Protein 4NZG (pdb70)

InterPro domains:
  IPR000477 Reverse transcriptase domain [PF00078] (760-930)
  IPR000477 Reverse transcriptase domain [PS50878] (741-932)
  IPR000840 Gamma-retroviral matrix protein [PF01140] (2-114)
  IPR001584 Integrase, catalytic core [PF00665] (1446-1543)
  IPR001584 Integrase, catalytic core [PS50994] (1444-1602)
  IPR001878 Zinc finger, CCHC-type [PF00098] (503-519)
  IPR001878 Zinc finger, CCHC-type [PS50158] (504-519)
  IPR001878 Zinc finger, CCHC-type [SM00343] (503-519)
  IPR001969 Aspartic peptidase, active site [PS00141] (563-574)
  IPR001995 Peptidase A2A, retrovirus, catalytic [PS50175] (561-631)
  IPR002079 Gag polyprotein, inner coat protein p12 [PF01141] (132-215)
  IPR002156 Ribonuclease H domain [PF00075] (1177-1319)
  IPR002156 Ribonuclease H domain [PS50879] (1174-1320)
  IPR003036 Core shell protein Gag P30 [PF02093] (233-433)
  IPR008919 Retrovirus capsid, N-terminal [G3DSA:1.10.375.10] (216-346)
  IPR008919 Retrovirus capsid, N-terminal [SSF47943] (217-346)
  IPR010999 Retroviral matrix protein [SSF47836] (1-103)
  IPR012337 Ribonuclease H-like superfamily [SSF53098] (1178-1319)
  IPR012337 Ribonuclease H-like superfamily [SSF53098] (1442-1601)
  IPR018061 Retropepsins [PF00077] (549-640)

GO terms:
  GO:0004190 aspartic-type endopeptidase activity (F, IDA)
  GO:0030430 host cell cytoplasm (C, EXP)
  GO:0003677 DNA binding (F, IMP)
  GO:0044826 viral genome integration into host DNA (P, IMP)
  GO:0044824 retroviral 3' processing activity (F, IMP)
  GO:0032993 protein-DNA complex (C, IMP)
  GO:0006308 DNA catabolic process (P, IMP)
  GO:0039705 viral translational readthrough (P, IMP)

Structure (mmCIF, N/CA/C/O backbone):
data_4NZG
#
_entry.id   4NZG
#
_cell.length_a   44.659
_cell.length_b   38.440
_cell.length_c   135.275
_cell.angle_alpha   90.00
_cell.angle_beta   91.70
_cell.angle_gamma   90.00
#
_symmetry.space_group_name_H-M   'P 1 21 1'
#
loop_
_entity.id
_entity.type
_entity.pdbx_description
1 polymer 'Integrase p46'
2 non-polymer 'ZINC ION'
3 non-polymer 'ACETATE ION'
4 non-polymer 2,3-DIHYDROXY-1,4-DITHIOBUTANE
5 water water
#
loop_
_atom_site.group_PDB
_atom_site.id
_atom_site.type_symbol
_atom_site.label_atom_id
_atom_site.label_alt_id
_atom_site.label_comp_id
_atom_site.label_asym_id
_atom_site.label_entity_id
_atom_site.label_seq_id
_atom_site.pdbx_PDB_ins_code
_atom_site.Cartn_x
_atom_site.Cartn_y
_atom_site.Cartn_z
_atom_site.occupancy
_atom_site.B_iso_or_equiv
_atom_site.auth_seq_id
_atom_site.auth_comp_id
_atom_site.auth_asym_id
_atom_site.auth_atom_id
_atom_site.pdbx_PDB_model_num
ATOM 1 N N . HIS A 1 6 ? 62.629 12.010 13.005 1.00 104.73 12 HIS A N 1
ATOM 2 C CA . HIS A 1 6 ? 62.663 10.823 12.168 1.00 102.81 12 HIS A CA 1
ATOM 3 C C . HIS A 1 6 ? 63.283 9.677 12.954 1.00 90.32 12 HIS A C 1
ATOM 4 O O . HIS A 1 6 ? 63.585 9.828 14.136 1.00 93.69 12 HIS A O 1
ATOM 11 N N . PHE A 1 7 ? 63.483 8.538 12.300 1.00 75.72 13 PHE A N 1
ATOM 12 C CA . PHE A 1 7 ? 64.033 7.360 12.965 1.00 64.55 13 PHE A CA 1
ATOM 13 C C . PHE A 1 7 ? 65.556 7.375 13.020 1.00 63.07 13 PHE A C 1
ATOM 14 O O . PHE A 1 7 ? 66.222 7.828 12.087 1.00 58.01 13 PHE A O 1
ATOM 22 N N . HIS A 1 8 ? 66.098 6.863 14.120 1.00 60.80 14 HIS A N 1
ATOM 23 C CA . HIS A 1 8 ? 67.538 6.721 14.277 1.00 60.60 14 HIS A CA 1
ATOM 24 C C . HIS A 1 8 ? 67.900 5.244 14.337 1.00 56.02 14 HIS A C 1
ATOM 25 O O . HIS A 1 8 ? 67.470 4.528 15.241 1.00 61.60 14 HIS A O 1
ATOM 32 N N . TYR A 1 9 ? 68.692 4.791 13.372 1.00 55.86 15 TYR A N 1
ATOM 33 C CA . TYR A 1 9 ? 69.048 3.383 13.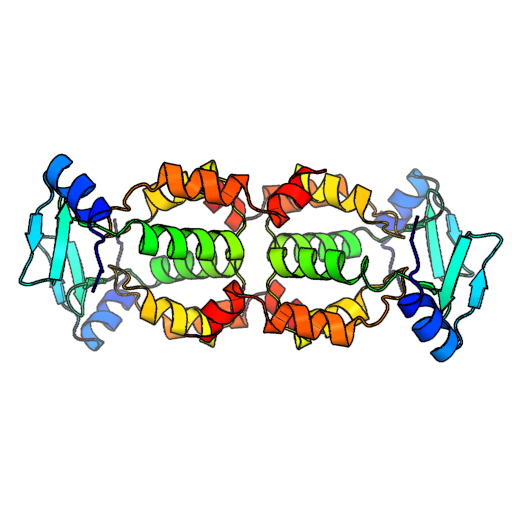282 1.00 52.52 15 TYR A CA 1
ATOM 34 C C . TYR A 1 9 ? 70.455 3.130 13.813 1.00 50.18 15 TYR A C 1
ATOM 35 O O . TYR A 1 9 ? 71.416 3.782 13.395 1.00 47.39 15 TYR A O 1
ATOM 44 N N . THR A 1 10 ? 70.575 2.174 14.730 1.00 48.26 16 THR A N 1
ATOM 45 C CA . THR A 1 10 ? 71.879 1.792 15.263 1.00 48.82 16 THR A CA 1
ATOM 46 C C . THR A 1 10 ? 72.606 0.888 14.276 1.00 51.17 16 THR A C 1
ATOM 47 O O . THR A 1 10 ? 72.023 0.460 13.279 1.00 53.21 16 THR A O 1
ATOM 51 N N . VAL A 1 11 ? 73.877 0.607 14.548 1.00 49.26 17 VAL A N 1
ATOM 52 C CA . VAL A 1 11 ? 74.636 -0.329 13.726 1.00 52.82 17 VAL A CA 1
ATOM 53 C C . VAL A 1 11 ? 73.969 -1.701 13.773 1.00 51.27 17 VAL A C 1
ATOM 54 O O . VAL A 1 11 ? 73.921 -2.418 12.774 1.00 50.78 17 VAL A O 1
ATOM 58 N N . THR A 1 12 ? 73.438 -2.052 14.938 1.00 53.01 18 THR A N 1
ATOM 59 C CA . THR A 1 12 ? 72.758 -3.330 15.110 1.00 53.55 18 THR A CA 1
ATOM 60 C C . THR A 1 12 ? 71.427 -3.361 14.353 1.00 48.98 18 THR A C 1
ATOM 61 O O . THR A 1 12 ? 71.058 -4.388 13.788 1.00 50.47 18 THR A O 1
ATOM 65 N N . ASP A 1 13 ? 70.716 -2.235 14.339 1.00 46.41 19 ASP A N 1
ATOM 66 C CA . ASP A 1 13 ? 69.503 -2.095 13.527 1.00 45.20 19 ASP A CA 1
ATOM 67 C C . ASP A 1 13 ? 69.807 -2.306 12.054 1.00 52.42 19 ASP A C 1
ATOM 68 O O . ASP A 1 13 ? 69.200 -3.152 11.398 1.00 58.06 19 ASP A O 1
ATOM 73 N N . ILE A 1 14 ? 70.757 -1.524 11.549 1.00 50.03 20 ILE A N 1
ATOM 74 C CA . ILE A 1 14 ? 71.171 -1.597 10.155 1.00 54.77 20 ILE A CA 1
ATOM 75 C C . ILE A 1 14 ? 71.599 -3.018 9.826 1.00 53.99 20 ILE A C 1
ATOM 76 O O . ILE A 1 14 ? 71.284 -3.541 8.765 1.00 51.24 20 ILE A O 1
ATOM 81 N N . LYS A 1 15 ? 72.275 -3.654 10.772 1.00 55.25 21 LYS A N 1
ATOM 82 C CA . LYS A 1 15 ? 72.670 -5.044 10.626 1.00 59.14 21 LYS A CA 1
ATOM 83 C C . LYS A 1 15 ? 71.465 -5.968 10.496 1.00 56.21 21 LYS A C 1
ATOM 84 O O . LYS A 1 15 ? 71.376 -6.734 9.541 1.00 53.01 21 LYS A O 1
ATOM 90 N N . ASP A 1 16 ? 70.531 -5.877 11.439 1.00 57.75 22 ASP A N 1
ATOM 91 C CA . ASP A 1 16 ? 69.310 -6.673 11.378 1.00 60.47 22 ASP A CA 1
ATOM 92 C C . ASP A 1 16 ? 68.552 -6.436 10.075 1.00 57.31 22 ASP A C 1
ATOM 93 O O . ASP A 1 16 ? 68.019 -7.370 9.477 1.00 61.51 22 ASP A O 1
ATOM 98 N N . LEU A 1 17 ? 68.515 -5.180 9.641 1.00 51.02 23 LEU A N 1
ATOM 99 C CA . LEU A 1 17 ? 67.778 -4.801 8.443 1.00 50.24 23 LEU A CA 1
ATOM 100 C C . LEU A 1 17 ? 68.414 -5.392 7.192 1.00 58.14 23 LEU A C 1
ATOM 101 O O . LEU A 1 17 ? 67.709 -5.869 6.299 1.00 58.27 23 LEU A O 1
ATOM 106 N N . THR A 1 18 ? 69.741 -5.348 7.118 1.00 60.23 24 THR A N 1
ATOM 107 C CA . THR A 1 18 ? 70.443 -5.935 5.985 1.00 66.09 24 THR A CA 1
ATOM 108 C C . THR A 1 18 ? 70.177 -7.437 5.927 1.00 67.69 24 THR A C 1
ATOM 109 O O . THR A 1 18 ? 70.027 -7.999 4.850 1.00 65.17 24 THR A O 1
ATOM 113 N N . LYS A 1 19 ? 70.101 -8.081 7.087 1.00 77.16 25 LYS A N 1
ATOM 114 C CA . LYS A 1 19 ? 69.749 -9.497 7.140 1.00 82.85 25 LYS A CA 1
ATOM 115 C C . LYS A 1 19 ? 68.327 -9.749 6.638 1.00 83.71 25 LYS A C 1
ATOM 116 O O . LYS A 1 19 ? 68.080 -10.720 5.925 1.00 85.50 25 LYS A O 1
ATOM 122 N N . LEU A 1 20 ? 67.397 -8.874 7.010 1.00 81.56 26 LEU A N 1
ATOM 123 C CA . LEU A 1 20 ? 66.025 -8.983 6.530 1.00 78.59 26 LEU A CA 1
ATOM 124 C C . LEU A 1 20 ? 65.944 -8.683 5.039 1.00 75.67 26 LEU A C 1
ATOM 125 O O . LEU A 1 20 ? 65.071 -9.194 4.340 1.00 71.36 26 LEU A O 1
ATOM 130 N N . GLY A 1 21 ? 66.857 -7.848 4.559 1.00 77.95 27 GLY A N 1
ATOM 131 C CA . GLY A 1 21 ? 66.845 -7.446 3.167 1.00 75.35 27 GLY A CA 1
ATOM 132 C C . GLY A 1 21 ? 66.049 -6.177 2.943 1.00 72.07 27 GLY A C 1
ATOM 133 O O . GLY A 1 21 ? 65.580 -5.917 1.837 1.00 77.61 27 GLY A O 1
ATOM 134 N N . ALA A 1 22 ? 65.891 -5.385 3.997 1.00 62.42 28 ALA A N 1
ATOM 135 C CA . ALA A 1 22 ? 65.214 -4.103 3.877 1.00 58.65 28 ALA A CA 1
ATOM 136 C C . ALA A 1 22 ? 66.070 -3.157 3.049 1.00 60.05 28 ALA A C 1
ATOM 137 O O . ALA A 1 22 ? 67.250 -3.418 2.820 1.00 55.58 28 ALA A O 1
ATOM 139 N N . ILE A 1 23 ? 65.483 -2.050 2.613 1.00 59.22 29 ILE A N 1
ATOM 140 C CA . ILE A 1 23 ? 66.212 -1.104 1.783 1.00 64.42 29 ILE A CA 1
ATOM 141 C C . ILE A 1 23 ? 66.070 0.292 2.366 1.00 65.73 29 ILE A C 1
ATOM 142 O O . ILE A 1 23 ? 65.009 0.663 2.872 1.00 65.01 29 ILE A O 1
ATOM 147 N N . TYR A 1 24 ? 67.153 1.059 2.325 1.00 66.38 30 TYR A N 1
ATOM 148 C CA . TYR A 1 24 ? 67.106 2.412 2.851 1.00 70.48 30 TYR A CA 1
ATOM 149 C C . TYR A 1 24 ? 66.489 3.336 1.823 1.00 78.34 30 TYR A C 1
ATOM 150 O O . TYR A 1 24 ? 66.816 3.274 0.640 1.00 70.94 30 TYR A O 1
ATOM 159 N N . ASP A 1 25 ? 65.587 4.196 2.275 1.00 88.06 31 ASP A N 1
ATOM 160 C CA . ASP A 1 25 ? 64.961 5.132 1.362 1.00 94.80 31 ASP A CA 1
ATOM 161 C C . ASP A 1 25 ? 65.422 6.547 1.703 1.00 100.66 31 ASP A C 1
ATOM 162 O O . ASP A 1 25 ? 64.960 7.157 2.670 1.00 100.48 31 ASP A O 1
ATOM 167 N N . LYS A 1 26 ? 66.361 7.049 0.909 1.00 108.37 32 LYS A N 1
ATOM 168 C CA . LYS A 1 26 ? 66.918 8.377 1.117 1.00 114.26 32 LYS A CA 1
ATOM 169 C C . LYS A 1 26 ? 65.845 9.440 0.939 1.00 115.11 32 LYS A C 1
ATOM 170 O O . LYS A 1 26 ? 65.861 10.472 1.607 1.00 113.42 32 LYS A O 1
ATOM 176 N N . THR A 1 27 ? 64.903 9.169 0.041 1.00 118.29 33 THR A N 1
ATOM 177 C CA . THR A 1 27 ? 63.854 10.126 -0.282 1.00 119.72 33 THR A CA 1
ATOM 178 C C . THR A 1 27 ? 62.915 10.377 0.898 1.00 116.42 33 THR A C 1
ATOM 179 O O . THR A 1 27 ? 62.475 11.506 1.114 1.00 116.03 33 THR A O 1
ATOM 183 N N . LYS A 1 28 ? 62.605 9.327 1.655 1.00 113.41 34 LYS A N 1
ATOM 184 C CA . LYS A 1 28 ? 61.676 9.450 2.780 1.00 109.55 34 LYS A CA 1
ATOM 185 C C . LYS A 1 28 ? 62.356 9.370 4.150 1.00 104.07 34 LYS A C 1
ATOM 186 O O . LYS A 1 28 ? 61.671 9.312 5.169 1.00 101.23 34 LYS A O 1
ATOM 192 N N . LYS A 1 29 ? 63.689 9.348 4.164 1.00 102.89 35 LYS A N 1
ATOM 193 C CA . LYS A 1 29 ? 64.472 9.434 5.403 1.00 100.73 35 LYS A CA 1
ATOM 194 C C . LYS A 1 29 ? 64.253 8.253 6.366 1.00 95.20 35 LYS A C 1
ATOM 195 O O . LYS A 1 29 ? 64.272 8.436 7.584 1.00 95.42 35 LYS A O 1
ATOM 201 N N . TYR A 1 30 ? 64.046 7.051 5.820 1.00 89.27 36 TYR A N 1
ATOM 202 C CA . TYR A 1 30 ? 63.980 5.823 6.626 1.00 78.52 36 TYR A CA 1
ATOM 203 C C . TYR A 1 30 ? 64.179 4.522 5.830 1.00 68.12 36 TYR A C 1
ATOM 204 O O . TYR A 1 30 ? 64.267 4.540 4.600 1.00 68.98 36 TYR A O 1
ATOM 213 N N . TRP A 1 31 ? 64.269 3.404 6.551 1.00 50.02 37 TRP A N 1
ATOM 214 C CA . TRP A 1 31 ? 64.339 2.073 5.941 1.00 50.97 37 TRP A CA 1
ATOM 215 C C . TRP A 1 31 ? 62.935 1.522 5.668 1.00 55.59 37 TRP A C 1
ATOM 216 O O . TRP A 1 31 ? 61.986 1.843 6.385 1.00 61.07 37 TRP A O 1
ATOM 227 N N . VAL A 1 32 ? 62.803 0.691 4.635 1.00 58.11 38 VAL A N 1
ATOM 228 C CA . VAL A 1 32 ? 61.508 0.105 4.288 1.00 56.06 38 VAL A CA 1
ATOM 229 C C . VAL A 1 32 ? 61.587 -1.421 4.209 1.00 54.10 38 VAL A C 1
ATOM 230 O O . VAL A 1 32 ? 62.553 -1.973 3.677 1.00 53.65 38 VAL A O 1
ATOM 234 N N . TYR A 1 33 ? 60.561 -2.097 4.721 1.00 49.65 39 TYR A N 1
ATOM 235 C CA . TYR A 1 33 ? 60.502 -3.556 4.689 1.00 50.01 39 TYR A CA 1
ATOM 236 C C . TYR A 1 33 ? 59.048 -4.009 4.672 1.00 48.97 39 TYR A C 1
ATOM 237 O O . TYR A 1 33 ? 58.224 -3.499 5.433 1.00 48.31 39 TYR A O 1
ATOM 246 N N . GLN A 1 34 ? 58.747 -4.974 3.806 1.00 51.06 40 GLN A N 1
ATOM 247 C CA . GLN A 1 34 ? 57.375 -5.410 3.549 1.00 54.85 40 GLN A CA 1
ATOM 248 C C . GLN A 1 34 ? 56.451 -4.222 3.273 1.00 53.85 40 GLN A C 1
ATOM 249 O O . GLN A 1 34 ? 55.307 -4.189 3.719 1.00 55.77 40 GLN A O 1
ATOM 255 N N . GLY A 1 35 ? 56.973 -3.251 2.530 1.00 54.78 41 GLY A N 1
ATOM 256 C CA . GLY A 1 35 ? 56.225 -2.071 2.130 1.00 52.36 41 GLY A CA 1
ATOM 257 C C . GLY A 1 35 ? 55.955 -1.033 3.205 1.00 50.55 41 GLY A C 1
ATOM 258 O O . GLY A 1 35 ? 55.214 -0.084 2.969 1.00 54.14 41 GLY A O 1
ATOM 259 N N . LYS A 1 36 ? 56.582 -1.182 4.368 1.00 52.83 42 LYS A N 1
ATOM 260 C CA . LYS A 1 36 ? 56.369 -0.255 5.478 1.00 54.93 42 LYS A CA 1
ATOM 261 C C . LYS A 1 36 ? 57.662 0.347 6.013 1.00 55.46 42 LYS A C 1
ATOM 262 O O . LYS A 1 36 ? 58.712 -0.296 5.999 1.00 45.67 42 LYS A O 1
ATOM 268 N N . PRO A 1 37 ? 57.583 1.599 6.481 1.00 59.92 43 PRO A N 1
ATOM 269 C CA . PRO A 1 37 ? 58.719 2.216 7.168 1.00 54.93 43 PRO A CA 1
ATOM 270 C C . PRO A 1 37 ? 59.062 1.396 8.402 1.00 48.81 43 PRO A C 1
ATOM 271 O O . PRO A 1 37 ? 58.158 0.964 9.114 1.00 44.58 43 PRO A O 1
ATOM 275 N N . VAL A 1 38 ? 60.349 1.174 8.639 1.00 50.72 44 VAL A N 1
ATOM 276 C CA . VAL A 1 38 ? 60.771 0.301 9.724 1.00 49.39 44 VAL A CA 1
ATOM 277 C C . VAL A 1 38 ? 61.024 1.072 11.010 1.00 50.57 44 VAL A C 1
ATOM 278 O O . VAL A 1 38 ? 61.781 2.046 11.029 1.00 44.54 44 VAL A O 1
ATOM 282 N N . MET A 1 39 ? 60.405 0.605 12.087 1.00 46.89 45 MET A N 1
ATOM 283 C CA . MET A 1 39 ? 60.612 1.181 13.403 1.00 44.79 45 MET A CA 1
ATOM 284 C C . MET A 1 39 ? 61.839 0.562 14.054 1.00 43.41 45 MET A C 1
ATOM 285 O O . MET A 1 39 ? 61.915 -0.659 14.202 1.00 45.22 45 MET A O 1
ATOM 290 N N . PRO A 1 40 ? 62.805 1.405 14.446 1.00 43.29 46 PRO A N 1
ATOM 291 C CA . PRO A 1 40 ? 64.046 0.939 15.077 1.00 47.06 46 PRO A CA 1
ATOM 292 C C . PRO A 1 40 ? 63.777 0.121 16.339 1.00 44.31 46 PRO A C 1
ATOM 293 O O . PRO A 1 40 ? 62.716 0.265 16.953 1.00 42.27 46 PRO A O 1
ATOM 297 N N . ASP A 1 41 ? 64.726 -0.736 16.700 1.00 47.14 47 ASP A N 1
ATOM 298 C CA . ASP A 1 41 ? 64.592 -1.623 17.854 1.00 47.85 47 ASP A CA 1
ATOM 299 C C . ASP A 1 41 ? 64.320 -0.872 19.157 1.00 46.11 47 ASP A C 1
ATOM 300 O O . ASP A 1 41 ? 63.486 -1.284 19.964 1.00 42.83 47 ASP A O 1
ATOM 305 N N . GLN A 1 42 ? 65.008 0.247 19.340 1.00 48.35 48 GLN A N 1
ATOM 306 C CA . GLN A 1 42 ? 64.904 1.010 20.571 1.00 46.84 48 GLN A CA 1
ATOM 307 C C . GLN A 1 42 ? 63.599 1.798 20.626 1.00 47.13 48 GLN A C 1
ATOM 308 O O . GLN A 1 42 ? 62.986 1.927 21.689 1.00 41.27 48 GLN A O 1
ATOM 314 N N . PHE A 1 43 ? 63.179 2.327 19.483 1.00 43.47 49 PHE A N 1
ATOM 315 C CA . PHE A 1 43 ? 61.922 3.058 19.413 1.00 46.02 49 PHE A CA 1
ATOM 316 C C . PHE A 1 43 ? 60.761 2.113 19.683 1.00 42.56 49 PHE A C 1
ATOM 317 O O . PHE A 1 43 ? 59.822 2.465 20.394 1.00 43.51 49 PHE A O 1
ATOM 325 N N . THR A 1 44 ? 60.844 0.909 19.121 1.00 43.64 50 THR A N 1
ATOM 326 C CA . THR A 1 44 ? 59.832 -0.117 19.332 1.00 42.63 50 THR A CA 1
ATOM 327 C C . THR A 1 44 ? 59.732 -0.486 20.812 1.00 42.54 50 THR A C 1
ATOM 328 O O . THR A 1 44 ? 58.634 -0.612 21.358 1.00 38.78 50 THR A O 1
ATOM 332 N N . PHE A 1 45 ? 60.880 -0.657 21.460 1.00 46.20 51 PHE A N 1
ATOM 333 C CA . PHE A 1 45 ? 60.895 -1.008 22.875 1.00 42.76 51 PHE A CA 1
ATOM 334 C C . PHE A 1 45 ? 60.230 0.076 23.708 1.00 41.40 51 PHE A C 1
ATOM 335 O O . PHE A 1 45 ? 59.377 -0.215 24.540 1.00 41.71 51 PHE A O 1
ATOM 343 N N . GLU A 1 46 ? 60.624 1.323 23.475 1.00 45.51 52 GLU A N 1
ATOM 344 C CA . GLU A 1 46 ? 60.115 2.439 24.256 1.00 51.51 52 GLU A CA 1
ATOM 345 C C . GLU A 1 46 ? 58.618 2.612 24.061 1.00 49.30 52 GLU A C 1
ATOM 346 O O . GLU A 1 46 ? 57.907 3.039 24.973 1.00 39.26 52 GLU A O 1
ATOM 352 N N . LEU A 1 47 ? 58.138 2.267 22.872 1.00 44.63 53 LEU A N 1
ATOM 353 C CA . LEU A 1 47 ? 56.718 2.363 22.584 1.00 45.04 53 LEU A CA 1
ATOM 354 C C . LEU A 1 47 ? 55.930 1.246 23.261 1.00 42.84 53 LEU A C 1
ATOM 355 O O . LEU A 1 47 ? 54.957 1.504 23.965 1.00 43.80 53 LEU A O 1
ATOM 360 N N . LEU A 1 48 ? 56.365 0.007 23.053 1.00 40.03 54 LEU A N 1
ATOM 361 C CA . LEU A 1 48 ? 55.677 -1.146 23.621 1.00 40.27 54 LEU A CA 1
ATOM 362 C C . LEU A 1 48 ? 55.734 -1.167 25.147 1.00 41.08 54 LEU A C 1
ATOM 363 O O . LEU A 1 48 ? 54.777 -1.583 25.792 1.00 38.89 54 LEU A O 1
ATOM 368 N N . ASP A 1 49 ? 56.853 -0.720 25.712 1.00 41.43 55 ASP A N 1
ATOM 369 C CA . ASP A 1 49 ? 57.000 -0.656 27.160 1.00 42.56 55 ASP A CA 1
ATOM 370 C C . ASP A 1 49 ? 56.015 0.357 27.725 1.00 43.76 55 ASP A C 1
ATOM 371 O O . ASP A 1 49 ? 55.345 0.095 28.718 1.00 39.84 55 ASP A O 1
ATOM 376 N N . PHE A 1 50 ? 55.902 1.496 27.053 1.00 43.37 56 PHE A N 1
ATOM 377 C CA . PHE A 1 50 ? 54.956 2.531 27.441 1.00 44.27 56 PHE A CA 1
ATOM 378 C C . PHE A 1 50 ? 53.517 2.016 27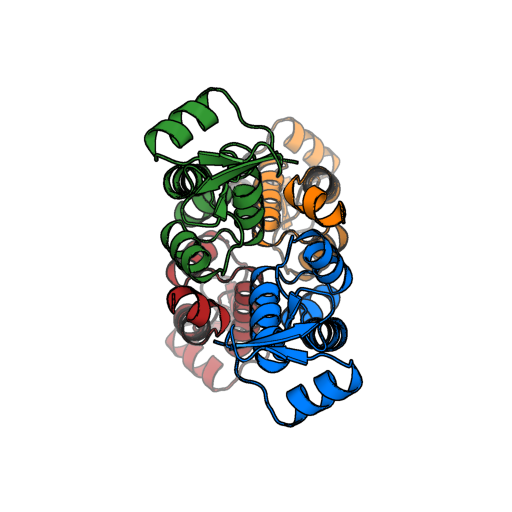.393 1.00 46.98 56 PHE A C 1
ATOM 379 O O . PHE A 1 50 ? 52.742 2.237 28.320 1.00 48.14 56 PHE A O 1
ATOM 387 N N . LEU A 1 51 ? 53.171 1.305 26.326 1.00 41.63 57 LEU A N 1
ATOM 388 C CA . LEU A 1 51 ? 51.809 0.805 26.158 1.00 37.51 57 LEU A CA 1
ATOM 389 C C . LEU A 1 51 ? 51.454 -0.263 27.187 1.00 37.58 57 LEU A C 1
ATOM 390 O O . LEU A 1 51 ? 50.325 -0.307 27.679 1.00 39.78 57 LEU A O 1
ATOM 395 N N . HIS A 1 52 ? 52.419 -1.112 27.525 1.00 36.60 58 HIS A N 1
ATOM 396 C CA . HIS A 1 52 ? 52.178 -2.142 28.528 1.00 44.66 58 HIS A CA 1
ATOM 397 C C . HIS A 1 52 ? 51.981 -1.535 29.918 1.00 43.09 58 HIS A C 1
ATOM 398 O O . HIS A 1 52 ? 51.176 -2.035 30.704 1.00 43.18 58 HIS A O 1
ATOM 405 N N . GLN A 1 53 ? 52.714 -0.470 30.229 1.00 39.75 59 GLN A N 1
ATOM 406 C CA . GLN A 1 53 ? 52.600 0.142 31.554 1.00 43.88 59 GLN A CA 1
ATOM 407 C C . GLN A 1 53 ? 51.197 0.692 31.807 1.00 46.82 59 GLN A C 1
ATOM 408 O O . GLN A 1 53 ? 50.737 0.726 32.946 1.00 47.31 59 GLN A O 1
ATOM 414 N N . LEU A 1 54 ? 50.523 1.113 30.742 1.00 46.13 60 LEU A N 1
ATOM 415 C CA . LEU A 1 54 ? 49.170 1.654 30.850 1.00 50.81 60 LEU A CA 1
ATOM 416 C C . LEU A 1 54 ? 48.071 0.593 30.829 1.00 45.48 60 LEU A C 1
ATOM 417 O O . LEU A 1 54 ? 46.937 0.883 31.200 1.00 49.17 60 LEU A O 1
ATOM 422 N N . THR A 1 55 ? 48.391 -0.624 30.400 1.00 46.15 61 THR A N 1
ATOM 423 C CA . THR A 1 55 ? 47.358 -1.641 30.209 1.00 50.15 61 THR A CA 1
ATOM 424 C C . THR A 1 55 ? 47.691 -2.957 30.901 1.00 47.85 61 THR A C 1
ATOM 425 O O . THR A 1 55 ? 46.796 -3.679 31.346 1.00 45.25 61 THR A O 1
ATOM 429 N N . HIS A 1 56 ? 48.982 -3.269 30.962 1.00 44.73 62 HIS A N 1
ATOM 430 C CA . HIS A 1 56 ? 49.477 -4.535 31.497 1.00 44.35 62 HIS A CA 1
ATOM 431 C C . HIS A 1 56 ? 48.798 -5.737 30.858 1.00 41.27 62 HIS A C 1
ATOM 432 O O . HIS A 1 56 ? 48.534 -6.744 31.514 1.00 45.59 62 HIS A O 1
ATOM 439 N N . LEU A 1 57 ? 48.529 -5.622 29.563 1.00 41.67 63 LEU A N 1
ATOM 440 C CA . LEU A 1 57 ? 48.002 -6.740 28.803 1.00 46.28 63 LEU A CA 1
ATOM 441 C C . LEU A 1 57 ? 49.108 -7.759 28.576 1.00 43.66 63 LEU A C 1
ATOM 442 O O . LEU A 1 57 ? 50.273 -7.394 28.418 1.00 42.65 63 LEU A O 1
ATOM 447 N N . SER A 1 58 ? 48.739 -9.034 28.543 1.00 45.68 64 SER A N 1
ATOM 448 C CA . SER A 1 58 ? 49.713 -10.101 28.364 1.00 49.63 64 SER A CA 1
ATOM 449 C C . SER A 1 58 ? 50.337 -10.052 26.972 1.00 52.24 64 SER A C 1
ATOM 450 O O . SER A 1 58 ? 49.920 -9.264 26.118 1.00 46.50 64 SER A O 1
ATOM 453 N N . PHE A 1 59 ? 51.331 -10.906 26.754 1.00 50.59 65 PHE A N 1
ATOM 454 C CA . PHE A 1 59 ? 52.002 -11.001 25.462 1.00 49.22 65 PHE A CA 1
ATOM 455 C C . PHE A 1 59 ? 51.012 -11.299 24.338 1.00 48.88 65 PHE A C 1
ATOM 456 O O . PHE A 1 59 ? 51.011 -10.626 23.308 1.00 45.19 65 PHE A O 1
ATOM 464 N N . SER A 1 60 ? 50.175 -12.312 24.540 1.00 48.28 66 SER A N 1
ATOM 465 C CA . SER A 1 60 ? 49.233 -12.738 23.509 1.00 52.65 66 SER A CA 1
ATOM 466 C C . SER A 1 60 ? 48.228 -11.649 23.137 1.00 52.52 66 SER A C 1
ATOM 467 O O . SER A 1 60 ? 47.912 -11.469 21.964 1.00 53.05 66 SER A O 1
ATOM 470 N N . LYS A 1 61 ? 47.734 -10.919 24.134 1.00 50.24 67 LYS A N 1
ATOM 471 C CA . LYS A 1 61 ? 46.738 -9.879 23.883 1.00 50.39 67 LYS A CA 1
ATOM 472 C C . LYS A 1 61 ? 47.340 -8.669 23.184 1.00 45.63 67 LYS A C 1
ATOM 473 O O . LYS A 1 61 ? 46.726 -8.108 22.281 1.00 44.43 67 LYS A O 1
ATOM 479 N N . MET A 1 62 ? 48.533 -8.263 23.608 1.00 40.57 68 MET A N 1
ATOM 480 C CA . MET A 1 62 ? 49.217 -7.138 22.975 1.00 46.40 68 MET A CA 1
ATOM 481 C C . MET A 1 62 ? 49.596 -7.455 21.531 1.00 46.75 68 MET A C 1
ATOM 482 O O . MET A 1 62 ? 49.420 -6.622 20.641 1.00 46.10 68 MET A O 1
ATOM 487 N N . LYS A 1 63 ? 50.083 -8.670 21.298 1.00 43.15 69 LYS A N 1
ATOM 488 C CA . LYS A 1 63 ? 50.484 -9.088 19.958 1.00 44.80 69 LYS A CA 1
ATOM 489 C C . LYS A 1 63 ? 49.299 -9.060 19.009 1.00 51.88 69 LYS A C 1
ATOM 490 O O . LYS A 1 63 ? 49.329 -8.418 17.956 1.00 53.98 69 LYS A O 1
ATOM 496 N N . ALA A 1 64 ? 48.256 -9.773 19.406 1.00 51.73 70 ALA A N 1
ATOM 497 C CA . ALA A 1 64 ? 47.036 -9.877 18.631 1.00 52.32 70 ALA A CA 1
ATOM 498 C C . ALA A 1 64 ? 46.401 -8.506 18.374 1.00 49.00 70 ALA A C 1
ATOM 499 O O . ALA A 1 64 ? 45.869 -8.267 17.296 1.00 49.60 70 ALA A O 1
ATOM 501 N N . LEU A 1 65 ? 46.452 -7.609 19.356 1.00 46.27 71 LEU A N 1
ATOM 502 C CA . LEU A 1 65 ? 45.929 -6.253 19.165 1.00 46.85 71 LEU A CA 1
ATOM 503 C C . LEU A 1 65 ? 46.767 -5.444 18.177 1.00 51.41 71 LEU A C 1
ATOM 504 O O . LEU A 1 65 ? 46.225 -4.706 17.354 1.00 49.57 71 LEU A O 1
ATOM 509 N N . LEU A 1 66 ? 48.087 -5.576 18.262 1.00 52.83 72 LEU A N 1
ATOM 510 C CA . LEU A 1 66 ? 48.977 -4.840 17.371 1.00 49.21 72 LEU A CA 1
ATOM 511 C C . LEU A 1 66 ? 48.823 -5.238 15.905 1.00 49.65 72 LEU A C 1
ATOM 512 O O . LEU A 1 66 ? 48.934 -4.393 15.021 1.00 50.85 72 LEU A O 1
ATOM 517 N N . GLU A 1 67 ? 48.554 -6.514 15.649 1.00 47.38 73 GLU A N 1
ATOM 518 C CA . GLU A 1 67 ? 48.349 -6.982 14.280 1.00 56.51 73 GLU A CA 1
ATOM 519 C C . GLU A 1 67 ? 47.021 -6.497 13.687 1.00 54.10 73 GLU A C 1
ATOM 520 O O . GLU A 1 67 ? 46.831 -6.539 12.474 1.00 52.55 73 GLU A O 1
ATOM 526 N N . ARG A 1 68 ? 46.112 -6.033 14.542 1.00 53.75 74 ARG A N 1
ATOM 527 C CA . ARG A 1 68 ? 44.844 -5.466 14.087 1.00 57.54 74 ARG A CA 1
ATOM 528 C C . ARG A 1 68 ? 44.883 -3.940 14.064 1.00 60.53 74 ARG A C 1
ATOM 529 O O . ARG A 1 68 ? 43.892 -3.301 13.720 1.00 62.77 74 ARG A O 1
ATOM 537 N N . SER A 1 69 ? 46.035 -3.367 14.397 1.00 57.11 75 SER A N 1
ATOM 538 C CA . SER A 1 69 ? 46.153 -1.935 14.689 1.00 58.88 75 SER A CA 1
ATOM 539 C C . SER A 1 69 ? 46.199 -0.989 13.484 1.00 65.56 75 SER A C 1
ATOM 540 O O . SER A 1 69 ? 46.157 0.233 13.660 1.00 73.19 75 SER A O 1
ATOM 543 N N . HIS A 1 70 ? 46.322 -1.547 12.283 1.00 59.53 76 HIS A N 1
ATOM 544 C CA . HIS A 1 70 ? 46.559 -0.762 11.075 1.00 68.94 76 HIS A CA 1
ATOM 545 C C . HIS A 1 70 ? 47.847 0.022 11.246 1.00 66.55 76 HIS A C 1
ATOM 546 O O . HIS A 1 70 ? 47.941 1.169 10.804 1.00 61.71 76 HIS A O 1
ATOM 553 N N . SER A 1 71 ? 48.845 -0.601 11.870 1.00 67.38 77 SER A N 1
ATOM 554 C CA . SER A 1 71 ? 50.101 0.090 12.116 1.00 62.89 77 SER A CA 1
ATOM 555 C C . SER A 1 71 ? 50.799 0.305 10.788 1.00 51.89 77 SER A C 1
ATOM 556 O O . SER A 1 71 ? 50.917 -0.620 9.991 1.00 51.58 77 SER A O 1
ATOM 559 N N . PRO A 1 72 ? 51.244 1.542 10.539 1.00 51.19 78 PRO A N 1
ATOM 560 C CA . PRO A 1 72 ? 51.956 1.878 9.305 1.00 53.96 78 PRO A CA 1
ATOM 561 C C . PRO A 1 72 ? 53.413 1.435 9.347 1.00 53.43 78 PRO A C 1
ATOM 562 O O . PRO A 1 72 ? 54.133 1.615 8.364 1.00 58.18 78 PRO A O 1
ATOM 566 N N . TYR A 1 73 ? 53.835 0.845 10.462 1.00 44.03 79 TYR A N 1
ATOM 567 C CA . TYR A 1 73 ? 55.244 0.506 10.647 1.00 45.73 79 TYR A CA 1
ATOM 568 C C . TYR A 1 73 ? 55.539 -0.981 10.801 1.00 44.15 79 TYR A C 1
ATOM 569 O O . TYR A 1 73 ? 54.736 -1.738 11.346 1.00 43.72 79 TYR A O 1
ATOM 578 N N . TYR A 1 74 ? 56.703 -1.391 10.309 1.00 46.01 80 TYR A N 1
ATOM 579 C CA . TYR A 1 74 ? 57.251 -2.695 10.648 1.00 49.08 80 TYR A CA 1
ATOM 580 C C . TYR A 1 74 ? 58.123 -2.504 11.881 1.00 47.46 80 TYR A C 1
ATOM 581 O O . TYR A 1 74 ? 59.060 -1.702 11.858 1.00 41.03 80 TYR A O 1
ATOM 590 N N . MET A 1 75 ? 57.827 -3.242 12.947 1.00 44.29 81 MET A N 1
ATOM 591 C CA . MET A 1 75 ? 58.548 -3.078 14.209 1.00 44.21 81 MET A CA 1
ATOM 592 C C . MET A 1 75 ? 59.673 -4.100 14.340 1.00 43.45 81 MET A C 1
ATOM 593 O O . MET A 1 75 ? 59.430 -5.300 14.461 1.00 45.13 81 MET A O 1
ATOM 598 N N . LEU A 1 76 ? 60.909 -3.615 14.307 1.00 48.00 82 LEU A N 1
ATOM 599 C CA . LEU A 1 76 ? 62.071 -4.490 14.374 1.00 43.92 82 LEU A CA 1
ATOM 600 C C . LEU A 1 76 ? 62.157 -5.218 15.716 1.00 43.09 82 LEU A C 1
ATOM 601 O O . LEU A 1 76 ? 62.159 -4.586 16.770 1.00 40.12 82 LEU A O 1
ATOM 606 N N . ASN A 1 77 ? 62.244 -6.547 15.656 1.00 44.01 83 ASN A N 1
ATOM 607 C CA . ASN A 1 77 ? 62.326 -7.401 16.838 1.00 41.07 83 ASN A CA 1
ATOM 608 C C . ASN A 1 77 ? 61.148 -7.207 17.791 1.00 45.71 83 ASN A C 1
ATOM 609 O O . ASN A 1 77 ? 61.307 -7.267 19.011 1.00 43.35 83 ASN A O 1
ATOM 614 N N . ARG A 1 78 ? 59.969 -6.984 17.220 1.00 48.70 84 ARG A N 1
ATOM 615 C CA . ARG A 1 78 ? 58.760 -6.728 17.996 1.00 50.71 84 ARG A CA 1
ATOM 616 C C . ARG A 1 78 ? 58.446 -7.823 19.016 1.00 47.77 84 ARG A C 1
ATOM 617 O O . ARG A 1 78 ? 58.335 -7.552 20.212 1.00 48.68 84 ARG A O 1
ATOM 625 N N . ASP A 1 79 ? 58.295 -9.053 18.532 1.00 42.57 85 ASP A N 1
ATOM 626 C CA . ASP A 1 79 ? 57.889 -10.174 19.377 1.00 48.10 85 ASP A CA 1
ATOM 627 C C . ASP A 1 79 ? 58.886 -10.431 20.506 1.00 51.42 85 ASP A C 1
ATOM 628 O O . ASP A 1 79 ? 58.494 -10.643 21.651 1.00 46.02 85 ASP A O 1
ATOM 633 N N . ARG A 1 80 ? 60.172 -10.422 20.168 1.00 50.01 86 ARG A N 1
ATOM 634 C CA . ARG A 1 80 ? 61.229 -10.634 21.146 1.00 46.57 86 ARG A CA 1
ATOM 635 C C . ARG A 1 80 ? 61.212 -9.538 22.207 1.00 46.23 86 ARG A C 1
ATOM 636 O O . ARG A 1 80 ? 61.376 -9.808 23.396 1.00 43.57 86 ARG A O 1
ATOM 644 N N . THR A 1 81 ? 61.026 -8.300 21.763 1.00 46.50 87 THR A N 1
ATOM 645 C CA . THR A 1 81 ? 60.936 -7.163 22.670 1.00 45.74 87 THR A CA 1
ATOM 646 C C . THR A 1 81 ? 59.696 -7.259 23.561 1.00 44.57 87 THR A C 1
ATOM 647 O O . THR A 1 81 ? 59.768 -7.028 24.766 1.00 44.16 87 THR A O 1
ATOM 651 N N . LEU A 1 82 ? 58.567 -7.620 22.959 1.00 37.62 88 LEU A N 1
ATOM 652 C CA . LEU A 1 82 ? 57.308 -7.755 23.683 1.00 37.90 88 LEU A CA 1
ATOM 653 C C . LEU A 1 82 ? 57.365 -8.844 24.746 1.00 42.52 88 LEU A C 1
ATOM 654 O O . LEU A 1 82 ? 56.920 -8.638 25.875 1.00 44.66 88 LEU A O 1
ATOM 659 N N . LYS A 1 83 ? 57.910 -9.999 24.381 1.00 46.64 89 LYS A N 1
ATOM 660 C CA . LYS A 1 83 ? 58.048 -11.105 25.317 1.00 53.32 89 LYS A CA 1
ATOM 661 C C . LYS A 1 83 ? 58.920 -10.715 26.512 1.00 54.26 89 LYS A C 1
ATOM 662 O O . LYS A 1 83 ? 58.623 -11.083 27.649 1.00 53.69 89 LYS A O 1
ATOM 668 N N . ASN A 1 84 ? 59.988 -9.966 26.254 1.00 52.64 90 ASN A N 1
ATOM 669 C CA . ASN A 1 84 ? 60.865 -9.497 27.323 1.00 53.19 90 ASN A CA 1
ATOM 670 C C . ASN A 1 84 ? 60.172 -8.502 28.248 1.00 50.24 90 ASN A C 1
ATOM 671 O O . ASN A 1 84 ? 60.361 -8.533 29.464 1.00 47.56 90 ASN A O 1
ATOM 676 N N . ILE A 1 85 ? 59.378 -7.614 27.662 1.00 49.21 91 ILE A N 1
ATOM 677 C CA . ILE A 1 85 ? 58.670 -6.597 28.432 1.00 48.44 91 ILE A CA 1
ATOM 678 C C . ILE A 1 85 ? 57.632 -7.213 29.374 1.00 47.46 91 ILE A C 1
ATOM 679 O O . ILE A 1 85 ? 57.572 -6.874 30.558 1.00 42.35 91 ILE A O 1
ATOM 684 N N . THR A 1 86 ? 56.823 -8.126 28.848 1.00 48.31 92 THR A N 1
ATOM 685 C CA . THR A 1 86 ? 55.748 -8.725 29.631 1.00 45.69 92 THR A CA 1
ATOM 686 C C . THR A 1 86 ? 56.269 -9.706 30.689 1.00 49.16 92 THR A C 1
ATOM 687 O O . THR A 1 86 ? 55.701 -9.804 31.779 1.00 53.42 92 THR A O 1
ATOM 691 N N . GLU A 1 87 ? 57.357 -10.409 30.384 1.00 48.33 93 GLU A N 1
ATOM 692 C CA . GLU A 1 87 ? 57.890 -11.425 31.294 1.00 59.70 93 GLU A CA 1
ATOM 693 C C . GLU A 1 87 ? 58.754 -10.840 32.422 1.00 56.80 93 GLU A C 1
ATOM 694 O O . GLU A 1 87 ? 59.027 -11.510 33.422 1.00 58.24 93 GLU A O 1
ATOM 700 N N . THR A 1 88 ? 59.141 -9.576 32.295 1.00 51.29 94 THR A N 1
ATOM 701 C CA . THR A 1 88 ? 59.919 -8.938 33.352 1.00 47.84 94 THR A CA 1
ATOM 702 C C . THR A 1 88 ? 59.118 -7.862 34.076 1.00 47.87 94 THR A C 1
ATOM 703 O O . THR A 1 88 ? 59.653 -7.166 34.939 1.00 50.01 94 THR A O 1
ATOM 707 N N . CYS A 1 89 ? 57.842 -7.718 33.726 1.00 40.19 95 CYS A N 1
ATOM 708 C CA . CYS A 1 89 ? 57.001 -6.745 34.412 1.00 41.90 95 CYS A CA 1
ATOM 709 C C . CYS A 1 89 ? 56.744 -7.204 35.839 1.00 48.18 95 CYS A C 1
ATOM 710 O O . CYS A 1 89 ? 56.218 -8.294 36.071 1.00 44.23 95 CYS A O 1
ATOM 713 N N . LYS A 1 90 ? 57.116 -6.352 36.785 1.00 48.80 96 LYS A N 1
ATOM 714 C CA . LYS A 1 90 ? 56.995 -6.642 38.204 1.00 49.70 96 LYS A CA 1
ATOM 715 C C . LYS A 1 90 ? 55.533 -6.727 38.638 1.00 47.48 96 LYS A C 1
ATOM 716 O O . LYS A 1 90 ? 55.132 -7.671 39.319 1.00 45.10 96 LYS A O 1
ATOM 722 N N . ALA A 1 91 ? 54.747 -5.737 38.226 1.00 40.83 97 ALA A N 1
ATOM 723 C CA . ALA A 1 91 ? 53.329 -5.671 38.567 1.00 41.31 97 ALA A CA 1
ATOM 724 C C . ALA A 1 91 ? 52.567 -6.906 38.086 1.00 46.01 97 ALA A C 1
ATOM 725 O O . ALA A 1 91 ? 51.775 -7.477 38.834 1.00 47.36 97 ALA A O 1
ATOM 727 N N . CYS A 1 92 ? 52.803 -7.315 36.840 1.00 44.64 98 CYS A N 1
ATOM 728 C CA . CYS A 1 92 ? 52.153 -8.512 36.308 1.00 45.80 98 CYS A CA 1
ATOM 729 C C . CYS A 1 92 ? 52.608 -9.764 37.058 1.00 50.03 98 CYS A C 1
ATOM 730 O O . CYS A 1 92 ? 51.814 -10.673 37.299 1.00 50.16 98 CYS A O 1
ATOM 733 N N . ALA A 1 93 ? 53.883 -9.801 37.435 1.00 49.44 99 ALA A N 1
ATOM 734 C CA . ALA A 1 93 ? 54.408 -10.905 38.233 1.00 48.10 99 ALA A CA 1
ATOM 735 C C . ALA A 1 93 ? 53.704 -10.972 39.583 1.00 48.89 99 ALA A C 1
ATOM 736 O O . ALA A 1 93 ? 53.408 -12.054 40.088 1.00 51.59 99 ALA A O 1
ATOM 738 N N . GLN A 1 94 ? 53.445 -9.803 40.159 1.00 43.36 100 GLN A N 1
ATOM 739 C CA . GLN A 1 94 ? 52.736 -9.699 41.427 1.00 50.99 100 GLN A CA 1
ATOM 740 C C . GLN A 1 94 ? 51.285 -10.153 41.281 1.00 54.43 100 GLN A C 1
ATOM 741 O O . GLN A 1 94 ? 50.734 -10.793 42.177 1.00 57.22 100 GLN A O 1
ATOM 747 N N . VAL A 1 95 ? 50.671 -9.812 40.150 1.00 55.21 101 VAL A N 1
ATOM 748 C CA . VAL A 1 95 ? 49.303 -10.230 39.859 1.00 55.40 101 VAL A CA 1
ATOM 749 C C . VAL A 1 95 ? 49.153 -11.751 39.804 1.00 58.15 101 VAL A C 1
ATOM 750 O O . VAL A 1 95 ? 48.296 -12.310 40.483 1.00 62.33 101 VAL A O 1
ATOM 754 N N . ASN A 1 96 ? 49.985 -12.426 39.015 1.00 58.79 102 ASN A N 1
ATOM 755 C CA . ASN A 1 96 ? 49.850 -13.875 38.895 1.00 66.89 102 ASN A CA 1
ATOM 756 C C . ASN A 1 96 ? 50.437 -14.627 40.084 1.00 67.55 102 ASN A C 1
ATOM 757 O O . ASN A 1 96 ? 50.164 -15.813 40.268 1.00 73.13 102 ASN A O 1
ATOM 762 N N . ALA A 1 97 ? 51.256 -13.947 40.882 1.00 63.62 103 ALA A N 1
ATOM 763 C CA . ALA A 1 97 ? 51.701 -14.512 42.153 1.00 69.14 103 ALA A CA 1
ATOM 764 C C . ALA A 1 97 ? 50.480 -14.845 43.006 1.00 76.72 103 ALA A C 1
ATOM 765 O O . ALA A 1 97 ? 50.536 -15.678 43.912 1.00 80.92 103 ALA A O 1
ATOM 767 N N . SER A 1 98 ? 49.380 -14.160 42.707 1.00 78.05 104 SER A N 1
ATOM 768 C CA . SER A 1 98 ? 48.086 -14.423 43.315 1.00 78.09 104 SER A CA 1
ATOM 769 C C . SER A 1 98 ? 47.284 -15.406 42.463 1.00 76.69 104 SER A C 1
ATOM 770 O O . SER A 1 98 ? 47.361 -16.619 42.650 1.00 77.70 104 SER A O 1
ATOM 773 N N . HIS B 1 6 ? 27.059 3.847 56.775 1.00 91.75 12 HIS B N 1
ATOM 774 C CA . HIS B 1 6 ? 26.917 2.399 56.869 1.00 92.84 12 HIS B CA 1
ATOM 775 C C . HIS B 1 6 ? 26.328 1.752 55.618 1.00 92.16 12 HIS B C 1
ATOM 776 O O . HIS B 1 6 ? 26.083 2.411 54.608 1.00 96.20 12 HIS B O 1
ATOM 783 N N . PHE B 1 7 ? 26.112 0.444 55.717 1.00 82.80 13 PHE B N 1
ATOM 784 C CA . PHE B 1 7 ? 25.576 -0.382 54.639 1.00 69.49 13 PHE B CA 1
ATOM 785 C C . PHE B 1 7 ? 24.044 -0.384 54.587 1.00 67.02 13 PHE B C 1
ATOM 786 O O . PHE B 1 7 ? 23.380 -0.331 55.625 1.00 64.01 13 PHE B O 1
ATOM 794 N N . HIS B 1 8 ? 23.484 -0.449 53.382 1.00 65.11 14 HIS B N 1
ATOM 795 C CA . HIS B 1 8 ? 22.035 -0.563 53.232 1.00 62.02 14 HIS B CA 1
ATOM 796 C C . HIS B 1 8 ? 21.676 -1.909 52.635 1.00 56.26 14 HIS B C 1
ATOM 797 O O . HIS B 1 8 ? 22.079 -2.247 51.521 1.00 55.39 14 HIS B O 1
ATOM 804 N N . TYR B 1 9 ? 20.918 -2.673 53.409 1.00 51.58 15 TYR B N 1
ATOM 805 C CA . TYR B 1 9 ? 20.552 -4.028 53.054 1.00 48.75 15 TYR B CA 1
ATOM 806 C C . TYR B 1 9 ? 19.139 -4.071 52.518 1.00 51.75 15 TYR B C 1
ATOM 807 O O . TYR B 1 9 ? 18.206 -3.572 53.152 1.00 51.79 15 TYR B O 1
ATOM 816 N N . THR B 1 10 ? 18.984 -4.685 51.353 1.00 50.65 16 THR B N 1
ATOM 817 C CA . THR B 1 10 ? 17.672 -4.862 50.762 1.00 46.69 16 THR B CA 1
ATOM 818 C C . THR B 1 10 ? 16.974 -6.007 51.469 1.00 49.73 16 THR B C 1
ATOM 819 O O . THR B 1 10 ? 17.589 -6.703 52.280 1.00 49.11 16 THR B O 1
ATOM 823 N N . VAL B 1 11 ? 15.694 -6.195 51.171 1.00 41.85 17 VAL B N 1
ATOM 824 C CA . VAL B 1 11 ? 14.955 -7.320 51.718 1.00 49.88 17 VAL B CA 1
ATOM 825 C C . VAL B 1 11 ? 15.610 -8.633 51.284 1.00 53.37 17 VAL B C 1
ATOM 826 O O . VAL B 1 11 ? 15.680 -9.587 52.059 1.00 59.37 17 VAL B O 1
ATOM 830 N N . THR B 1 12 ? 16.109 -8.660 50.052 1.00 52.25 18 THR B N 1
ATOM 831 C CA . THR B 1 12 ? 16.778 -9.839 49.507 1.00 57.61 18 THR B CA 1
ATOM 832 C C . THR B 1 12 ? 18.137 -10.090 50.173 1.00 56.45 18 THR B C 1
ATOM 833 O O . THR B 1 12 ? 18.513 -11.242 50.406 1.00 60.44 18 THR B O 1
ATOM 837 N N . ASP B 1 13 ? 18.867 -9.019 50.482 1.00 48.73 19 ASP B N 1
ATOM 838 C CA . ASP B 1 13 ? 20.097 -9.143 51.268 1.00 51.25 19 ASP B CA 1
ATOM 839 C C . ASP B 1 13 ? 19.791 -9.778 52.614 1.00 60.45 19 ASP B C 1
ATOM 840 O O . ASP B 1 13 ? 20.406 -10.773 52.997 1.00 62.77 19 ASP B O 1
ATOM 845 N N . ILE B 1 14 ? 18.835 -9.180 53.320 1.00 61.09 20 ILE B N 1
ATOM 846 C CA . ILE B 1 14 ? 18.409 -9.639 54.638 1.00 59.55 20 ILE B CA 1
ATOM 847 C C . ILE B 1 14 ? 17.990 -11.099 54.581 1.00 57.47 20 ILE B C 1
ATOM 848 O O . ILE B 1 14 ? 18.285 -11.881 55.479 1.00 60.41 20 ILE B O 1
ATOM 853 N N . LYS B 1 15 ? 17.333 -11.464 53.489 1.00 62.51 21 LYS B N 1
ATOM 854 C CA . LYS B 1 15 ? 16.921 -12.841 53.262 1.00 71.11 21 LYS B CA 1
ATOM 855 C C . LYS B 1 15 ? 18.119 -13.787 53.186 1.00 70.75 21 LYS B C 1
ATOM 856 O O . LYS B 1 15 ? 18.163 -14.802 53.885 1.00 72.54 21 LYS B O 1
ATOM 862 N N . ASP B 1 16 ? 19.078 -13.450 52.332 1.00 71.53 22 ASP B N 1
ATOM 863 C CA . ASP B 1 16 ? 20.312 -14.216 52.205 1.00 77.25 22 ASP B CA 1
ATOM 864 C C . ASP B 1 16 ? 21.091 -14.313 53.516 1.00 78.91 22 ASP B C 1
ATOM 865 O O . ASP B 1 16 ? 21.654 -15.358 53.839 1.00 81.13 22 ASP B O 1
ATOM 870 N N . LEU B 1 17 ? 21.125 -13.212 54.261 1.00 74.53 23 LEU B N 1
ATOM 871 C CA . LEU B 1 17 ? 21.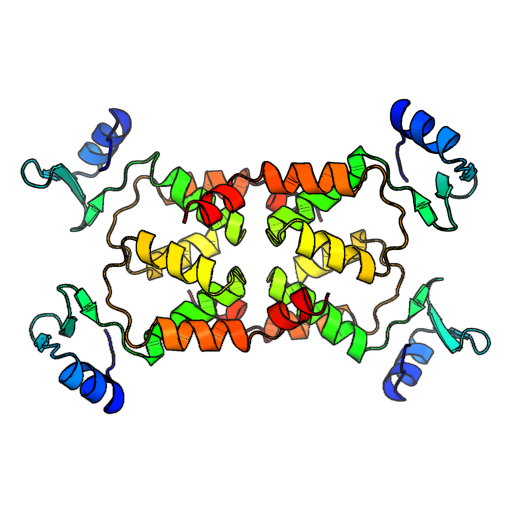905 -13.138 55.491 1.00 69.92 23 LEU B CA 1
ATOM 872 C C . LEU B 1 17 ? 21.372 -14.020 56.614 1.00 79.07 23 LEU B C 1
ATOM 873 O O . LEU B 1 17 ? 22.140 -14.715 57.279 1.00 79.31 23 LEU B O 1
ATOM 878 N N . THR B 1 18 ? 20.060 -13.985 56.826 1.00 80.18 24 THR B N 1
ATOM 879 C CA . THR B 1 18 ? 19.436 -14.803 57.859 1.00 82.11 24 THR B CA 1
ATOM 880 C C . THR B 1 18 ? 19.615 -16.286 57.560 1.00 89.42 24 THR B C 1
ATOM 881 O O . THR B 1 18 ? 19.804 -17.093 58.470 1.00 95.24 24 THR B O 1
ATOM 885 N N . LYS B 1 19 ? 19.547 -16.637 56.280 1.00 89.39 25 LYS B N 1
ATOM 886 C CA . LYS B 1 19 ? 19.791 -18.008 55.852 1.00 92.96 25 LYS B CA 1
ATOM 887 C C . LYS B 1 19 ? 21.236 -18.402 56.152 1.00 92.95 25 LYS B C 1
ATOM 888 O O . LYS B 1 19 ? 21.510 -19.530 56.562 1.00 97.02 25 LYS B O 1
ATOM 894 N N . LEU B 1 20 ? 22.155 -17.463 55.944 1.00 86.80 26 LEU B N 1
ATOM 895 C CA . LEU B 1 20 ? 23.565 -17.670 56.265 1.00 84.41 26 LEU B CA 1
ATOM 896 C C . LEU B 1 20 ? 23.788 -17.784 57.769 1.00 83.42 26 LEU B C 1
ATOM 897 O O . LEU B 1 20 ? 24.721 -18.447 58.224 1.00 81.62 26 LEU B O 1
ATOM 902 N N . GLY B 1 21 ? 22.925 -17.128 58.536 1.00 82.87 27 GLY B N 1
ATOM 903 C CA . GLY B 1 21 ? 23.065 -17.086 59.978 1.00 77.40 27 GLY B CA 1
ATOM 904 C C . GLY B 1 21 ? 23.851 -15.875 60.444 1.00 72.22 27 GLY B C 1
ATOM 905 O O . GLY B 1 21 ? 24.424 -15.879 61.529 1.00 74.23 27 GLY B O 1
ATOM 906 N N . ALA B 1 22 ? 23.899 -14.841 59.611 1.00 63.69 28 ALA B N 1
ATOM 907 C CA . ALA B 1 22 ? 24.540 -13.590 59.997 1.00 58.14 28 ALA B CA 1
ATOM 908 C C . ALA B 1 22 ? 23.712 -12.865 61.055 1.00 64.56 28 ALA B C 1
ATOM 909 O O . ALA B 1 22 ? 22.534 -13.162 61.251 1.00 62.40 28 ALA B O 1
ATOM 911 N N . ILE B 1 23 ? 24.324 -11.894 61.719 1.00 67.13 29 ILE B N 1
ATOM 912 C CA . ILE B 1 23 ? 23.653 -11.153 62.781 1.00 63.64 29 ILE B CA 1
ATOM 913 C C . ILE B 1 23 ? 23.832 -9.646 62.623 1.00 59.47 29 ILE B C 1
ATOM 914 O O . ILE B 1 23 ? 24.918 -9.174 62.277 1.00 56.15 29 ILE B O 1
ATOM 919 N N . TYR B 1 24 ? 22.761 -8.899 62.877 1.00 54.39 30 TYR B N 1
ATOM 920 C CA . TYR B 1 24 ? 22.798 -7.449 62.783 1.00 62.12 30 TYR B CA 1
ATOM 921 C C . TYR B 1 24 ? 23.419 -6.903 64.067 1.00 65.65 30 TYR B C 1
ATOM 922 O O . TYR B 1 24 ? 23.063 -7.331 65.166 1.00 65.87 30 TYR B O 1
ATOM 931 N N . ASP B 1 25 ? 24.341 -5.954 63.924 1.00 66.03 31 ASP B N 1
ATOM 932 C CA . ASP B 1 25 ? 25.015 -5.352 65.069 1.00 65.16 31 ASP B CA 1
ATOM 933 C C . ASP B 1 25 ? 24.556 -3.910 65.189 1.00 67.86 31 ASP B C 1
ATOM 934 O O . ASP B 1 25 ? 24.983 -3.048 64.418 1.00 66.56 31 ASP B O 1
ATOM 939 N N . LYS B 1 26 ? 23.682 -3.657 66.157 1.00 71.10 32 LYS B N 1
ATOM 940 C CA . LYS B 1 26 ? 23.098 -2.336 66.352 1.00 79.20 32 LYS B CA 1
ATOM 941 C C . LYS B 1 26 ? 24.163 -1.286 66.650 1.00 81.54 32 LYS B C 1
ATOM 942 O O . LYS 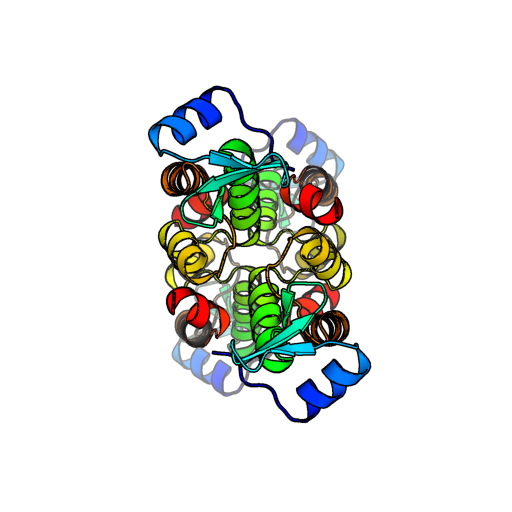B 1 26 ? 24.035 -0.125 66.260 1.00 87.27 32 LYS B O 1
ATOM 948 N N . THR B 1 27 ? 25.215 -1.699 67.342 1.00 77.73 33 THR B N 1
ATOM 949 C CA . THR B 1 27 ? 26.283 -0.786 67.709 1.00 79.57 33 THR B CA 1
ATOM 950 C C . THR B 1 27 ? 27.054 -0.314 66.476 1.00 80.43 33 THR B C 1
ATOM 951 O O . THR B 1 27 ? 27.488 0.836 66.409 1.00 82.11 33 THR B O 1
ATOM 955 N N . LYS B 1 28 ? 27.228 -1.204 65.503 1.00 73.73 34 LYS B N 1
ATOM 956 C CA . LYS B 1 28 ? 28.028 -0.883 64.326 1.00 74.45 34 LYS B CA 1
ATOM 957 C C . LYS B 1 28 ? 27.211 -0.671 63.045 1.00 74.62 34 LYS B C 1
ATOM 958 O O . LYS B 1 28 ? 27.776 -0.391 61.988 1.00 74.54 34 LYS B O 1
ATOM 964 N N . LYS B 1 29 ? 25.890 -0.797 63.148 1.00 77.62 35 LYS B N 1
ATOM 965 C CA . LYS B 1 29 ? 24.971 -0.474 62.051 1.00 77.84 35 LYS B CA 1
ATOM 966 C C . LYS B 1 29 ? 25.240 -1.282 60.780 1.00 70.52 35 LYS B C 1
ATOM 967 O O . LYS B 1 29 ? 25.116 -0.761 59.671 1.00 68.27 35 LYS B O 1
ATOM 973 N N . TYR B 1 30 ? 25.613 -2.546 60.941 1.00 63.90 36 TYR B N 1
ATOM 974 C CA . TYR B 1 30 ? 25.735 -3.449 59.803 1.00 53.35 36 TYR B CA 1
ATOM 975 C C . TYR B 1 30 ? 25.619 -4.897 60.252 1.00 54.19 36 TYR B C 1
ATOM 976 O O . TYR B 1 30 ? 25.661 -5.193 61.446 1.00 54.77 36 TYR B O 1
ATOM 985 N N . TRP B 1 31 ? 25.479 -5.802 59.291 1.00 54.15 37 TRP B N 1
ATOM 986 C CA . TRP B 1 31 ? 25.398 -7.214 59.619 1.00 55.20 37 TRP B CA 1
ATOM 987 C C . TRP B 1 31 ? 26.805 -7.765 59.730 1.00 57.91 37 TRP B C 1
ATOM 988 O O . TRP B 1 31 ? 27.722 -7.302 59.046 1.00 53.86 37 TRP B O 1
ATOM 999 N N . VAL B 1 32 ? 26.979 -8.760 60.588 1.00 65.25 38 VAL B N 1
ATOM 1000 C CA . VAL B 1 32 ? 28.294 -9.347 60.787 1.00 65.98 38 VAL B CA 1
ATOM 1001 C C . VAL B 1 32 ? 28.199 -10.849 60.553 1.00 65.37 38 VAL B C 1
ATOM 1002 O O . VAL B 1 32 ? 27.217 -11.489 60.938 1.00 67.67 38 VAL B O 1
ATOM 1006 N N . TYR B 1 33 ? 29.222 -11.402 59.912 1.00 60.37 39 TYR B N 1
ATOM 1007 C CA . TYR B 1 33 ? 29.269 -12.823 59.596 1.00 62.01 39 TYR B CA 1
ATOM 1008 C C . TYR B 1 33 ? 30.702 -13.322 59.521 1.00 65.09 39 TYR B C 1
ATOM 1009 O O . TYR B 1 33 ? 31.544 -12.700 58.872 1.00 65.24 39 TYR B O 1
ATOM 1018 N N . GLN B 1 34 ? 30.961 -14.456 60.171 1.00 67.04 40 GLN B N 1
ATOM 1019 C CA . GLN B 1 34 ? 32.307 -15.013 60.308 1.00 68.86 40 GLN B CA 1
ATOM 1020 C C . GLN B 1 34 ? 33.324 -13.967 60.753 1.00 66.35 40 GLN B C 1
ATOM 1021 O O . GLN B 1 34 ? 34.453 -13.931 60.259 1.00 64.83 40 GLN B O 1
ATOM 1027 N N . GLY B 1 35 ? 32.909 -13.113 61.683 1.00 64.07 41 GLY B N 1
ATOM 1028 C CA . GLY B 1 35 ? 33.773 -12.087 62.240 1.00 62.04 41 GLY B CA 1
ATOM 1029 C C . GLY B 1 35 ? 34.023 -10.938 61.284 1.00 66.62 41 GLY B C 1
ATOM 1030 O O . GLY B 1 35 ? 34.873 -10.082 61.536 1.00 69.54 41 GLY B O 1
ATOM 1031 N N . LYS B 1 36 ? 33.276 -10.909 60.185 1.00 71.26 42 LYS B N 1
ATOM 1032 C CA . LYS B 1 36 ? 33.436 -9.851 59.195 1.00 68.05 42 LYS B CA 1
ATOM 1033 C C . LYS B 1 36 ? 32.118 -9.150 58.890 1.00 66.06 42 LYS B C 1
ATOM 1034 O O . LYS B 1 36 ? 31.072 -9.795 58.796 1.00 60.24 42 LYS B O 1
ATOM 1040 N N . PRO B 1 37 ? 32.170 -7.820 58.719 1.00 67.71 43 PRO B N 1
ATOM 1041 C CA . PRO B 1 37 ? 31.010 -7.056 58.253 1.00 62.67 43 PRO B CA 1
ATOM 1042 C C . PRO B 1 37 ? 30.636 -7.468 56.836 1.00 58.53 43 PRO B C 1
ATOM 1043 O O . PRO B 1 37 ? 31.529 -7.629 56.004 1.00 60.28 43 PRO B O 1
ATOM 1047 N N . VAL B 1 38 ? 29.350 -7.640 56.557 1.00 57.30 44 VAL B N 1
ATOM 1048 C CA . VAL B 1 38 ? 28.947 -8.109 55.239 1.00 58.90 44 VAL B CA 1
ATOM 1049 C C . VAL B 1 38 ? 28.639 -6.929 54.323 1.00 57.77 44 VAL B C 1
ATOM 1050 O O . VAL B 1 38 ? 27.916 -5.997 54.684 1.00 55.70 44 VAL B O 1
ATOM 1054 N N . MET B 1 39 ? 29.232 -6.964 53.140 1.00 51.53 45 MET B N 1
ATOM 1055 C CA . MET B 1 39 ? 28.967 -5.962 52.121 1.00 53.39 45 MET B CA 1
ATOM 1056 C C . MET B 1 39 ? 27.746 -6.380 51.308 1.00 48.95 45 MET B C 1
ATOM 1057 O O . MET B 1 39 ? 27.714 -7.485 50.767 1.00 54.07 45 MET B O 1
ATOM 1062 N N . PRO B 1 40 ? 26.729 -5.506 51.239 1.00 46.59 46 PRO B N 1
ATOM 1063 C CA . PRO B 1 40 ? 25.484 -5.766 50.502 1.00 49.90 46 PRO B CA 1
ATOM 1064 C C . PRO B 1 40 ? 25.737 -6.075 49.027 1.00 51.71 46 PRO B C 1
ATOM 1065 O O . PRO B 1 40 ? 26.785 -5.702 48.500 1.00 49.06 46 PRO B O 1
ATOM 1069 N N . ASP B 1 41 ? 24.794 -6.761 48.387 1.00 52.61 47 ASP B N 1
ATOM 1070 C CA . ASP B 1 41 ? 24.917 -7.145 46.983 1.00 50.29 47 ASP B CA 1
ATOM 1071 C C . ASP B 1 41 ? 25.160 -5.959 46.047 1.00 53.24 47 ASP B C 1
ATOM 1072 O O . ASP B 1 41 ? 25.965 -6.049 45.121 1.00 51.10 47 ASP B O 1
ATOM 1077 N N . GLN B 1 42 ? 24.481 -4.846 46.304 1.00 49.29 48 GLN B N 1
ATOM 1078 C CA . GLN B 1 42 ? 24.580 -3.674 45.437 1.00 49.94 48 GLN B CA 1
ATOM 1079 C C . GLN B 1 42 ? 25.896 -2.918 45.634 1.00 52.73 48 GLN B C 1
ATOM 1080 O O . GLN B 1 42 ? 26.509 -2.463 44.666 1.00 50.75 48 GLN B O 1
ATOM 1086 N N . PHE B 1 43 ? 26.340 -2.802 46.882 1.00 44.14 49 PHE B N 1
ATOM 1087 C CA . PHE B 1 43 ? 27.598 -2.130 47.164 1.00 47.24 49 PHE B CA 1
ATOM 1088 C C . PHE B 1 43 ? 28.746 -2.949 46.588 1.00 44.88 49 PHE B C 1
ATOM 1089 O O . PHE B 1 43 ? 29.691 -2.396 46.030 1.00 41.54 49 PHE B O 1
ATOM 1097 N N . THR B 1 44 ? 28.644 -4.269 46.714 1.00 45.82 50 THR B N 1
ATOM 1098 C CA . THR B 1 44 ? 29.648 -5.180 46.178 1.00 46.05 50 THR B CA 1
ATOM 1099 C C . THR B 1 44 ? 29.771 -5.034 44.666 1.00 46.38 50 THR B C 1
ATOM 1100 O O . THR B 1 44 ? 30.879 -4.979 44.125 1.00 44.41 50 THR B O 1
ATOM 1104 N N . PHE B 1 45 ? 28.631 -4.963 43.988 1.00 47.02 51 PHE B N 1
ATOM 1105 C CA . PHE B 1 45 ? 28.625 -4.801 42.542 1.00 47.41 51 PHE B CA 1
ATOM 1106 C C . PHE B 1 45 ? 29.294 -3.494 42.138 1.00 45.31 51 PHE B C 1
ATOM 1107 O O . PHE B 1 45 ? 30.155 -3.477 41.264 1.00 41.74 51 PHE B O 1
ATOM 1115 N N . GLU B 1 46 ? 28.897 -2.402 42.784 1.00 43.09 52 GLU B N 1
ATOM 1116 C CA . GLU B 1 46 ? 29.405 -1.081 42.435 1.00 47.64 52 GLU B CA 1
ATOM 1117 C C . GLU B 1 46 ? 30.902 -0.973 42.697 1.00 53.67 52 GLU B C 1
ATOM 1118 O O . GLU B 1 46 ? 31.617 -0.264 41.987 1.00 48.68 52 GLU B O 1
ATOM 1124 N N . LEU B 1 47 ? 31.373 -1.689 43.713 1.00 49.26 53 LEU B N 1
ATOM 1125 C CA . LEU B 1 47 ? 32.789 -1.689 44.046 1.00 49.23 53 LEU B CA 1
ATOM 1126 C C . LEU B 1 47 ? 33.610 -2.534 43.073 1.00 46.27 53 LEU B C 1
ATOM 1127 O O . LEU B 1 47 ? 34.609 -2.067 42.529 1.00 42.44 53 LEU B O 1
ATOM 1132 N N . LEU B 1 48 ? 33.185 -3.775 42.855 1.00 43.94 54 LEU B N 1
ATOM 1133 C CA . LEU B 1 48 ? 33.903 -4.676 41.958 1.00 42.45 54 LEU B CA 1
ATOM 1134 C C . LEU B 1 48 ? 33.874 -4.177 40.514 1.00 43.83 54 LEU B C 1
ATOM 1135 O O . LEU B 1 48 ? 34.855 -4.323 39.784 1.00 45.43 54 LEU B O 1
ATOM 1140 N N . ASP B 1 49 ? 32.757 -3.580 40.109 1.00 41.56 55 ASP B N 1
ATOM 1141 C CA . ASP B 1 49 ? 32.650 -3.019 38.765 1.00 45.13 55 ASP B CA 1
ATOM 1142 C C . ASP B 1 49 ? 33.605 -1.847 38.596 1.00 45.07 55 ASP B C 1
ATOM 1143 O O . ASP B 1 49 ? 34.251 -1.718 37.562 1.00 45.43 55 ASP B O 1
ATOM 1148 N N . PHE B 1 50 ? 33.698 -1.002 39.620 1.00 46.87 56 PHE B N 1
ATOM 1149 C CA . PHE B 1 50 ? 34.621 0.128 39.598 1.00 48.22 56 PHE B CA 1
ATOM 1150 C C . PHE B 1 50 ? 36.068 -0.340 39.464 1.00 47.00 56 PHE B C 1
ATOM 1151 O O . PHE B 1 50 ? 36.841 0.212 38.681 1.00 45.31 56 PHE B O 1
ATOM 1159 N N . LEU B 1 51 ? 36.421 -1.367 40.229 1.00 39.90 57 LEU B N 1
ATOM 1160 C CA . LEU B 1 51 ? 37.774 -1.906 40.223 1.00 41.89 57 LEU B CA 1
ATOM 1161 C C . LEU B 1 51 ? 38.122 -2.566 38.893 1.00 42.56 57 LEU B C 1
ATOM 1162 O O . LEU B 1 51 ? 39.267 -2.502 38.449 1.00 42.03 57 LEU B O 1
ATOM 1167 N N . HIS B 1 52 ? 37.146 -3.212 38.264 1.00 42.78 58 HIS B N 1
ATOM 1168 C CA . HIS B 1 52 ? 37.405 -3.830 36.972 1.00 41.00 58 HIS B CA 1
ATOM 1169 C C . HIS B 1 52 ? 37.642 -2.778 35.892 1.00 42.04 58 HIS B C 1
ATOM 1170 O O . HIS B 1 52 ? 38.490 -2.963 35.024 1.00 41.67 58 HIS B O 1
ATOM 1177 N N . GLN B 1 53 ? 36.914 -1.668 35.952 1.00 40.69 59 GLN B N 1
ATOM 1178 C CA . GLN B 1 53 ? 37.066 -0.624 34.945 1.00 41.06 59 GLN B CA 1
ATOM 1179 C C . GLN B 1 53 ? 38.478 -0.049 34.965 1.00 42.41 59 GLN B C 1
ATOM 1180 O O . GLN B 1 53 ? 38.979 0.414 33.939 1.00 42.59 59 GLN B O 1
ATOM 1186 N N . LEU B 1 54 ? 39.108 -0.071 36.138 1.00 40.44 60 LEU B N 1
ATOM 1187 C CA . LEU B 1 54 ? 40.444 0.490 36.302 1.00 44.37 60 LEU B CA 1
ATOM 1188 C C . LEU B 1 54 ? 41.559 -0.476 35.914 1.00 43.30 60 LEU B C 1
ATOM 1189 O O . LEU B 1 54 ? 42.690 -0.058 35.675 1.00 47.27 60 LEU B O 1
ATOM 1194 N N . THR B 1 55 ? 41.241 -1.765 35.841 1.00 45.00 61 THR B N 1
ATOM 1195 C CA . THR B 1 55 ? 42.269 -2.785 35.642 1.00 46.84 61 THR B CA 1
ATOM 1196 C C . THR B 1 55 ? 41.950 -3.758 34.513 1.00 45.27 61 THR B C 1
ATOM 1197 O O . THR B 1 55 ? 42.855 -4.252 33.839 1.00 39.87 61 THR B O 1
ATOM 1201 N N . HIS B 1 56 ? 40.660 -4.034 34.332 1.00 38.41 62 HIS B N 1
ATOM 1202 C CA . HIS B 1 56 ? 40.178 -5.018 33.366 1.00 44.21 62 HIS B CA 1
ATOM 1203 C C . HIS B 1 56 ? 40.872 -6.364 33.539 1.00 49.21 62 HIS B C 1
ATOM 1204 O O . HIS B 1 56 ? 41.167 -7.056 32.566 1.00 53.10 62 HIS B O 1
ATOM 1211 N N . LEU B 1 57 ? 41.121 -6.724 34.793 1.00 50.46 63 LEU B N 1
ATOM 1212 C CA . LEU B 1 57 ? 41.662 -8.033 35.124 1.00 47.56 63 LEU B CA 1
ATOM 1213 C C . LEU B 1 57 ? 40.578 -9.083 34.948 1.00 43.34 63 LEU B C 1
ATOM 1214 O O . LEU B 1 57 ? 39.402 -8.811 35.175 1.00 42.01 63 LEU B O 1
ATOM 1219 N N . SER B 1 58 ? 40.974 -10.287 34.556 1.00 42.59 64 SER B N 1
ATOM 1220 C CA . SER B 1 58 ? 40.019 -11.363 34.331 1.00 44.09 64 SER B CA 1
ATOM 1221 C C . SER B 1 58 ? 39.355 -11.785 35.638 1.00 51.09 64 SER B C 1
ATOM 1222 O O . SER B 1 58 ? 39.723 -11.309 36.713 1.00 52.41 64 SER B O 1
ATOM 1225 N N . PHE B 1 59 ? 38.372 -12.675 35.535 1.00 48.75 65 PHE B N 1
ATOM 1226 C CA . PHE B 1 59 ? 37.674 -13.188 36.701 1.00 48.49 65 PHE B CA 1
ATOM 1227 C C . PHE B 1 59 ? 38.656 -13.841 37.664 1.00 50.16 65 PHE B C 1
ATOM 1228 O O . PHE B 1 59 ? 38.649 -13.550 38.857 1.00 49.91 65 PHE B O 1
ATOM 1236 N N . SER B 1 60 ? 39.497 -14.721 37.131 1.00 54.32 66 SER B N 1
ATOM 1237 C CA . SER B 1 60 ? 40.455 -15.472 37.935 1.00 58.89 66 SER B CA 1
ATOM 1238 C C . SER B 1 60 ? 41.448 -14.557 38.645 1.00 61.58 66 SER B C 1
ATOM 1239 O O . SER B 1 60 ? 41.801 -14.794 39.802 1.00 65.63 66 SER B O 1
ATOM 1242 N N . LYS B 1 61 ? 41.889 -13.508 37.956 1.00 59.83 67 LYS B N 1
ATOM 1243 C CA . LYS B 1 61 ? 42.885 -12.604 38.518 1.00 59.98 67 LYS B CA 1
ATOM 1244 C C . LYS B 1 61 ? 42.299 -11.758 39.645 1.00 53.42 67 LYS B C 1
ATOM 1245 O O . LYS B 1 61 ? 42.921 -11.591 40.692 1.00 53.92 67 LYS B O 1
ATOM 1251 N N . MET B 1 62 ? 41.098 -11.231 39.424 1.00 49.15 68 MET B N 1
ATOM 1252 C CA . MET B 1 62 ? 40.421 -10.414 40.425 1.00 53.10 68 MET B CA 1
ATOM 1253 C C . MET B 1 62 ? 40.064 -11.248 41.646 1.00 52.43 68 MET B C 1
ATOM 1254 O O . MET B 1 62 ? 40.211 -10.799 42.780 1.00 57.01 68 MET B O 1
ATOM 1259 N N . LYS B 1 63 ? 39.608 -12.471 41.402 1.00 46.62 69 LYS B N 1
ATOM 1260 C CA . LYS B 1 63 ? 39.243 -13.384 42.475 1.00 51.17 69 LYS B CA 1
ATOM 1261 C C . LYS B 1 63 ? 40.449 -13.724 43.351 1.00 52.12 69 LYS B C 1
ATOM 1262 O O . LYS B 1 63 ? 40.405 -13.546 44.568 1.00 52.71 69 LYS B O 1
ATOM 1268 N N . ALA B 1 64 ? 41.524 -14.203 42.729 1.00 51.37 70 ALA B N 1
ATOM 1269 C CA . ALA B 1 64 ? 42.733 -14.572 43.463 1.00 50.07 70 ALA B CA 1
ATOM 1270 C C . ALA B 1 64 ? 43.308 -13.410 44.270 1.00 48.91 70 ALA B C 1
ATOM 1271 O O . ALA B 1 64 ? 43.779 -13.605 45.387 1.00 55.69 70 ALA B O 1
ATOM 1273 N N . LEU B 1 65 ? 43.261 -12.207 43.706 1.00 44.98 71 LEU B N 1
ATOM 1274 C CA . LEU B 1 65 ? 43.751 -11.013 44.391 1.00 47.71 71 LEU B CA 1
ATOM 1275 C C . LEU B 1 65 ? 42.900 -10.645 45.603 1.00 48.23 71 LEU B C 1
ATOM 1276 O O . LEU B 1 65 ? 43.436 -10.278 46.648 1.00 51.83 71 LEU B O 1
ATOM 1281 N N . LEU B 1 66 ? 41.582 -10.749 45.464 1.00 48.17 72 LEU B N 1
ATOM 1282 C CA . LEU B 1 66 ? 40.675 -10.437 46.560 1.00 51.06 72 LEU B CA 1
ATOM 1283 C C . LEU B 1 66 ? 40.870 -11.406 47.722 1.00 55.96 72 LEU B C 1
ATOM 1284 O O . LEU B 1 66 ? 40.704 -11.030 48.881 1.00 58.02 72 LEU B O 1
ATOM 1289 N N . GLU B 1 67 ? 41.228 -12.647 47.408 1.00 58.65 73 GLU B N 1
ATOM 1290 C CA . GLU B 1 67 ? 41.468 -13.652 48.434 1.00 68.59 73 GLU B CA 1
ATOM 1291 C C . GLU B 1 67 ? 42.731 -13.353 49.239 1.00 71.22 73 GLU B C 1
ATOM 1292 O O . GLU B 1 67 ? 42.893 -13.850 50.355 1.00 75.96 73 GLU B O 1
ATOM 1298 N N . ARG B 1 68 ? 43.618 -12.545 48.665 1.00 68.14 74 ARG B N 1
ATOM 1299 C CA . ARG B 1 68 ? 44.859 -12.140 49.325 1.00 71.71 74 ARG B CA 1
ATOM 1300 C C . ARG B 1 68 ? 44.786 -10.695 49.857 1.00 70.85 74 ARG B C 1
ATOM 1301 O O . ARG B 1 68 ? 45.738 -10.176 50.430 1.00 75.65 74 ARG B O 1
ATOM 1309 N N . SER B 1 69 ? 43.629 -10.063 49.720 1.00 66.75 75 SER B N 1
ATOM 1310 C CA . SER B 1 69 ? 43.536 -8.619 49.932 1.00 63.32 75 SER B CA 1
ATOM 1311 C C . SER B 1 69 ? 43.500 -8.167 51.395 1.00 65.90 75 SER B C 1
ATOM 1312 O O . SER B 1 69 ? 43.650 -6.973 51.671 1.00 71.20 75 SER B O 1
ATOM 1315 N N . HIS B 1 70 ? 43.302 -9.108 52.316 1.00 55.62 76 HIS B N 1
ATOM 1316 C CA . HIS B 1 70 ? 43.044 -8.779 53.719 1.00 71.20 76 HIS B CA 1
ATOM 1317 C C . HIS B 1 70 ? 41.835 -7.873 53.835 1.00 69.82 76 HIS B C 1
ATOM 1318 O O . HIS B 1 70 ? 41.817 -6.947 54.650 1.00 63.96 76 HIS B O 1
ATOM 1325 N N . SER B 1 71 ? 40.821 -8.144 53.022 1.00 67.08 77 SER B N 1
ATOM 1326 C CA . SER B 1 71 ? 39.622 -7.333 53.053 1.00 61.95 77 SER B CA 1
ATOM 1327 C C . SER B 1 71 ? 38.894 -7.619 54.353 1.00 59.37 77 SER B C 1
ATOM 1328 O O . SER B 1 71 ? 38.737 -8.777 54.740 1.00 59.13 77 SER B O 1
ATOM 1331 N N . PRO B 1 72 ? 38.475 -6.560 55.051 1.00 59.45 78 PRO B N 1
ATOM 1332 C CA . PRO B 1 72 ? 37.732 -6.724 56.302 1.00 62.02 78 PRO B CA 1
ATOM 1333 C C . PRO B 1 72 ? 36.275 -7.101 56.054 1.00 65.14 78 PRO B C 1
ATOM 1334 O O . PRO B 1 72 ? 35.535 -7.282 57.016 1.00 72.42 78 PRO B O 1
ATOM 1338 N N . TYR B 1 73 ? 35.876 -7.244 54.792 1.00 57.26 79 TYR B N 1
ATOM 1339 C CA . TYR B 1 73 ? 34.469 -7.468 54.468 1.00 56.60 79 TYR B CA 1
ATOM 1340 C C . TYR B 1 73 ? 34.143 -8.814 53.825 1.00 57.10 79 TYR B C 1
ATOM 1341 O O . TYR B 1 73 ? 34.918 -9.350 53.037 1.00 56.29 79 TYR B O 1
ATOM 1350 N N . TYR B 1 74 ? 32.969 -9.342 54.158 1.00 58.97 80 TYR B N 1
ATOM 1351 C CA . TYR B 1 74 ? 32.407 -10.470 53.432 1.00 61.31 80 TYR B CA 1
ATOM 1352 C C . TYR B 1 74 ? 31.521 -9.920 52.320 1.00 63.37 80 TYR B C 1
ATOM 1353 O O . TYR B 1 74 ? 30.570 -9.183 52.589 1.00 63.80 80 TYR B O 1
ATOM 1362 N N . MET B 1 75 ? 31.814 -10.291 51.077 1.00 60.17 81 MET B N 1
ATOM 1363 C CA . MET B 1 75 ? 31.085 -9.746 49.933 1.00 55.66 81 MET B CA 1
ATOM 1364 C C . MET B 1 75 ? 29.961 -10.666 49.472 1.00 53.60 81 MET B C 1
ATOM 1365 O O . MET B 1 75 ? 30.203 -11.768 48.980 1.00 56.95 81 MET B O 1
ATOM 1370 N N . LEU B 1 76 ? 28.728 -10.204 49.652 1.00 52.26 82 LEU B N 1
ATOM 1371 C CA . LEU B 1 76 ? 27.548 -10.979 49.291 1.00 54.53 82 LEU B CA 1
ATOM 1372 C C . LEU B 1 76 ? 27.465 -11.202 47.776 1.00 54.53 82 LEU B C 1
ATOM 1373 O O . LEU B 1 76 ? 27.535 -10.248 46.998 1.00 51.73 82 LEU B O 1
ATOM 1378 N N . ASN B 1 77 ? 27.322 -12.466 47.378 1.00 56.26 83 ASN B N 1
ATOM 1379 C CA . ASN B 1 77 ? 27.234 -12.864 45.971 1.00 55.02 83 ASN B CA 1
ATOM 1380 C C . ASN B 1 77 ? 28.442 -12.425 45.143 1.00 56.67 83 ASN B C 1
ATOM 1381 O O . ASN B 1 77 ? 28.296 -12.060 43.977 1.00 57.94 83 ASN B O 1
ATOM 1386 N N . ARG B 1 78 ? 29.629 -12.466 45.742 1.00 57.54 84 ARG B N 1
ATOM 1387 C CA . ARG B 1 78 ? 30.854 -12.013 45.075 1.00 56.25 84 ARG B CA 1
ATOM 1388 C C . ARG B 1 78 ? 31.164 -12.682 43.732 1.00 53.92 84 ARG B C 1
ATOM 1389 O O . ARG B 1 78 ? 31.295 -11.990 42.725 1.00 56.05 84 ARG B O 1
ATOM 1397 N N . ASP B 1 79 ? 31.297 -14.009 43.716 1.00 53.50 85 ASP B N 1
ATOM 1398 C CA . ASP B 1 79 ? 31.675 -14.710 42.487 1.00 60.03 85 ASP B CA 1
ATOM 1399 C C . ASP B 1 79 ? 30.659 -14.468 41.378 1.00 56.47 85 ASP B C 1
ATOM 1400 O O . ASP B 1 79 ? 31.026 -14.192 40.232 1.00 60.13 85 ASP B O 1
ATOM 1405 N N . ARG B 1 80 ? 29.382 -14.569 41.734 1.00 50.25 86 ARG B N 1
ATOM 1406 C CA . ARG B 1 80 ? 28.298 -14.373 40.784 1.00 50.21 86 ARG B CA 1
ATOM 1407 C C . ARG B 1 80 ? 28.321 -12.963 40.207 1.00 48.60 86 ARG B C 1
ATOM 1408 O O . ARG B 1 80 ? 28.165 -12.776 39.002 1.00 48.33 86 ARG B O 1
ATOM 1416 N N . THR B 1 81 ? 28.511 -11.975 41.074 1.00 51.14 87 THR B N 1
ATOM 1417 C CA . THR B 1 81 ? 28.614 -10.591 40.635 1.00 50.91 87 THR B CA 1
ATOM 1418 C C . THR B 1 81 ? 29.876 -10.387 39.797 1.00 51.15 87 THR B C 1
ATOM 1419 O O . THR B 1 81 ? 29.838 -9.746 38.747 1.00 51.43 87 THR B O 1
ATOM 1423 N N . LEU B 1 82 ? 30.987 -10.952 40.259 1.00 49.68 88 LEU B N 1
ATOM 1424 C CA . LEU B 1 82 ? 32.260 -10.844 39.546 1.00 48.52 88 LEU B CA 1
ATOM 1425 C C . LEU B 1 82 ? 32.257 -11.489 38.164 1.00 42.55 88 LEU B C 1
ATOM 1426 O O . LEU B 1 82 ? 32.732 -10.885 37.206 1.00 41.22 88 LEU B O 1
ATOM 1431 N N . LYS B 1 83 ? 31.737 -12.709 38.060 1.00 48.01 89 LYS B N 1
ATOM 1432 C CA . LYS B 1 83 ? 31.686 -13.386 36.771 1.00 54.83 89 LYS B CA 1
ATOM 1433 C C . LYS B 1 83 ? 30.824 -12.611 35.777 1.00 57.02 89 LYS B C 1
ATOM 1434 O O . LYS B 1 83 ? 31.167 -12.516 34.603 1.00 57.66 89 LYS B O 1
ATOM 1440 N N . ASN B 1 84 ? 29.720 -12.042 36.250 1.00 54.25 90 ASN B N 1
ATOM 1441 C CA . ASN B 1 84 ? 28.848 -11.256 35.386 1.00 54.73 90 ASN B CA 1
ATOM 1442 C C . ASN B 1 84 ? 29.513 -9.977 34.887 1.00 55.32 90 ASN B C 1
ATOM 1443 O O . ASN B 1 84 ? 29.339 -9.591 33.733 1.00 58.06 90 ASN B O 1
ATOM 1448 N N . ILE B 1 85 ? 30.274 -9.324 35.759 1.00 52.61 91 ILE B N 1
ATOM 1449 C CA . ILE B 1 85 ? 30.953 -8.080 35.407 1.00 47.10 91 ILE B CA 1
ATOM 1450 C C . ILE B 1 85 ? 31.984 -8.305 34.307 1.00 44.86 91 ILE B C 1
ATOM 1451 O O . ILE B 1 85 ? 32.036 -7.560 33.325 1.00 41.54 91 ILE B O 1
ATOM 1456 N N . THR B 1 86 ? 32.800 -9.338 34.471 1.00 45.89 92 THR B N 1
ATOM 1457 C CA . THR B 1 86 ? 33.860 -9.620 33.513 1.00 46.75 92 THR B CA 1
ATOM 1458 C C . THR B 1 86 ? 33.316 -10.175 32.193 1.00 49.40 92 THR B C 1
ATOM 1459 O O . THR B 1 86 ? 33.849 -9.886 31.123 1.00 47.84 92 THR B O 1
ATOM 1463 N N . GLU B 1 87 ? 32.241 -10.952 32.265 1.00 53.53 93 GLU B N 1
ATOM 1464 C CA . GLU B 1 87 ? 31.701 -11.603 31.071 1.00 59.41 93 GLU B CA 1
ATOM 1465 C C . GLU B 1 87 ? 30.837 -10.667 30.225 1.00 59.63 93 GLU B C 1
ATOM 1466 O O . GLU B 1 87 ? 30.497 -10.986 29.086 1.00 62.72 93 GLU B O 1
ATOM 1472 N N . THR B 1 88 ? 30.484 -9.513 30.780 1.00 55.41 94 THR B N 1
ATOM 1473 C CA . THR B 1 88 ? 29.702 -8.529 30.039 1.00 46.95 94 THR B CA 1
ATOM 1474 C C . THR B 1 88 ? 30.489 -7.265 29.726 1.00 48.07 94 THR B C 1
ATOM 1475 O O . THR B 1 88 ? 29.937 -6.301 29.199 1.00 51.61 94 THR B O 1
ATOM 1479 N N . CYS B 1 89 ? 31.773 -7.261 30.063 1.00 44.95 95 CYS B N 1
ATOM 1480 C CA . CYS B 1 89 ? 32.614 -6.110 29.769 1.00 39.94 95 CYS B CA 1
ATOM 1481 C C . CYS B 1 89 ? 32.863 -5.975 28.275 1.00 39.80 95 CYS B C 1
ATOM 1482 O O . CYS B 1 89 ? 33.364 -6.895 27.630 1.00 42.41 95 CYS B O 1
ATOM 1485 N N . LYS B 1 90 ? 32.502 -4.816 27.737 1.00 42.25 96 LYS B N 1
ATOM 1486 C CA . LYS B 1 90 ? 32.647 -4.533 26.317 1.00 41.88 96 LYS B CA 1
ATOM 1487 C C . LYS B 1 90 ? 34.129 -4.435 25.941 1.00 40.73 96 LYS B C 1
ATOM 1488 O O . LYS B 1 90 ? 34.575 -5.039 24.965 1.00 39.71 96 LYS B O 1
ATOM 1494 N N . ALA B 1 91 ? 34.886 -3.680 26.732 1.00 39.95 97 ALA B N 1
ATOM 1495 C CA . ALA B 1 91 ? 36.313 -3.483 26.489 1.00 37.36 97 ALA B CA 1
ATOM 1496 C C . ALA B 1 91 ? 37.091 -4.800 26.488 1.00 39.90 97 ALA B C 1
ATOM 1497 O O . ALA B 1 91 ? 37.896 -5.043 25.592 1.00 39.72 97 ALA B O 1
ATOM 1499 N N . CYS B 1 92 ? 36.850 -5.652 27.482 1.00 42.10 98 CYS B N 1
ATOM 1500 C CA . CYS B 1 92 ? 37.518 -6.951 27.523 1.00 39.99 98 CYS B CA 1
ATOM 1501 C C . CYS B 1 92 ? 37.084 -7.839 26.351 1.00 41.67 98 CYS B C 1
ATOM 1502 O O . CYS B 1 92 ? 37.892 -8.599 25.815 1.00 39.69 98 CYS B O 1
ATOM 1505 N N . ALA B 1 93 ? 35.814 -7.756 25.963 1.00 39.84 99 ALA B N 1
ATOM 1506 C CA . ALA B 1 93 ? 35.336 -8.493 24.797 1.00 39.44 99 ALA B CA 1
ATOM 1507 C C . ALA B 1 93 ? 36.042 -8.030 23.527 1.00 45.43 99 ALA B C 1
ATOM 1508 O O . ALA B 1 93 ? 36.377 -8.838 22.659 1.00 43.33 99 ALA B O 1
ATOM 1510 N N . GLN B 1 94 ? 36.268 -6.724 23.434 1.00 45.35 100 GLN B N 1
ATOM 1511 C CA . GLN B 1 94 ? 36.972 -6.139 22.301 1.00 46.23 100 GLN B CA 1
ATOM 1512 C C . GLN B 1 94 ? 38.422 -6.609 22.272 1.00 49.13 100 GLN B C 1
ATOM 1513 O O . GLN B 1 94 ? 38.970 -6.867 21.201 1.00 40.71 100 GLN B O 1
ATOM 1519 N N . VAL B 1 95 ? 39.039 -6.702 23.451 1.00 44.29 101 VAL B N 1
ATOM 1520 C CA . VAL B 1 95 ? 40.402 -7.213 23.579 1.00 46.62 101 VAL B CA 1
ATOM 1521 C C . VAL B 1 95 ? 40.510 -8.665 23.111 1.00 53.89 101 VAL B C 1
ATOM 1522 O O . VAL B 1 95 ? 41.360 -8.995 22.284 1.00 51.92 101 VAL B O 1
ATOM 1526 N N . ASN B 1 96 ? 39.622 -9.519 23.614 1.00 58.76 102 ASN B N 1
ATOM 1527 C CA . ASN B 1 96 ? 39.663 -10.948 23.307 1.00 69.40 102 ASN B CA 1
ATOM 1528 C C . ASN B 1 96 ? 39.176 -11.291 21.899 1.00 71.19 102 ASN B C 1
ATOM 1529 O O . ASN B 1 96 ? 39.398 -12.402 21.419 1.00 71.13 102 ASN B O 1
ATOM 1534 N N . ALA B 1 97 ? 38.525 -10.331 21.244 1.00 72.76 103 ALA B N 1
ATOM 1535 C CA . ALA B 1 97 ? 38.164 -10.416 19.822 1.00 77.54 103 ALA B CA 1
ATOM 1536 C C . ALA B 1 97 ? 39.383 -10.710 18.968 1.00 81.05 103 ALA B C 1
ATOM 1537 O O . ALA B 1 97 ? 39.266 -11.127 17.816 1.00 81.00 103 ALA B O 1
ATOM 1539 N N . SER B 1 98 ? 40.555 -10.494 19.545 1.00 84.73 104 SER B N 1
ATOM 1540 C CA . SER B 1 98 ? 41.795 -10.815 18.874 1.00 83.88 104 SER B CA 1
ATOM 1541 C C . SER B 1 98 ? 42.173 -12.246 19.034 1.00 83.02 104 SER B C 1
ATOM 1542 O O . SER B 1 98 ? 41.965 -13.031 18.134 1.00 83.74 104 SER B O 1
ATOM 1545 N N . HIS C 1 6 ? 35.645 -1.610 4.996 1.00 98.05 12 HIS C N 1
ATOM 1546 C CA . HIS C 1 6 ? 36.208 -0.267 4.915 1.00 97.77 12 HIS C CA 1
ATOM 1547 C C . HIS C 1 6 ? 35.311 0.697 5.679 1.00 90.14 12 HIS C C 1
ATOM 1548 O O . HIS C 1 6 ? 34.412 0.279 6.411 1.00 90.33 12 HIS C O 1
ATOM 1555 N N . PHE C 1 7 ? 35.561 1.990 5.510 1.00 79.87 13 PHE C N 1
ATOM 1556 C CA . PHE C 1 7 ? 34.821 2.998 6.250 1.00 68.12 13 PHE C CA 1
ATOM 1557 C C . PHE C 1 7 ? 33.455 3.271 5.621 1.00 61.65 13 PHE C C 1
ATOM 1558 O O . PHE C 1 7 ? 33.312 3.269 4.396 1.00 61.43 13 PHE C O 1
ATOM 1566 N N . HIS C 1 8 ? 32.459 3.509 6.472 1.00 52.77 14 HIS C N 1
ATOM 1567 C CA A HIS C 1 8 ? 31.132 3.917 6.026 0.42 48.68 14 HIS C CA 1
ATOM 1568 C CA B HIS C 1 8 ? 31.137 3.923 6.019 0.58 48.63 14 HIS C CA 1
ATOM 1569 C C . HIS C 1 8 ? 30.885 5.372 6.410 1.00 48.45 14 HIS C C 1
ATOM 1570 O O . HIS C 1 8 ? 30.851 5.708 7.594 1.00 46.19 14 HIS C O 1
ATOM 1583 N N . TYR C 1 9 ? 30.695 6.232 5.417 1.00 47.07 15 TYR C N 1
ATOM 1584 C CA . TYR C 1 9 ? 30.488 7.649 5.697 1.00 45.55 15 TYR C CA 1
ATOM 1585 C C . TYR C 1 9 ? 29.004 8.000 5.654 1.00 49.42 15 TYR C C 1
ATOM 1586 O O . TYR C 1 9 ? 28.309 7.695 4.688 1.00 53.08 15 TYR C O 1
ATOM 1595 N N . THR C 1 10 ? 28.529 8.629 6.724 1.00 52.24 16 THR C N 1
ATOM 1596 C CA . THR C 1 10 ? 27.153 9.101 6.823 1.00 54.32 16 THR C CA 1
ATOM 1597 C C . THR C 1 10 ? 26.967 10.435 6.120 1.00 57.12 16 THR C C 1
ATOM 1598 O O . THR C 1 10 ? 27.936 11.044 5.660 1.00 53.95 16 THR C O 1
ATOM 1602 N N . VAL C 1 11 ? 25.715 10.883 6.044 1.00 60.70 17 VAL C N 1
ATOM 1603 C CA . VAL C 1 11 ? 25.389 12.195 5.490 1.00 66.99 17 VAL C CA 1
ATOM 1604 C C . VAL C 1 11 ? 26.084 13.275 6.297 1.00 63.80 17 VAL C C 1
ATOM 1605 O O . VAL C 1 11 ? 26.604 14.247 5.754 1.00 64.62 17 VAL C O 1
ATOM 1609 N N . THR C 1 12 ? 26.115 13.065 7.606 1.00 61.50 18 THR C N 1
ATOM 1610 C CA . THR C 1 12 ? 26.704 14.013 8.526 1.00 56.27 18 THR C CA 1
ATOM 1611 C C . THR C 1 12 ? 28.221 14.040 8.372 1.00 54.57 18 THR C C 1
ATOM 1612 O O . THR C 1 12 ? 28.836 15.102 8.464 1.00 60.49 18 THR C O 1
ATOM 1616 N N . ASP C 1 13 ? 28.821 12.875 8.142 1.00 49.38 19 ASP C N 1
ATOM 1617 C CA . ASP C 1 13 ? 30.244 12.813 7.823 1.00 45.35 19 ASP C CA 1
ATOM 1618 C C . ASP C 1 13 ? 30.537 13.615 6.555 1.00 49.91 19 ASP C C 1
ATOM 1619 O O . ASP C 1 13 ? 31.391 14.505 6.540 1.00 42.10 19 ASP C O 1
ATOM 1624 N N . ILE C 1 14 ? 29.828 13.288 5.482 1.00 53.67 20 ILE C N 1
ATOM 1625 C CA . ILE C 1 14 ? 30.047 13.972 4.216 1.00 56.67 20 ILE C CA 1
ATOM 1626 C C . ILE C 1 14 ? 29.850 15.486 4.307 1.00 58.44 20 ILE C C 1
ATOM 1627 O O . ILE C 1 14 ? 30.655 16.238 3.760 1.00 57.77 20 ILE C O 1
ATOM 1632 N N . LYS C 1 15 ? 28.833 15.941 5.034 1.00 64.70 21 LYS C N 1
ATOM 1633 C CA . LYS C 1 15 ? 28.649 17.381 5.206 1.00 70.90 21 LYS C CA 1
ATOM 1634 C C . LYS C 1 15 ? 29.829 17.984 5.989 1.00 67.72 21 LYS C C 1
ATOM 1635 O O . LYS C 1 15 ? 30.365 19.016 5.580 1.00 68.35 21 LYS C O 1
ATOM 1641 N N . ASP C 1 16 ? 30.222 17.372 7.107 1.00 62.61 22 ASP C N 1
ATOM 1642 C CA . ASP C 1 16 ? 31.410 17.844 7.821 1.00 61.23 22 ASP C CA 1
ATOM 1643 C C . ASP C 1 16 ? 32.650 17.858 6.926 1.00 56.75 22 ASP C C 1
ATOM 1644 O O . ASP C 1 16 ? 33.423 18.813 6.941 1.00 61.40 22 ASP C O 1
ATOM 1649 N N . LEU C 1 17 ? 32.813 16.811 6.124 1.00 53.23 23 LEU C N 1
ATOM 1650 C CA . LEU C 1 17 ? 33.987 16.673 5.261 1.00 56.50 23 LEU C CA 1
ATOM 1651 C C . LEU C 1 17 ? 34.019 17.720 4.149 1.00 60.92 23 LEU C C 1
ATOM 1652 O O . LEU C 1 17 ? 35.071 18.294 3.860 1.00 64.94 23 LEU C O 1
ATOM 1657 N N . THR C 1 18 ? 32.875 17.955 3.516 1.00 59.29 24 THR C N 1
ATOM 1658 C CA . THR C 1 18 ? 32.779 18.981 2.481 1.00 68.01 24 THR C CA 1
ATOM 1659 C C . THR C 1 18 ? 33.050 20.360 3.078 1.00 70.12 24 THR C C 1
ATOM 1660 O O . THR C 1 18 ? 33.684 21.208 2.450 1.00 69.71 24 THR C O 1
ATOM 1664 N N . LYS C 1 19 ? 32.574 20.567 4.301 1.00 76.22 25 LYS C N 1
ATOM 1665 C CA . LYS C 1 19 ? 32.831 21.802 5.034 1.00 83.90 25 LYS C CA 1
ATOM 1666 C C . LYS C 1 19 ? 34.320 21.992 5.319 1.00 85.84 25 LYS C C 1
ATOM 1667 O O . LYS C 1 19 ? 34.832 23.109 5.240 1.00 90.85 25 LYS C O 1
ATOM 1673 N N . LEU C 1 20 ? 35.010 20.903 5.643 1.00 79.90 26 LEU C N 1
ATOM 1674 C CA . LEU C 1 20 ? 36.453 20.952 5.858 1.00 76.15 26 LEU C CA 1
ATOM 1675 C C . LEU C 1 20 ? 37.173 21.284 4.560 1.00 75.93 26 LEU C C 1
ATOM 1676 O O . LEU C 1 20 ? 38.246 21.888 4.561 1.00 75.20 26 LEU C O 1
ATOM 1681 N N . GLY C 1 21 ? 36.565 20.885 3.450 1.00 72.34 27 GLY C N 1
ATOM 1682 C CA . GLY C 1 21 ? 37.170 21.049 2.147 1.00 71.88 27 GLY C CA 1
ATOM 1683 C C . GLY C 1 21 ? 37.955 19.801 1.805 1.00 68.29 27 GLY C C 1
ATOM 1684 O O . GLY C 1 21 ? 38.841 19.825 0.953 1.00 69.53 27 GLY C O 1
ATOM 1685 N N . ALA C 1 22 ? 37.616 18.700 2.469 1.00 61.39 28 ALA C N 1
ATOM 1686 C CA . ALA C 1 22 ? 38.232 17.416 2.169 1.00 60.79 28 ALA C CA 1
ATOM 1687 C C . ALA C 1 22 ? 37.768 16.942 0.799 1.00 62.60 28 ALA C C 1
ATOM 1688 O O . ALA C 1 22 ? 36.788 17.456 0.258 1.00 66.93 28 ALA C O 1
ATOM 1690 N N . ILE C 1 23 ? 38.454 15.948 0.246 1.00 59.56 29 ILE C N 1
ATOM 1691 C CA . ILE C 1 23 ? 38.111 15.450 -1.082 1.00 63.11 29 ILE C CA 1
ATOM 1692 C C . ILE C 1 23 ? 37.991 13.930 -1.107 1.00 62.64 29 ILE C C 1
ATOM 1693 O O . ILE C 1 23 ? 38.771 13.214 -0.479 1.00 65.21 29 ILE C O 1
ATOM 1698 N N . TYR C 1 24 ? 36.989 13.453 -1.834 1.00 60.12 30 TYR C N 1
ATOM 1699 C CA . TYR C 1 24 ? 36.718 12.029 -1.957 1.00 59.52 30 TYR C CA 1
ATOM 1700 C C . TYR C 1 24 ? 37.592 11.367 -3.017 1.00 63.02 30 TYR C C 1
ATOM 1701 O O . TYR C 1 24 ? 37.790 11.914 -4.102 1.00 65.46 30 TYR C O 1
ATOM 1710 N N . ASP C 1 25 ? 38.108 10.185 -2.698 1.00 61.27 31 ASP C N 1
ATOM 1711 C CA . ASP C 1 25 ? 38.923 9.435 -3.643 1.00 66.33 31 ASP C CA 1
ATOM 1712 C C . ASP C 1 25 ? 38.139 8.212 -4.099 1.00 68.48 31 ASP C C 1
ATOM 1713 O O . ASP C 1 25 ? 38.063 7.201 -3.399 1.00 70.86 31 ASP C O 1
ATOM 1718 N N . LYS C 1 26 ? 37.562 8.331 -5.288 1.00 70.37 32 LYS C N 1
ATOM 1719 C CA . LYS C 1 26 ? 36.732 7.296 -5.889 1.00 72.85 32 LYS C CA 1
ATOM 1720 C C . LYS C 1 26 ? 37.508 6.014 -6.171 1.00 73.62 32 LYS C C 1
ATOM 1721 O O . LYS C 1 26 ? 36.980 4.910 -6.027 1.00 76.07 32 LYS C O 1
ATOM 1727 N N . THR C 1 27 ? 38.763 6.172 -6.573 1.00 77.34 33 THR C N 1
ATOM 1728 C CA . THR C 1 27 ? 39.624 5.042 -6.892 1.00 90.38 33 THR C CA 1
ATOM 1729 C C . THR C 1 27 ? 40.014 4.253 -5.645 1.00 97.51 33 THR C C 1
ATOM 1730 O O . THR C 1 27 ? 40.115 3.027 -5.674 1.00 101.52 33 THR C O 1
ATOM 1734 N N . LYS C 1 28 ? 40.223 4.974 -4.549 1.00 97.82 34 LYS C N 1
ATOM 1735 C CA . LYS C 1 28 ? 40.728 4.391 -3.311 1.00 98.65 34 LYS C CA 1
ATOM 1736 C C . LYS C 1 28 ? 39.628 4.251 -2.251 1.00 92.23 34 LYS C C 1
ATOM 1737 O O . LYS C 1 28 ? 39.910 3.933 -1.099 1.00 94.79 34 LYS C O 1
ATOM 1743 N N . LYS C 1 29 ? 38.396 4.575 -2.642 1.00 84.75 35 LYS C N 1
ATOM 1744 C CA . LYS C 1 29 ? 37.149 4.323 -1.887 1.00 82.09 35 LYS C CA 1
ATOM 1745 C C . LYS C 1 29 ? 37.060 4.932 -0.477 1.00 77.96 35 LYS C C 1
ATOM 1746 O O . LYS C 1 29 ? 36.443 4.346 0.414 1.00 74.61 35 LYS C O 1
ATOM 1752 N N . TYR C 1 30 ? 37.634 6.117 -0.285 1.00 71.06 36 TYR C N 1
ATOM 1753 C CA . TYR C 1 30 ? 37.461 6.851 0.970 1.00 61.60 36 TYR C CA 1
ATOM 1754 C C . TYR C 1 30 ? 37.762 8.337 0.821 1.00 51.84 36 TYR C C 1
ATOM 1755 O O . TYR C 1 30 ? 38.273 8.766 -0.208 1.00 52.35 36 TYR C O 1
ATOM 1764 N N . TRP C 1 31 ? 37.446 9.112 1.854 1.00 48.55 37 TRP C N 1
ATOM 1765 C CA . TRP C 1 31 ? 37.731 10.541 1.853 1.00 48.80 37 TRP C CA 1
ATOM 1766 C C . TRP C 1 31 ? 39.146 10.810 2.343 1.00 53.01 37 TRP C C 1
ATOM 1767 O O . TRP C 1 31 ? 39.679 10.063 3.164 1.00 56.49 37 TRP C O 1
ATOM 1778 N N . VAL C 1 32 ? 39.748 11.883 1.840 1.00 57.93 38 VAL C N 1
ATOM 1779 C CA . VAL C 1 32 ? 41.107 12.250 2.220 1.00 62.93 38 VAL C CA 1
ATOM 1780 C C . VAL C 1 32 ? 41.146 13.687 2.731 1.00 65.26 38 VAL C C 1
ATOM 1781 O O . VAL C 1 32 ? 40.487 14.563 2.174 1.00 68.62 38 VAL C O 1
ATOM 1785 N N . TYR C 1 33 ? 41.923 13.930 3.782 1.00 64.63 39 TYR C N 1
ATOM 1786 C CA . TYR C 1 33 ? 42.040 15.271 4.338 1.00 67.32 39 TYR C CA 1
ATOM 1787 C C . TYR C 1 33 ? 43.394 15.456 5.008 1.00 67.51 39 TYR C C 1
ATOM 1788 O O . TYR C 1 33 ? 43.836 14.597 5.775 1.00 60.70 39 TYR C O 1
ATOM 1797 N N . GLN C 1 34 ? 44.033 16.589 4.723 1.00 75.99 40 GLN C N 1
ATOM 1798 C CA . GLN C 1 34 ? 45.405 16.859 5.154 1.00 79.59 40 GLN C CA 1
ATOM 1799 C C . GLN C 1 34 ? 46.343 15.698 4.826 1.00 73.70 40 GLN C C 1
ATOM 1800 O O . GLN C 1 34 ? 47.207 15.339 5.626 1.00 69.90 40 GLN C O 1
ATOM 1806 N N . GLY C 1 35 ? 46.170 15.119 3.642 1.00 73.21 41 GLY C N 1
ATOM 1807 C CA . GLY C 1 35 ? 47.015 14.026 3.195 1.00 72.55 41 GLY C CA 1
ATOM 1808 C C . GLY C 1 35 ? 46.721 12.703 3.881 1.00 71.55 41 GLY C C 1
ATOM 1809 O O . GLY C 1 35 ? 47.489 11.751 3.756 1.00 72.58 41 GLY C O 1
ATOM 1810 N N . LYS C 1 36 ? 45.603 12.633 4.597 1.00 70.26 42 LYS C N 1
ATOM 1811 C CA . LYS C 1 36 ? 45.242 11.419 5.322 1.00 64.90 42 LYS C CA 1
ATOM 1812 C C . LYS C 1 36 ? 43.855 10.906 4.958 1.00 59.59 42 LYS C C 1
ATOM 1813 O O . LYS C 1 36 ? 42.934 11.692 4.756 1.00 56.05 42 LYS C O 1
ATOM 1819 N N . PRO C 1 37 ? 43.697 9.575 4.884 1.00 57.14 43 PRO C N 1
ATOM 1820 C CA . PRO C 1 37 ? 42.355 8.995 4.763 1.00 56.03 43 PRO C CA 1
ATOM 1821 C C . PRO C 1 37 ? 41.542 9.312 6.022 1.00 51.82 43 PRO C C 1
ATOM 1822 O O . PRO C 1 37 ? 42.079 9.206 7.124 1.00 47.71 43 PRO C O 1
ATOM 1826 N N . VAL C 1 38 ? 40.276 9.684 5.865 1.00 48.79 44 VAL C N 1
ATOM 1827 C CA . VAL C 1 38 ? 39.467 10.133 6.995 1.00 46.32 44 VAL C CA 1
ATOM 1828 C C . VAL C 1 38 ? 38.684 9.009 7.667 1.00 45.82 44 VAL C C 1
ATOM 1829 O O . VAL C 1 38 ? 37.977 8.250 7.003 1.00 48.11 44 VAL C O 1
ATOM 1833 N N . MET C 1 39 ? 38.811 8.921 8.989 1.00 43.22 45 MET C N 1
ATOM 1834 C CA . MET C 1 39 ? 38.025 7.986 9.785 1.00 41.54 45 MET C CA 1
ATOM 1835 C C . MET C 1 39 ? 36.686 8.625 10.118 1.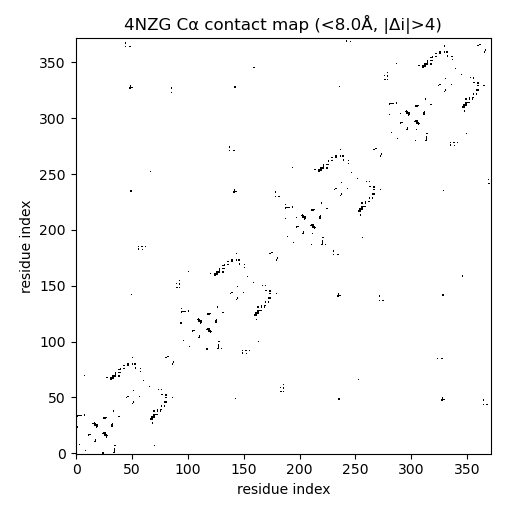00 41.33 45 MET C C 1
ATOM 1836 O O . MET C 1 39 ? 36.643 9.719 10.678 1.00 40.00 45 MET C O 1
ATOM 1841 N N . PRO C 1 40 ? 35.584 7.949 9.761 1.00 45.59 46 PRO C N 1
ATOM 1842 C CA . PRO C 1 40 ? 34.234 8.469 10.013 1.00 46.67 46 PRO C CA 1
ATOM 1843 C C . PRO C 1 40 ? 33.993 8.767 11.495 1.00 45.14 46 PRO C C 1
ATOM 1844 O O . PRO C 1 40 ? 34.655 8.185 12.350 1.00 40.39 46 PRO C O 1
ATOM 1848 N N . ASP C 1 41 ? 33.048 9.659 11.776 1.00 51.17 47 ASP C N 1
ATOM 1849 C CA . ASP C 1 41 ? 32.741 10.086 13.138 1.00 51.04 47 ASP C CA 1
ATOM 1850 C C . ASP C 1 41 ? 32.420 8.937 14.091 1.00 47.10 47 ASP C C 1
ATOM 1851 O O . ASP C 1 41 ? 32.847 8.945 15.248 1.00 39.37 47 ASP C O 1
ATOM 1856 N N . GLN C 1 42 ? 31.685 7.943 13.606 1.00 47.20 48 GLN C N 1
ATOM 1857 C CA . GLN C 1 42 ? 31.268 6.842 14.464 1.00 49.96 48 GLN C CA 1
ATOM 1858 C C . GLN C 1 42 ? 32.406 5.867 14.736 1.00 47.98 48 GLN C C 1
ATOM 1859 O O . GLN C 1 42 ? 32.537 5.346 15.843 1.00 44.81 48 GLN C O 1
ATOM 1865 N N . PHE C 1 43 ? 33.219 5.619 13.717 1.00 48.01 49 PHE C N 1
ATOM 1866 C CA A PHE C 1 43 ? 34.364 4.725 13.850 0.44 47.39 49 PHE C CA 1
ATOM 1867 C CA B PHE C 1 43 ? 34.362 4.725 13.849 0.56 47.26 49 PHE C CA 1
ATOM 1868 C C . PHE C 1 43 ? 35.377 5.328 14.814 1.00 46.06 49 PHE C C 1
ATOM 1869 O O . PHE C 1 43 ? 35.970 4.623 15.631 1.00 43.15 49 PHE C O 1
ATOM 1884 N N . THR C 1 44 ? 35.561 6.641 14.714 1.00 42.41 50 THR C N 1
ATOM 1885 C CA . THR C 1 44 ? 36.454 7.379 15.597 1.00 42.08 50 THR C CA 1
ATOM 1886 C C . THR C 1 44 ? 36.009 7.268 17.055 1.00 41.73 50 THR C C 1
ATOM 1887 O O . THR C 1 44 ? 36.826 7.040 17.953 1.00 41.46 50 THR C O 1
ATOM 1891 N N . PHE C 1 45 ? 34.708 7.420 17.282 1.00 41.23 51 PHE C N 1
ATOM 1892 C CA . PHE C 1 45 ? 34.157 7.334 18.628 1.00 32.84 51 PHE C CA 1
ATOM 1893 C C . PHE C 1 45 ? 34.395 5.977 19.271 1.00 40.68 51 PHE C C 1
ATOM 1894 O O . PHE C 1 45 ? 34.889 5.903 20.395 1.00 38.95 51 PHE C O 1
ATOM 1902 N N . GLU C 1 46 ? 34.050 4.905 18.567 1.00 37.57 52 GLU C N 1
ATOM 1903 C CA . GLU C 1 46 ? 34.172 3.574 19.155 1.00 41.01 52 GLU C CA 1
ATOM 1904 C C . GLU C 1 46 ? 35.632 3.205 19.403 1.00 42.12 52 GLU C C 1
ATOM 1905 O O . GLU C 1 46 ? 35.939 2.463 20.337 1.00 38.36 52 GLU C O 1
ATOM 1911 N N . LEU C 1 47 ? 36.532 3.741 18.582 1.00 39.33 53 LEU C N 1
ATOM 1912 C CA . LEU C 1 47 ? 37.955 3.491 18.765 1.00 38.13 53 LEU C CA 1
ATOM 1913 C C . LEU C 1 47 ? 38.481 4.254 19.981 1.00 39.94 53 LEU C C 1
ATOM 1914 O O . LEU C 1 47 ? 39.114 3.671 20.860 1.00 43.99 53 LEU C O 1
ATOM 1919 N N . LEU C 1 48 ? 38.197 5.551 20.037 1.00 37.58 54 LEU C N 1
ATOM 1920 C CA . LEU C 1 48 ? 38.651 6.387 21.141 1.00 38.18 54 LEU C CA 1
ATOM 1921 C C . LEU C 1 48 ? 38.010 5.943 22.457 1.00 44.52 54 LEU C C 1
ATOM 1922 O O . LEU C 1 48 ? 38.625 6.033 23.522 1.00 39.51 54 LEU C O 1
ATOM 1927 N N . ASP C 1 49 ? 36.768 5.474 22.381 1.00 45.04 55 ASP C N 1
ATOM 1928 C CA . ASP C 1 49 ? 36.080 4.966 23.564 1.00 47.97 55 ASP C CA 1
ATOM 1929 C C . ASP C 1 49 ? 36.769 3.716 24.102 1.00 44.08 55 ASP C C 1
ATOM 1930 O O . ASP C 1 49 ? 36.923 3.554 25.311 1.00 37.31 55 ASP C O 1
ATOM 1935 N N . PHE C 1 50 ? 37.179 2.839 23.192 1.00 44.57 56 PHE C N 1
ATOM 1936 C CA . PHE C 1 50 ? 37.917 1.633 23.547 1.00 45.36 56 PHE C CA 1
ATOM 1937 C C . PHE C 1 50 ? 39.232 1.975 24.249 1.00 49.38 56 PHE C C 1
ATOM 1938 O O . PHE C 1 50 ? 39.603 1.346 25.243 1.00 42.90 56 PHE C O 1
ATOM 1946 N N . LEU C 1 51 ? 39.934 2.972 23.721 1.00 50.81 57 LEU C N 1
ATOM 1947 C CA . LEU C 1 51 ? 41.219 3.375 24.279 1.00 46.74 57 LEU C CA 1
ATOM 1948 C C . LEU C 1 51 ? 41.069 3.998 25.666 1.00 40.11 57 LEU C C 1
ATOM 1949 O O . LEU C 1 51 ? 41.933 3.810 26.521 1.00 39.57 57 LEU C O 1
ATOM 1954 N N . HIS C 1 52 ? 39.987 4.740 25.894 1.00 41.48 58 HIS C N 1
ATOM 1955 C CA . HIS C 1 52 ? 39.744 5.296 27.227 1.00 48.37 58 HIS C CA 1
ATOM 1956 C C . HIS C 1 52 ? 39.440 4.216 28.256 1.00 48.83 58 HIS C C 1
ATOM 1957 O O . HIS C 1 52 ? 39.885 4.310 29.398 1.00 51.50 58 HIS C O 1
ATOM 1964 N N . GLN C 1 53 ? 38.693 3.190 27.859 1.00 45.66 59 GLN C N 1
ATOM 1965 C CA . GLN C 1 53 ? 38.331 2.125 28.796 1.00 42.73 59 GLN C CA 1
ATOM 1966 C C . GLN C 1 53 ? 39.582 1.406 29.291 1.00 46.44 59 GLN C C 1
ATOM 1967 O O . GLN C 1 53 ? 39.618 0.903 30.415 1.00 43.42 59 GLN C O 1
ATOM 1973 N N . LEU C 1 54 ? 40.609 1.378 28.447 1.00 45.53 60 LEU C N 1
ATOM 1974 C CA . LEU C 1 54 ? 41.857 0.703 28.776 1.00 48.40 60 LEU C CA 1
ATOM 1975 C C . LEU C 1 54 ? 42.807 1.576 29.595 1.00 50.72 60 LEU C C 1
ATOM 1976 O O . LEU C 1 54 ? 43.740 1.066 30.216 1.00 55.42 60 LEU C O 1
ATOM 1981 N N . THR C 1 55 ? 42.581 2.887 29.593 1.00 52.45 61 THR C N 1
ATOM 1982 C CA . THR C 1 55 ? 43.525 3.808 30.228 1.00 52.06 61 THR C CA 1
ATOM 1983 C C . THR C 1 55 ? 42.880 4.823 31.171 1.00 47.89 61 THR C C 1
ATOM 1984 O O . THR C 1 55 ? 43.477 5.204 32.174 1.00 52.61 61 THR C O 1
ATOM 1988 N N . HIS C 1 56 ? 41.667 5.256 30.839 1.00 46.41 62 HIS C N 1
ATOM 1989 C CA . HIS C 1 56 ? 40.967 6.306 31.580 1.00 48.38 62 HIS C CA 1
ATOM 1990 C C . HIS C 1 56 ? 41.814 7.566 31.753 1.00 52.88 62 HIS C C 1
ATOM 1991 O O . HIS C 1 56 ? 41.794 8.205 32.804 1.00 53.86 62 HIS C O 1
ATOM 1998 N N . LEU C 1 57 ? 42.563 7.909 30.711 1.00 55.23 63 LEU C N 1
ATOM 1999 C CA . LEU C 1 57 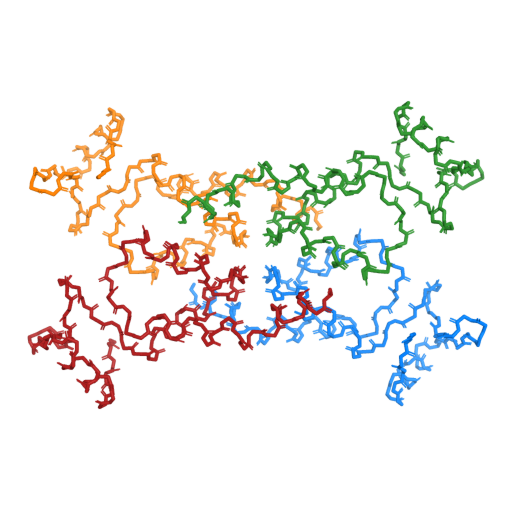? 43.320 9.152 30.684 1.00 52.49 63 LEU C CA 1
ATOM 2000 C C . LEU C 1 57 ? 42.375 10.333 30.496 1.00 55.80 63 LEU C C 1
ATOM 2001 O O . LEU C 1 57 ? 41.335 10.204 29.848 1.00 52.88 63 LEU C O 1
ATOM 2006 N N . SER C 1 58 ? 42.729 11.483 31.062 1.00 58.12 64 SER C N 1
ATOM 2007 C CA . SER C 1 58 ? 41.879 12.667 30.959 1.00 62.52 64 SER C CA 1
ATOM 2008 C C . SER C 1 58 ? 41.814 13.190 29.523 1.00 60.81 64 SER C C 1
ATOM 2009 O O . SER C 1 58 ? 42.520 12.699 28.641 1.00 61.27 64 SER C O 1
ATOM 2012 N N . PHE C 1 59 ? 40.966 14.191 29.302 1.00 59.58 65 PHE C N 1
ATOM 2013 C CA . PHE C 1 59 ? 40.817 14.809 27.986 1.00 59.95 65 PHE C CA 1
ATOM 2014 C C . PHE C 1 59 ? 42.136 15.370 27.464 1.00 60.99 65 PHE C C 1
ATOM 2015 O O . PHE C 1 59 ? 42.541 15.085 26.335 1.00 61.37 65 PHE C O 1
ATOM 2023 N N . SER C 1 60 ? 42.799 16.168 28.294 1.00 58.64 66 SER C N 1
ATOM 2024 C CA . SER C 1 60 ? 44.037 16.834 27.905 1.00 58.58 66 SER C CA 1
ATOM 2025 C C . SER C 1 60 ? 45.156 15.849 27.583 1.00 55.43 66 SER C C 1
ATOM 2026 O O . SER C 1 60 ? 45.923 16.058 26.644 1.00 60.43 66 SER C O 1
ATOM 2029 N N . LYS C 1 61 ? 45.253 14.780 28.366 1.00 50.26 67 LYS C N 1
ATOM 2030 C CA . LYS C 1 61 ? 46.308 13.790 28.163 1.00 53.04 67 LYS C CA 1
ATOM 2031 C C . LYS C 1 61 ? 46.098 12.946 26.909 1.00 53.81 67 LYS C C 1
ATOM 2032 O O . LYS C 1 61 ? 47.052 12.683 26.181 1.00 53.79 67 LYS C O 1
ATOM 2038 N N . MET C 1 62 ? 44.862 12.520 26.657 1.00 54.12 68 MET C N 1
ATOM 2039 C CA . MET C 1 62 ? 44.570 11.760 25.445 1.00 49.58 68 MET C CA 1
ATOM 2040 C C . MET C 1 62 ? 44.784 12.618 24.207 1.00 51.34 68 MET C C 1
ATOM 2041 O O . MET C 1 62 ? 45.272 12.131 23.188 1.00 54.86 68 MET C O 1
ATOM 2046 N N . LYS C 1 63 ? 44.413 13.891 24.294 1.00 51.86 69 LYS C N 1
ATOM 2047 C CA . LYS C 1 63 ? 44.579 14.805 23.167 1.00 54.30 69 LYS C CA 1
ATOM 2048 C C . LYS C 1 63 ? 46.051 14.941 22.787 1.00 55.48 69 LYS C C 1
ATOM 2049 O O . LYS C 1 63 ? 46.422 14.736 21.633 1.00 56.76 69 LYS C O 1
ATOM 2055 N N . ALA C 1 64 ? 46.878 15.296 23.766 1.00 54.00 70 ALA C N 1
ATOM 2056 C CA . ALA C 1 64 ? 48.313 15.459 23.556 1.00 54.87 70 ALA C CA 1
ATOM 2057 C C . ALA C 1 64 ? 48.981 14.185 23.043 1.00 54.55 70 ALA C C 1
ATOM 2058 O O . ALA C 1 64 ? 49.869 14.245 22.195 1.00 56.66 70 ALA C O 1
ATOM 2060 N N . LEU C 1 65 ? 48.557 13.034 23.557 1.00 51.16 71 LEU C N 1
ATOM 2061 C CA . LEU C 1 65 ? 49.128 11.762 23.123 1.00 51.28 71 LEU C CA 1
ATOM 2062 C C . LEU C 1 65 ? 48.775 11.439 21.674 1.00 56.97 71 LEU C C 1
ATOM 2063 O O . LEU C 1 65 ? 49.624 10.979 20.907 1.00 53.21 71 LEU C O 1
ATOM 2068 N N . LEU C 1 66 ? 47.523 11.685 21.302 1.00 56.77 72 LEU C N 1
ATOM 2069 C CA . LEU C 1 66 ? 47.067 11.431 19.939 1.00 56.95 72 LEU C CA 1
ATOM 2070 C C . LEU C 1 66 ? 47.746 12.341 18.917 1.00 55.78 72 LEU C C 1
ATOM 2071 O O . LEU C 1 66 ? 47.987 11.937 17.784 1.00 54.22 72 LEU C O 1
ATOM 2076 N N . GLU C 1 67 ? 48.052 13.568 19.318 1.00 58.74 73 GLU C N 1
ATOM 2077 C CA . GLU C 1 67 ? 48.734 14.506 18.433 1.00 68.92 73 GLU C CA 1
ATOM 2078 C C . GLU C 1 67 ? 50.186 14.094 18.191 1.00 74.65 73 GLU C C 1
ATOM 2079 O O . GLU C 1 67 ? 50.827 14.559 17.247 1.00 76.43 73 GLU C O 1
ATOM 2085 N N . ARG C 1 68 ? 50.697 13.224 19.055 1.00 77.17 74 ARG C N 1
ATOM 2086 C CA . ARG C 1 68 ? 52.050 12.692 18.925 1.00 79.55 74 ARG C CA 1
ATOM 2087 C C . ARG C 1 68 ? 52.045 11.276 18.337 1.00 77.00 74 ARG C C 1
ATOM 2088 O O . ARG C 1 68 ? 53.091 10.636 18.237 1.00 79.02 74 ARG C O 1
ATOM 2096 N N . SER C 1 69 ? 50.865 10.802 17.947 1.00 70.71 75 SER C N 1
ATOM 2097 C CA . SER C 1 69 ? 50.645 9.382 17.647 1.00 66.88 75 SER C CA 1
ATOM 2098 C C . SER C 1 69 ? 51.117 8.849 16.287 1.00 69.74 75 SER C C 1
ATOM 2099 O O . SER C 1 69 ? 51.083 7.636 16.075 1.00 76.97 75 SER C O 1
ATOM 2102 N N . HIS C 1 70 ? 51.495 9.725 15.359 1.00 63.15 76 HIS C N 1
ATOM 2103 C CA . HIS C 1 70 ? 51.835 9.302 13.997 1.00 68.19 76 HIS C CA 1
ATOM 2104 C C . HIS C 1 70 ? 50.662 8.572 13.344 1.00 70.59 76 HIS C C 1
ATOM 2105 O O . HIS C 1 70 ? 50.860 7.590 12.628 1.00 68.49 76 HIS C O 1
ATOM 2112 N N . SER C 1 71 ? 49.444 9.050 13.575 1.00 71.24 77 SER C N 1
ATOM 2113 C CA . SER C 1 71 ? 48.265 8.363 13.055 1.00 68.46 77 SER C CA 1
ATOM 2114 C C . SER C 1 71 ? 48.138 8.456 11.541 1.00 63.56 77 SER C C 1
ATOM 2115 O O . SER C 1 71 ? 48.232 9.542 10.974 1.00 67.44 77 SER C O 1
ATOM 2118 N N . PRO C 1 72 ? 47.910 7.309 10.881 1.00 58.23 78 PRO C N 1
ATOM 2119 C CA . PRO C 1 72 ? 47.744 7.281 9.424 1.00 61.52 78 PRO C CA 1
ATOM 2120 C C . PRO C 1 72 ? 46.344 7.720 9.000 1.00 63.67 78 PRO C C 1
ATOM 2121 O O . PRO C 1 72 ? 46.057 7.813 7.808 1.00 65.43 78 PRO C O 1
ATOM 2125 N N . TYR C 1 73 ? 45.485 7.985 9.978 1.00 63.58 79 TYR C N 1
ATOM 2126 C CA . TYR C 1 73 ? 44.101 8.365 9.716 1.00 60.30 79 TYR C CA 1
ATOM 2127 C C . TYR C 1 73 ? 43.791 9.749 10.275 1.00 57.11 79 TYR C C 1
ATOM 2128 O O . TYR C 1 73 ? 44.320 10.135 11.316 1.00 57.02 79 TYR C O 1
ATOM 2137 N N . TYR C 1 74 ? 42.929 10.491 9.589 1.00 55.53 80 TYR C N 1
ATOM 2138 C CA . TYR C 1 74 ? 42.362 11.700 10.169 1.00 54.23 80 TYR C CA 1
ATOM 2139 C C . TYR C 1 74 ? 41.062 11.358 10.884 1.00 50.91 80 TYR C C 1
ATOM 2140 O O . TYR C 1 74 ? 40.149 10.783 10.290 1.00 53.80 80 TYR C O 1
ATOM 2149 N N . MET C 1 75 ? 40.982 11.714 12.162 1.00 43.17 81 MET C N 1
ATOM 2150 C CA . MET C 1 75 ? 39.821 11.368 12.972 1.00 47.66 81 MET C CA 1
ATOM 2151 C C . MET C 1 75 ? 38.823 12.523 13.019 1.00 51.10 81 MET C C 1
ATOM 2152 O O . MET C 1 75 ? 39.086 13.564 13.622 1.00 51.97 81 MET C O 1
ATOM 2157 N N . LEU C 1 76 ? 37.677 12.320 12.373 1.00 51.73 82 LEU C N 1
ATOM 2158 C CA . LEU C 1 76 ? 36.630 13.334 12.279 1.00 54.36 82 LEU C CA 1
ATOM 2159 C C . LEU C 1 76 ? 36.017 13.662 13.639 1.00 53.94 82 LEU C C 1
ATOM 2160 O O . LEU C 1 76 ? 35.606 12.756 14.374 1.00 46.39 82 LEU C O 1
ATOM 2165 N N . ASN C 1 77 ? 35.977 14.954 13.968 1.00 58.58 83 ASN C N 1
ATOM 2166 C CA . ASN C 1 77 ? 35.408 15.438 15.226 1.00 58.57 83 ASN C CA 1
ATOM 2167 C C . ASN C 1 77 ? 36.065 14.786 16.442 1.00 59.20 83 ASN C C 1
ATOM 2168 O O . ASN C 1 77 ? 35.389 14.489 17.425 1.00 58.41 83 ASN C O 1
ATOM 2173 N N . ARG C 1 78 ? 37.376 14.563 16.359 1.00 59.17 84 ARG C N 1
ATOM 2174 C CA . ARG C 1 78 ? 38.135 13.916 17.427 1.00 59.73 84 ARG C CA 1
ATOM 2175 C C . ARG C 1 78 ? 37.953 14.605 18.774 1.00 57.84 84 ARG C C 1
ATOM 2176 O O . ARG C 1 78 ? 37.548 13.977 19.750 1.00 53.17 84 ARG C O 1
ATOM 2184 N N . ASP C 1 79 ? 38.258 15.897 18.811 1.00 62.97 85 ASP C N 1
ATOM 2185 C CA . ASP C 1 79 ? 38.260 16.669 20.046 1.00 64.25 85 ASP C CA 1
ATOM 2186 C C . ASP C 1 79 ? 36.898 16.686 20.734 1.00 63.99 85 ASP C C 1
ATOM 2187 O O . ASP C 1 79 ? 36.799 16.472 21.942 1.00 62.21 85 ASP C O 1
ATOM 2192 N N . ARG C 1 80 ? 35.853 16.947 19.957 1.00 61.91 86 ARG C N 1
ATOM 2193 C CA . ARG C 1 80 ? 34.493 16.989 20.476 1.00 62.56 86 ARG C CA 1
ATOM 2194 C C . ARG C 1 80 ? 34.060 15.630 21.022 1.00 59.27 86 ARG C C 1
ATOM 2195 O O . ARG C 1 80 ? 33.472 15.532 22.096 1.00 56.22 86 ARG C O 1
ATOM 2203 N N . THR C 1 81 ? 34.360 14.585 20.259 1.00 56.91 87 THR C N 1
ATOM 2204 C CA . THR C 1 81 ? 34.044 13.212 20.631 1.00 52.23 87 THR C CA 1
ATOM 2205 C C . THR C 1 81 ? 34.822 12.781 21.866 1.00 54.72 87 THR C C 1
ATOM 2206 O O . THR C 1 81 ? 34.282 12.122 22.760 1.00 55.18 87 THR C O 1
ATOM 2210 N N . LEU C 1 82 ? 36.094 13.162 21.905 1.00 52.13 88 LEU C N 1
ATOM 2211 C CA . LEU C 1 82 ? 36.972 12.810 23.006 1.00 56.01 88 LEU C CA 1
ATOM 2212 C C . LEU C 1 82 ? 36.447 13.414 24.312 1.00 56.40 88 LEU C C 1
ATOM 2213 O O . LEU C 1 82 ? 36.408 12.744 25.343 1.00 51.59 88 LEU C O 1
ATOM 2218 N N . LYS C 1 83 ? 36.046 14.681 24.258 1.00 58.51 89 LYS C N 1
ATOM 2219 C CA . LYS C 1 83 ? 35.466 15.357 25.416 1.00 62.99 89 LYS C CA 1
ATOM 2220 C C . LYS C 1 83 ? 34.192 14.675 25.894 1.00 59.16 89 LYS C C 1
ATOM 2221 O O . LYS C 1 83 ? 33.950 14.571 27.095 1.00 53.74 89 LYS C O 1
ATOM 2227 N N . ASN C 1 84 ? 33.380 14.215 24.948 1.00 57.98 90 ASN C N 1
ATOM 2228 C CA . ASN C 1 84 ? 32.142 13.523 25.280 1.00 58.49 90 ASN C CA 1
ATOM 2229 C C . ASN C 1 84 ? 32.426 12.215 26.003 1.00 52.08 90 ASN C C 1
ATOM 2230 O O . ASN C 1 84 ? 31.725 11.848 26.945 1.00 51.95 90 ASN C O 1
ATOM 2235 N N . ILE C 1 85 ? 33.463 11.515 25.557 1.00 43.85 91 ILE C N 1
ATOM 2236 C CA . ILE C 1 85 ? 33.831 10.241 26.154 1.00 46.22 91 ILE C CA 1
ATOM 2237 C C . ILE C 1 85 ? 34.284 10.396 27.600 1.00 50.58 91 ILE C C 1
ATOM 2238 O O . ILE C 1 85 ? 33.796 9.696 28.490 1.00 52.25 91 ILE C O 1
ATOM 2243 N N . THR C 1 86 ? 35.190 11.340 27.834 1.00 46.24 92 THR C N 1
ATOM 2244 C CA . THR C 1 86 ? 35.776 11.513 29.157 1.00 53.65 92 THR C CA 1
ATOM 2245 C C . THR C 1 86 ? 34.790 12.106 30.164 1.00 56.35 92 THR C C 1
ATOM 2246 O O . THR C 1 86 ? 34.801 11.733 31.334 1.00 53.53 92 THR C O 1
ATOM 2250 N N . GLU C 1 87 ? 33.919 12.999 29.704 1.00 61.10 93 GLU C N 1
ATOM 2251 C CA . GLU C 1 87 ? 32.996 13.681 30.604 1.00 63.12 93 GLU C CA 1
ATOM 2252 C C . GLU C 1 87 ? 31.766 12.842 30.930 1.00 64.02 93 GLU C C 1
ATOM 2253 O O . GLU C 1 87 ? 31.009 13.178 31.840 1.00 68.07 93 GLU C O 1
ATOM 2259 N N . THR C 1 88 ? 31.569 11.747 30.205 1.00 60.92 94 THR C N 1
ATOM 2260 C CA . THR C 1 88 ? 30.461 10.857 30.518 1.00 58.59 94 THR C CA 1
ATOM 2261 C C . THR C 1 88 ? 30.959 9.532 31.078 1.00 56.16 94 THR C C 1
ATOM 2262 O O . THR C 1 88 ? 30.167 8.634 31.353 1.00 55.18 94 THR C O 1
ATOM 2266 N N . CYS C 1 89 ? 32.271 9.403 31.245 1.00 54.03 95 CYS C N 1
ATOM 2267 C CA . CYS C 1 89 ? 32.816 8.178 31.810 1.00 52.03 95 CYS C CA 1
ATOM 2268 C C . CYS C 1 89 ? 32.462 8.085 33.293 1.00 55.40 95 CYS C C 1
ATOM 2269 O O . CYS C 1 89 ? 32.792 8.970 34.085 1.00 58.74 95 CYS C O 1
ATOM 2272 N N . LYS C 1 90 ? 31.773 7.007 33.647 1.00 54.62 96 LYS C N 1
ATOM 2273 C CA . LYS C 1 90 ? 31.325 6.759 35.013 1.00 60.27 96 LYS C CA 1
ATOM 2274 C C . LYS C 1 90 ? 32.479 6.492 35.970 1.00 56.59 96 LYS C C 1
ATOM 2275 O O . LYS C 1 90 ? 32.521 7.033 37.076 1.00 58.48 96 LYS C O 1
ATOM 2281 N N . ALA C 1 91 ? 33.395 5.633 35.541 1.00 53.96 97 ALA C N 1
ATOM 2282 C CA . ALA C 1 91 ? 34.543 5.264 36.355 1.00 54.57 97 ALA C CA 1
ATOM 2283 C C . ALA C 1 91 ? 35.350 6.502 36.730 1.00 49.07 97 ALA C C 1
ATOM 2284 O O . ALA C 1 91 ? 35.709 6.682 37.891 1.00 52.83 97 ALA C O 1
ATOM 2286 N N . CYS C 1 92 ? 35.627 7.353 35.746 1.00 47.10 98 CYS C N 1
ATOM 2287 C CA . CYS C 1 92 ? 36.336 8.604 35.997 1.00 49.02 98 CYS C CA 1
ATOM 2288 C C . CYS C 1 92 ? 35.491 9.538 36.859 1.00 50.43 98 CYS C C 1
ATOM 2289 O O . CYS C 1 92 ? 36.027 10.283 37.678 1.00 48.27 98 CYS C O 1
ATOM 2292 N N . ALA C 1 93 ? 34.177 9.516 36.653 1.00 51.75 99 ALA C N 1
ATOM 2293 C CA . ALA C 1 93 ? 33.264 10.297 37.479 1.00 52.35 99 ALA C CA 1
ATOM 2294 C C . ALA C 1 93 ? 33.336 9.837 38.932 1.00 54.26 99 ALA C C 1
ATOM 2295 O O . ALA C 1 93 ? 33.252 10.644 39.853 1.00 52.47 99 ALA C O 1
ATOM 2297 N N . GLN C 1 94 ? 33.467 8.531 39.128 1.00 56.27 100 GLN C N 1
ATOM 2298 C CA . GLN C 1 94 ? 33.636 7.963 40.460 1.00 55.51 100 GLN C CA 1
ATOM 2299 C C . GLN C 1 94 ? 34.972 8.370 41.071 1.00 57.67 100 GLN C C 1
ATOM 2300 O O . GLN C 1 94 ? 35.062 8.636 42.271 1.00 54.40 100 GLN C O 1
ATOM 2306 N N . VAL C 1 95 ? 36.006 8.409 40.236 1.00 55.17 101 VAL C N 1
ATOM 2307 C CA . VAL C 1 95 ? 37.337 8.806 40.678 1.00 57.33 101 VAL C CA 1
ATOM 2308 C C . VAL C 1 95 ? 37.401 10.229 41.241 1.00 61.58 101 VAL C C 1
ATOM 2309 O O . VAL C 1 95 ? 37.886 10.446 42.355 1.00 60.52 101 VAL C O 1
ATOM 2313 N N . ASN C 1 96 ? 36.916 11.196 40.469 1.00 64.86 102 ASN C N 1
ATOM 2314 C CA . ASN C 1 96 ? 36.959 12.596 40.889 1.00 76.07 102 ASN C CA 1
ATOM 2315 C C . ASN C 1 96 ? 35.850 12.959 41.887 1.00 76.09 102 ASN C C 1
ATOM 2316 O O . ASN C 1 96 ? 35.900 14.015 42.515 1.00 79.44 102 ASN C O 1
ATOM 2321 N N . ALA C 1 97 ? 34.850 12.088 42.017 1.00 73.13 103 ALA C N 1
ATOM 2322 C CA . ALA C 1 97 ? 33.846 12.202 43.076 1.00 74.73 103 ALA C CA 1
ATOM 2323 C C . ALA C 1 97 ? 34.517 12.224 44.452 1.00 78.93 103 ALA C C 1
ATOM 2324 O O . ALA C 1 97 ? 33.930 12.671 45.438 1.00 84.67 103 ALA C O 1
ATOM 2326 N N . SER C 1 98 ? 35.746 11.718 44.504 1.00 81.80 104 SER C N 1
ATOM 2327 C CA . SER C 1 98 ? 36.558 11.743 45.710 1.00 88.13 104 SER C CA 1
ATOM 2328 C C . SER C 1 98 ? 37.378 13.028 45.768 1.00 88.64 104 SER C C 1
ATOM 2329 O O . SER C 1 98 ? 37.342 13.758 46.758 1.00 90.34 104 SER C O 1
ATOM 2332 N N . HIS D 1 6 ? 54.297 -11.883 58.565 1.00 113.59 12 HIS D N 1
ATOM 2333 C CA . HIS D 1 6 ? 53.765 -10.779 59.354 1.00 111.93 12 HIS D CA 1
ATOM 2334 C C . HIS D 1 6 ? 54.559 -9.494 59.133 1.00 101.67 12 HIS D C 1
ATOM 2335 O O . HIS D 1 6 ? 55.434 -9.439 58.268 1.00 99.40 12 HIS D O 1
ATOM 2342 N N . PHE D 1 7 ? 54.247 -8.460 59.909 1.00 92.21 13 PHE D N 1
ATOM 2343 C CA . PHE D 1 7 ? 54.888 -7.160 59.730 1.00 82.69 13 PHE D CA 1
ATOM 2344 C C . PHE D 1 7 ? 56.252 -7.065 60.401 1.00 80.18 13 PHE D C 1
ATOM 2345 O O . PHE D 1 7 ? 56.453 -7.570 61.505 1.00 81.32 13 PHE D O 1
ATOM 2353 N N . HIS D 1 8 ? 57.183 -6.400 59.723 1.00 74.12 14 HIS D N 1
ATOM 2354 C CA . HIS D 1 8 ? 58.486 -6.099 60.300 1.00 69.81 14 HIS D CA 1
ATOM 2355 C C . HIS D 1 8 ? 58.696 -4.594 60.407 1.00 63.92 14 HIS D C 1
ATOM 2356 O O . HIS D 1 8 ? 58.709 -3.888 59.395 1.00 59.17 14 HIS D O 1
ATOM 2363 N N . TYR D 1 9 ? 58.874 -4.107 61.628 1.00 57.27 15 TYR D N 1
ATOM 2364 C CA . TYR D 1 9 ? 59.038 -2.680 61.852 1.00 59.68 15 TYR D CA 1
ATOM 2365 C C . TYR D 1 9 ? 60.509 -2.336 62.046 1.00 61.72 15 TYR D C 1
ATOM 2366 O O . TYR D 1 9 ? 61.198 -2.951 62.859 1.00 66.46 15 TYR D O 1
ATOM 2375 N N . THR D 1 10 ? 60.991 -1.356 61.291 1.00 57.03 16 THR D N 1
ATOM 2376 C CA . THR D 1 10 ? 62.352 -0.878 61.463 1.00 59.22 16 THR D CA 1
ATOM 2377 C C . THR D 1 10 ? 62.411 0.064 62.656 1.00 63.17 16 THR D C 1
ATOM 2378 O O . THR D 1 10 ? 61.377 0.454 63.200 1.00 62.03 16 THR D O 1
ATOM 2382 N N . VAL D 1 11 ? 63.624 0.429 63.054 1.00 61.69 17 VAL D N 1
ATOM 2383 C CA . VAL D 1 11 ? 63.822 1.400 64.120 1.00 65.54 17 VAL D CA 1
ATOM 2384 C C . VAL D 1 11 ? 63.209 2.732 63.712 1.00 63.71 17 VAL D C 1
ATOM 2385 O O . VAL D 1 11 ? 62.631 3.446 64.532 1.00 60.18 17 VAL D O 1
ATOM 2389 N N . THR D 1 12 ? 63.318 3.041 62.423 1.00 57.32 18 THR D N 1
ATOM 2390 C CA . THR D 1 12 ? 62.782 4.281 61.880 1.00 60.56 18 THR D CA 1
ATOM 2391 C C . THR D 1 12 ? 61.257 4.279 61.938 1.00 64.35 18 THR D C 1
ATOM 2392 O O . THR D 1 12 ? 60.642 5.307 62.221 1.00 68.19 18 THR D O 1
ATOM 2396 N N . ASP D 1 13 ? 60.652 3.120 61.687 1.00 62.22 19 ASP D N 1
ATOM 2397 C CA . ASP D 1 13 ? 59.208 2.956 61.862 1.00 60.92 19 ASP D CA 1
ATOM 2398 C C . ASP D 1 13 ? 58.815 3.229 63.314 1.00 60.48 19 ASP D C 1
ATOM 2399 O O . ASP D 1 13 ? 57.957 4.066 63.587 1.00 62.83 19 ASP D O 1
A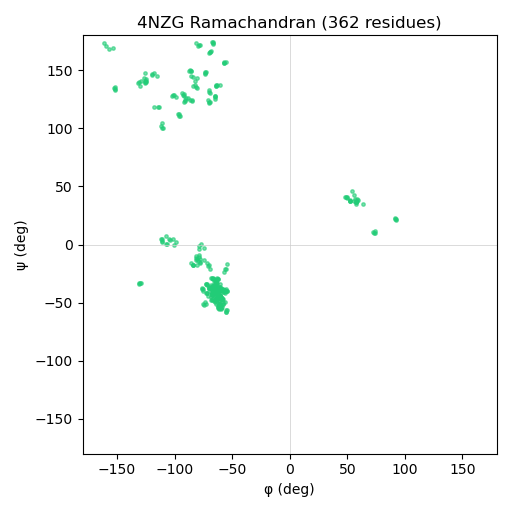TOM 2404 N N . ILE D 1 14 ? 59.463 2.521 64.235 1.00 62.39 20 ILE D N 1
ATOM 2405 C CA . ILE D 1 14 ? 59.194 2.654 65.665 1.00 69.15 20 ILE D CA 1
ATOM 2406 C C . ILE D 1 14 ? 59.347 4.098 66.138 1.00 68.18 20 ILE D C 1
ATOM 2407 O O . ILE D 1 14 ? 58.551 4.587 66.941 1.00 70.65 20 ILE D O 1
ATOM 2412 N N . LYS D 1 15 ? 60.361 4.782 65.620 1.00 67.26 21 LYS D N 1
ATOM 2413 C CA . LYS D 1 15 ? 60.572 6.193 65.921 1.00 76.21 21 LYS D CA 1
ATOM 2414 C C . LYS D 1 15 ? 59.420 7.058 65.409 1.00 80.04 21 LYS D C 1
ATOM 2415 O O . LYS D 1 15 ? 58.863 7.861 66.154 1.00 84.54 21 LYS D O 1
ATOM 2421 N N . ASP D 1 16 ? 59.076 6.894 64.134 1.00 80.50 22 ASP D N 1
ATOM 2422 C CA . ASP D 1 16 ? 57.955 7.609 63.524 1.00 80.75 22 ASP D CA 1
ATOM 2423 C C . ASP D 1 16 ? 56.639 7.369 64.265 1.00 77.50 22 ASP D C 1
ATOM 2424 O O . ASP D 1 16 ? 55.828 8.281 64.430 1.00 73.09 22 ASP D O 1
ATOM 2429 N N . LEU D 1 17 ? 56.437 6.131 64.703 1.00 72.02 23 LEU D N 1
ATOM 2430 C CA . LEU D 1 17 ? 55.209 5.732 65.378 1.00 67.19 23 LEU D CA 1
ATOM 2431 C C . LEU D 1 17 ? 55.051 6.398 66.737 1.00 74.36 23 LEU D C 1
ATOM 2432 O O . LEU D 1 17 ? 53.962 6.853 67.087 1.00 76.16 23 LEU D O 1
ATOM 2437 N N . THR D 1 18 ? 56.139 6.451 67.498 1.00 74.98 24 THR D N 1
ATOM 2438 C CA . THR D 1 18 ? 56.130 7.083 68.810 1.00 77.93 24 THR D CA 1
ATOM 2439 C C . THR D 1 18 ? 55.793 8.570 68.694 1.00 82.40 24 THR D C 1
ATOM 2440 O O . THR D 1 18 ? 55.072 9.116 69.529 1.00 89.41 24 THR D O 1
ATOM 2444 N N . LYS D 1 19 ? 56.296 9.214 67.644 1.00 83.03 25 LYS D N 1
ATOM 2445 C CA . LYS D 1 19 ? 55.955 10.606 67.361 1.00 88.96 25 LYS D CA 1
ATOM 2446 C C . LYS D 1 19 ? 54.465 10.763 67.066 1.00 86.90 25 LYS D C 1
ATOM 2447 O O . LYS D 1 19 ? 53.838 11.735 67.487 1.00 90.05 25 LYS D O 1
ATOM 2453 N N . LEU D 1 20 ? 53.907 9.798 66.340 1.00 81.72 26 LEU D N 1
ATOM 2454 C CA . LEU D 1 20 ? 52.482 9.790 66.025 1.00 81.73 26 LEU D CA 1
ATOM 2455 C C . LEU D 1 20 ? 51.619 9.595 67.262 1.00 79.22 26 LEU D C 1
ATOM 2456 O O . LEU D 1 20 ? 50.478 10.051 67.313 1.00 77.49 26 LEU D O 1
ATOM 2461 N N . GLY D 1 21 ? 52.167 8.904 68.253 1.00 81.25 27 GLY D N 1
ATOM 2462 C CA . GLY D 1 21 ? 51.419 8.575 69.448 1.00 79.02 27 GLY D CA 1
ATOM 2463 C C . GLY D 1 21 ? 50.757 7.227 69.259 1.00 75.18 27 GLY D C 1
ATOM 2464 O O . GLY D 1 21 ? 49.771 6.907 69.919 1.00 73.35 27 GLY D O 1
ATOM 2465 N N . ALA D 1 22 ? 51.299 6.438 68.338 1.00 71.41 28 ALA D N 1
ATOM 2466 C CA . ALA D 1 22 ? 50.822 5.080 68.120 1.00 67.59 28 ALA D CA 1
ATOM 2467 C C . ALA D 1 22 ? 51.197 4.234 69.325 1.00 69.85 28 ALA D C 1
ATOM 2468 O O . ALA D 1 22 ? 52.031 4.639 70.132 1.00 69.89 28 ALA D O 1
ATOM 2470 N N . ILE D 1 23 ? 50.607 3.052 69.446 1.00 73.18 29 ILE D N 1
ATOM 2471 C CA . ILE D 1 23 ? 50.889 2.224 70.608 1.00 74.17 29 ILE D CA 1
ATOM 2472 C C . ILE D 1 23 ? 51.246 0.812 70.173 1.00 76.39 29 ILE D C 1
ATOM 2473 O O . ILE D 1 23 ? 50.590 0.240 69.300 1.00 80.91 29 ILE D O 1
ATOM 2478 N N . TYR D 1 24 ? 52.282 0.247 70.787 1.00 76.96 30 TYR D N 1
ATOM 2479 C CA . TYR D 1 24 ? 52.694 -1.113 70.473 1.00 79.28 30 TYR D CA 1
ATOM 2480 C C . TYR D 1 24 ? 51.873 -2.117 71.269 1.00 83.51 30 TYR D C 1
ATOM 2481 O O . TYR D 1 24 ? 51.623 -1.925 72.464 1.00 75.09 30 TYR D O 1
ATOM 2490 N N . ASP D 1 25 ? 51.445 -3.181 70.601 1.00 88.15 31 ASP D N 1
ATOM 2491 C CA . ASP D 1 25 ? 50.702 -4.239 71.263 1.00 97.58 31 ASP D CA 1
ATOM 2492 C C . ASP D 1 25 ? 51.578 -5.479 71.306 1.00 100.48 31 ASP D C 1
ATOM 2493 O O . ASP D 1 25 ? 51.694 -6.190 70.309 1.00 93.65 31 ASP D O 1
ATOM 2498 N N . LYS D 1 26 ? 52.193 -5.728 72.460 1.00 113.20 32 LYS D N 1
ATOM 2499 C CA . LYS D 1 26 ? 53.107 -6.853 72.617 1.00 123.86 32 LYS D CA 1
ATOM 2500 C C . LYS D 1 26 ? 52.397 -8.188 72.424 1.00 127.83 32 LYS D C 1
ATOM 2501 O O . LYS D 1 26 ? 52.991 -9.146 71.928 1.00 128.68 32 LYS D O 1
ATOM 2507 N N . THR D 1 27 ? 51.130 -8.248 72.823 1.00 129.08 33 THR D N 1
ATOM 2508 C CA . THR D 1 27 ? 50.355 -9.482 72.731 1.00 129.52 33 THR D CA 1
ATOM 2509 C C . THR D 1 27 ? 50.099 -9.889 71.284 1.00 127.45 33 THR D C 1
ATOM 2510 O O . THR D 1 27 ? 50.143 -11.074 70.954 1.00 127.59 33 THR D O 1
ATOM 2514 N N . LYS D 1 28 ? 49.842 -8.911 70.422 1.00 125.19 34 LYS D N 1
ATOM 2515 C CA . LYS D 1 28 ? 49.536 -9.208 69.030 1.00 122.12 34 LYS D CA 1
ATOM 2516 C C . LYS D 1 28 ? 50.736 -8.828 68.171 1.00 119.02 34 LYS D C 1
ATOM 2517 O O . LYS D 1 28 ? 50.700 -8.943 66.946 1.00 118.89 34 LYS D O 1
ATOM 2523 N N . LYS D 1 29 ? 51.775 -8.333 68.843 1.00 117.36 35 LYS D N 1
ATOM 2524 C CA . LYS D 1 29 ? 53.113 -8.103 68.281 1.00 114.44 35 LYS D CA 1
ATOM 2525 C C . LYS D 1 29 ? 53.139 -7.199 67.041 1.00 106.52 35 LYS D C 1
ATOM 2526 O O . LYS D 1 29 ? 53.860 -7.459 66.073 1.00 102.91 35 LYS D O 1
ATOM 2532 N N . TYR D 1 30 ? 52.353 -6.126 67.095 1.00 99.93 36 TYR D N 1
ATOM 2533 C CA . TYR D 1 30 ? 52.402 -5.088 66.069 1.00 88.34 36 TYR D CA 1
ATOM 2534 C C . TYR D 1 30 ? 51.947 -3.767 66.684 1.00 75.69 36 TYR D C 1
ATOM 2535 O O . TYR D 1 30 ? 51.442 -3.747 67.805 1.00 71.41 36 TYR D O 1
ATOM 2544 N N . TRP D 1 31 ? 52.133 -2.669 65.961 1.00 66.73 37 TRP D N 1
ATOM 2545 C CA . TRP D 1 31 ? 51.709 -1.366 66.450 1.00 61.75 37 TRP D CA 1
ATOM 2546 C C . TRP D 1 31 ? 50.262 -1.077 66.086 1.00 69.37 37 TRP D C 1
ATOM 2547 O O . TRP D 1 31 ? 49.769 -1.536 65.054 1.00 68.23 37 TRP D O 1
ATOM 2558 N N . VAL D 1 32 ? 49.588 -0.305 66.931 1.00 73.40 38 VAL D N 1
ATOM 2559 C CA . VAL D 1 32 ? 48.192 0.047 66.700 1.00 68.50 38 VAL D CA 1
ATOM 2560 C C . VAL D 1 32 ? 48.043 1.560 66.719 1.00 66.81 38 VAL D C 1
ATOM 2561 O O . VAL D 1 32 ? 48.653 2.237 67.542 1.00 67.97 38 VAL D O 1
ATOM 2565 N N . TYR D 1 33 ? 47.230 2.093 65.817 1.00 69.00 39 TYR D N 1
ATOM 2566 C CA . TYR D 1 33 ? 47.018 3.530 65.772 1.00 72.61 39 TYR D CA 1
ATOM 2567 C C . TYR D 1 33 ? 45.645 3.839 65.191 1.00 73.39 39 TYR D C 1
ATOM 2568 O O . TYR D 1 33 ? 45.254 3.265 64.174 1.00 68.53 39 TYR D O 1
ATOM 2577 N N . GLN D 1 34 ? 44.927 4.755 65.840 1.00 78.34 40 GLN D N 1
ATOM 2578 C CA . GLN D 1 34 ? 43.533 5.047 65.501 1.00 82.83 40 GLN D CA 1
ATOM 2579 C C . GLN D 1 34 ? 42.697 3.776 65.399 1.00 80.09 40 GLN D C 1
ATOM 2580 O O . GLN D 1 34 ? 41.879 3.631 64.493 1.00 81.66 40 GLN D O 1
ATOM 2586 N N . GLY D 1 35 ? 42.932 2.845 66.318 1.00 77.92 41 GLY D N 1
ATOM 2587 C CA . GLY D 1 35 ? 42.177 1.608 66.363 1.00 75.87 41 GLY D CA 1
ATOM 2588 C C . GLY D 1 35 ? 42.520 0.636 65.253 1.00 74.11 41 GLY D C 1
ATOM 2589 O O . GLY D 1 35 ? 41.815 -0.349 65.051 1.00 74.42 41 GLY D O 1
ATOM 2590 N N . LYS D 1 36 ? 43.596 0.913 64.523 1.00 73.93 42 LYS D N 1
ATOM 2591 C CA . LYS D 1 36 ? 44.002 0.054 63.417 1.00 72.50 42 LYS D CA 1
ATOM 2592 C C . LYS D 1 36 ? 45.458 -0.397 63.532 1.00 72.32 42 LYS D C 1
ATOM 2593 O O . LYS D 1 36 ? 46.316 0.363 63.980 1.00 70.27 42 LYS D O 1
ATOM 2599 N N . PRO D 1 37 ? 45.737 -1.645 63.126 1.00 71.87 43 PRO D N 1
ATOM 2600 C CA . PRO D 1 37 ? 47.114 -2.142 63.039 1.00 69.31 43 PRO D CA 1
ATOM 2601 C C . PRO D 1 37 ? 47.919 -1.351 62.011 1.00 63.14 43 PRO D C 1
ATOM 2602 O O . PRO D 1 37 ? 47.425 -1.068 60.918 1.00 58.16 43 PRO D O 1
ATOM 2606 N N . VAL D 1 38 ? 49.154 -1.010 62.353 1.00 63.20 44 VAL D N 1
ATOM 2607 C CA . VAL D 1 38 ? 49.956 -0.159 61.489 1.00 60.52 44 VAL D CA 1
ATOM 2608 C C . VAL D 1 38 ? 50.804 -0.980 60.529 1.00 60.12 44 VAL D C 1
ATOM 2609 O O . VAL D 1 38 ? 51.514 -1.897 60.938 1.00 58.26 44 VAL D O 1
ATOM 2613 N N . MET D 1 39 ? 50.704 -0.658 59.244 1.00 57.05 45 MET D N 1
ATOM 2614 C CA . MET D 1 39 ? 51.551 -1.276 58.234 1.00 56.51 45 MET D CA 1
ATOM 2615 C C . MET D 1 39 ? 52.847 -0.481 58.092 1.00 56.33 45 MET D C 1
ATOM 2616 O O . MET D 1 39 ? 52.815 0.734 57.893 1.00 56.65 45 MET D O 1
ATOM 2621 N N . PRO D 1 40 ? 53.994 -1.167 58.214 1.00 55.45 46 PRO D N 1
ATOM 2622 C CA . PRO D 1 40 ? 55.320 -0.536 58.149 1.00 55.45 46 PRO D CA 1
ATOM 2623 C C . PRO D 1 40 ? 55.534 0.269 56.869 1.00 53.73 46 PRO D C 1
ATOM 2624 O O . PRO D 1 40 ? 54.863 0.028 55.867 1.00 54.16 46 PRO D O 1
ATOM 2628 N N . ASP D 1 41 ? 56.464 1.217 56.925 1.00 53.68 47 ASP D N 1
ATOM 2629 C CA . ASP D 1 41 ? 56.748 2.122 55.815 1.00 56.14 47 ASP D CA 1
ATOM 2630 C C . ASP D 1 41 ? 57.068 1.411 54.505 1.00 49.60 47 ASP D C 1
ATOM 2631 O O . ASP D 1 41 ? 56.608 1.833 53.440 1.00 46.73 47 ASP D O 1
ATOM 2636 N N . GLN D 1 42 ? 57.827 0.323 54.585 1.00 50.40 48 GLN D N 1
ATOM 2637 C CA . GLN D 1 42 ? 58.262 -0.382 53.383 1.00 50.43 48 GLN D CA 1
ATOM 2638 C C . GLN D 1 42 ? 57.140 -1.207 52.762 1.00 50.89 48 GLN D C 1
ATOM 2639 O O . GLN D 1 42 ? 57.012 -1.271 51.537 1.00 53.63 48 GLN D O 1
ATOM 2645 N N . PHE D 1 43 ? 56.324 -1.827 53.607 1.00 48.54 49 PHE D N 1
ATOM 2646 C CA . PHE D 1 43 ? 55.178 -2.591 53.133 1.00 53.73 49 PHE D CA 1
ATOM 2647 C C . PHE D 1 43 ? 54.175 -1.653 52.480 1.00 52.77 49 PHE D C 1
ATOM 2648 O O . PHE D 1 43 ? 53.575 -1.982 51.458 1.00 54.42 49 PHE D O 1
ATOM 2656 N N . THR D 1 44 ? 54.007 -0.479 53.081 1.00 52.49 50 THR D N 1
ATOM 2657 C CA . THR D 1 44 ? 53.130 0.554 52.545 1.00 53.21 50 THR D CA 1
ATOM 2658 C C . THR D 1 44 ? 53.600 0.985 51.159 1.00 53.39 50 THR D C 1
ATOM 2659 O O . THR D 1 44 ? 52.795 1.140 50.238 1.00 45.18 50 THR D O 1
ATOM 2663 N N . PHE D 1 45 ? 54.908 1.167 51.013 1.00 50.97 51 PHE D N 1
ATOM 2664 C CA . PHE D 1 45 ? 55.476 1.564 49.734 1.00 45.62 51 PHE D CA 1
ATOM 2665 C C . PHE D 1 45 ? 55.206 0.544 48.634 1.00 47.21 51 PHE D C 1
ATOM 2666 O O . PHE D 1 45 ? 54.729 0.900 47.558 1.00 46.41 51 PHE D O 1
ATOM 2674 N N . GLU D 1 46 ? 55.518 -0.719 48.903 1.00 44.26 52 GLU D N 1
ATOM 2675 C CA . GLU D 1 46 ? 55.380 -1.759 47.890 1.00 47.44 52 GLU D CA 1
ATOM 2676 C C . GLU D 1 46 ? 53.918 -2.009 47.524 1.00 44.31 52 GLU D C 1
ATOM 2677 O O . GLU D 1 46 ? 53.613 -2.407 46.406 1.00 42.72 52 GLU D O 1
ATOM 2683 N N . LEU D 1 47 ? 53.017 -1.781 48.471 1.00 47.87 53 LEU D N 1
ATOM 2684 C CA . LEU D 1 47 ? 51.597 -1.938 48.192 1.00 47.03 53 LEU D CA 1
ATOM 2685 C C . LEU D 1 47 ? 51.087 -0.786 47.329 1.00 42.82 53 LEU D C 1
ATOM 2686 O O . LEU D 1 47 ? 50.418 -1.008 46.325 1.00 43.54 53 LEU D O 1
ATOM 2691 N N . LEU D 1 48 ? 51.397 0.442 47.731 1.00 43.87 54 LEU D N 1
ATOM 2692 C CA . LEU D 1 48 ? 50.958 1.620 46.992 1.00 44.91 54 LEU D CA 1
ATOM 2693 C C . LEU D 1 48 ? 51.588 1.693 45.602 1.00 49.02 54 LEU D C 1
ATOM 2694 O O . LEU D 1 48 ? 50.947 2.118 44.640 1.00 46.88 54 LEU D O 1
ATOM 2699 N N . ASP D 1 49 ? 52.844 1.272 45.497 1.00 49.18 55 ASP D N 1
ATOM 2700 C CA . ASP D 1 49 ? 53.524 1.250 44.209 1.00 51.54 55 ASP D CA 1
ATOM 2701 C C . ASP D 1 49 ? 52.865 0.247 43.272 1.00 44.25 55 ASP D C 1
ATOM 2702 O O . ASP D 1 49 ? 52.704 0.514 42.086 1.00 38.04 55 ASP D O 1
ATOM 2707 N N . PHE D 1 50 ? 52.484 -0.904 43.817 1.00 44.50 56 PHE D N 1
ATOM 2708 C CA . PHE D 1 50 ? 51.779 -1.924 43.052 1.00 46.45 56 PHE D CA 1
ATOM 2709 C C . PHE D 1 50 ? 50.468 -1.382 42.496 1.00 49.28 56 PHE D C 1
ATOM 2710 O O . PHE D 1 50 ? 50.147 -1.586 41.325 1.00 40.73 56 PHE D O 1
ATOM 2718 N N . LEU D 1 51 ? 49.726 -0.678 43.342 1.00 49.04 57 LEU D N 1
ATOM 2719 C CA . LEU D 1 51 ? 48.431 -0.128 42.961 1.00 45.88 57 LEU D CA 1
ATOM 2720 C C . LEU D 1 51 ? 48.558 0.984 41.927 1.00 41.44 57 LEU D C 1
ATOM 2721 O O . LEU D 1 51 ? 47.696 1.127 41.062 1.00 41.94 57 LEU D O 1
ATOM 2726 N N . HIS D 1 52 ? 49.620 1.779 42.022 1.00 42.47 58 HIS D N 1
ATOM 2727 C CA . HIS D 1 52 ? 49.830 2.837 41.041 1.00 48.59 58 HIS D CA 1
ATOM 2728 C C . HIS D 1 52 ? 50.148 2.242 39.672 1.00 49.96 58 HIS D C 1
ATOM 2729 O O . HIS D 1 52 ? 49.699 2.756 38.653 1.00 53.34 58 HIS D O 1
ATOM 2736 N N . GLN D 1 53 ? 50.914 1.156 39.650 1.00 51.21 59 GLN D N 1
ATOM 2737 C CA . GLN D 1 53 ? 51.269 0.506 38.390 1.00 50.63 59 GLN D CA 1
ATOM 2738 C C . GLN D 1 53 ? 50.039 -0.035 37.671 1.00 48.40 59 GLN D C 1
ATOM 2739 O O . GLN D 1 53 ? 50.012 -0.114 36.443 1.00 50.41 59 GLN D O 1
ATOM 2745 N N . LEU D 1 54 ? 49.016 -0.392 38.437 1.00 45.44 60 LEU D N 1
ATOM 2746 C CA . LEU D 1 54 ? 47.799 -0.942 37.855 1.00 50.27 60 LEU D CA 1
ATOM 2747 C C . LEU D 1 54 ? 46.843 0.151 37.376 1.00 51.13 60 LEU D C 1
ATOM 2748 O O . LEU D 1 54 ? 45.942 -0.115 36.581 1.00 52.41 60 LEU D O 1
ATOM 2753 N N . THR D 1 55 ? 47.041 1.378 37.854 1.00 52.06 61 THR D N 1
ATOM 2754 C CA . THR D 1 55 ? 46.094 2.461 37.582 1.00 52.75 61 THR D CA 1
ATOM 2755 C C . THR D 1 55 ? 46.740 3.752 37.076 1.00 49.44 61 THR D C 1
ATOM 2756 O O . THR D 1 55 ? 46.137 4.479 36.288 1.00 49.03 61 THR D O 1
ATOM 2760 N N . HIS D 1 56 ? 47.953 4.033 37.544 1.00 51.98 62 HIS D N 1
ATOM 2761 C CA . HIS D 1 56 ? 48.657 5.283 37.240 1.00 51.39 62 HIS D CA 1
ATOM 2762 C C . HIS D 1 56 ? 47.819 6.519 37.540 1.00 52.30 62 HIS D C 1
ATOM 2763 O O . HIS D 1 56 ? 47.863 7.509 36.810 1.00 61.37 62 HIS D O 1
ATOM 2770 N N . LEU D 1 57 ? 47.058 6.450 38.625 1.00 47.47 63 LEU D N 1
ATOM 2771 C CA . LEU D 1 57 ? 46.304 7.599 39.103 1.00 48.79 63 LEU D CA 1
ATOM 2772 C C . LEU D 1 57 ? 47.241 8.616 39.743 1.00 50.87 63 LEU D C 1
ATOM 2773 O O . LEU D 1 57 ? 48.260 8.251 40.331 1.00 49.93 63 LEU D O 1
ATOM 2778 N N . SER D 1 58 ? 46.889 9.892 39.628 1.00 51.72 64 SER D N 1
ATOM 2779 C CA . SER D 1 58 ? 47.712 10.966 40.168 1.00 58.37 64 SER D CA 1
ATOM 2780 C C . SER D 1 58 ? 47.759 10.929 41.694 1.00 57.73 64 SER D C 1
ATOM 2781 O O . SER D 1 58 ? 47.054 10.142 42.327 1.00 54.40 64 SER D O 1
ATOM 2784 N N . PHE D 1 59 ? 48.600 11.777 42.279 1.00 60.91 65 PHE D N 1
ATOM 2785 C CA . PHE D 1 59 ? 48.718 11.856 43.733 1.00 58.43 65 PHE D CA 1
ATOM 2786 C C . PHE D 1 59 ? 47.397 12.195 44.410 1.00 58.79 65 PHE D C 1
ATOM 2787 O O . PHE D 1 59 ? 46.967 11.499 45.331 1.00 58.43 65 PHE D O 1
ATOM 2795 N N . SER D 1 60 ? 46.755 13.259 43.937 1.00 63.14 66 SER D N 1
ATOM 2796 C CA . SER D 1 60 ? 45.518 13.735 44.539 1.00 65.39 66 SER D CA 1
ATOM 2797 C C . SER D 1 60 ? 44.413 12.687 44.460 1.00 63.21 66 SER D C 1
ATOM 2798 O O . SER D 1 60 ? 43.655 12.522 45.408 1.00 70.05 66 SER D O 1
ATOM 2801 N N . LYS D 1 61 ? 44.310 11.981 43.339 1.00 56.69 67 LYS D N 1
ATOM 2802 C CA . LYS D 1 61 ? 43.268 10.967 43.206 1.00 59.40 67 LYS D CA 1
ATOM 2803 C C . LYS D 1 61 ? 43.510 9.720 44.031 1.00 55.68 67 LYS D C 1
ATOM 2804 O O . LYS D 1 61 ? 42.567 9.176 44.596 1.00 54.98 67 LYS D O 1
ATOM 2810 N N . MET D 1 62 ? 44.750 9.241 44.075 1.00 53.15 68 MET D N 1
ATOM 2811 C CA . MET D 1 62 ? 45.050 8.061 44.877 1.00 53.33 68 MET D CA 1
ATOM 2812 C C . MET D 1 62 ? 44.796 8.366 46.348 1.00 52.98 68 MET D C 1
ATOM 2813 O O . MET D 1 62 ? 44.256 7.537 47.081 1.00 54.45 68 MET D O 1
ATOM 2818 N N . LYS D 1 63 ? 45.174 9.569 46.766 1.00 52.90 69 LYS D N 1
ATOM 2819 C CA . LYS D 1 63 ? 45.009 10.002 48.151 1.00 57.14 69 LYS D CA 1
ATOM 2820 C C . LYS D 1 63 ? 43.539 10.051 48.563 1.00 60.74 69 LYS D C 1
ATOM 2821 O O . LYS D 1 63 ? 43.152 9.476 49.579 1.00 55.11 69 LYS D O 1
ATOM 2827 N N . ALA D 1 64 ? 42.738 10.765 47.781 1.00 65.45 70 ALA D N 1
ATOM 2828 C CA . ALA D 1 64 ? 41.311 10.900 48.046 1.00 61.44 70 ALA D CA 1
ATOM 2829 C C . ALA D 1 64 ? 40.606 9.547 48.070 1.00 60.79 70 ALA D C 1
ATOM 2830 O O . ALA D 1 64 ? 39.722 9.316 48.893 1.00 68.83 70 ALA D O 1
ATOM 2832 N N . LEU D 1 65 ? 41.004 8.656 47.167 1.00 57.24 71 LEU D N 1
ATOM 2833 C CA . LEU D 1 65 ? 40.427 7.318 47.099 1.00 51.86 71 LEU D CA 1
ATOM 2834 C C . LEU D 1 65 ? 40.783 6.479 48.322 1.00 55.17 71 LEU D C 1
ATOM 2835 O O . LEU D 1 65 ? 39.943 5.747 48.843 1.00 62.00 71 LEU D O 1
ATOM 2840 N N . LEU D 1 66 ? 42.031 6.574 48.767 1.00 50.65 72 LEU D N 1
ATOM 2841 C CA . LEU D 1 66 ? 42.479 5.826 49.940 1.00 56.88 72 LEU D CA 1
ATOM 2842 C C . LEU D 1 66 ? 41.767 6.276 51.210 1.00 55.57 72 LEU D C 1
ATOM 2843 O O . LEU D 1 66 ? 41.530 5.473 52.112 1.00 57.10 72 LEU D O 1
ATOM 2848 N N . GLU D 1 67 ? 41.443 7.561 51.290 1.00 58.42 73 GLU D N 1
ATOM 2849 C CA . GLU D 1 67 ? 40.717 8.079 52.442 1.00 66.11 73 GLU D CA 1
ATOM 2850 C C . GLU D 1 67 ? 39.271 7.614 52.485 1.00 72.15 73 GLU D C 1
ATOM 2851 O O . GLU D 1 67 ? 38.625 7.668 53.528 1.00 72.26 73 GLU D O 1
ATOM 2857 N N . ARG D 1 68 ? 38.758 7.152 51.355 1.00 80.16 74 ARG D N 1
ATOM 2858 C CA . ARG D 1 68 ? 37.396 6.664 51.344 1.00 86.57 74 ARG D CA 1
ATOM 2859 C C . ARG D 1 68 ? 37.385 5.135 51.402 1.00 83.39 74 ARG D C 1
ATOM 2860 O O . ARG D 1 68 ? 36.330 4.506 51.482 1.00 85.82 74 ARG D O 1
ATOM 2868 N N . SER D 1 69 ? 38.568 4.537 51.445 1.00 78.08 75 SER D N 1
ATOM 2869 C CA . SER D 1 69 ? 38.659 3.099 51.266 1.00 72.10 75 SER D CA 1
ATOM 2870 C C . SER D 1 69 ? 38.338 2.296 52.528 1.00 74.38 75 SER D C 1
ATOM 2871 O O . SER D 1 69 ? 38.057 1.101 52.434 1.00 78.24 75 SER D O 1
ATOM 2874 N N . HIS D 1 70 ? 38.363 2.942 53.694 1.00 69.85 76 HIS D N 1
ATOM 2875 C CA . HIS D 1 70 ? 38.190 2.231 54.962 1.00 80.02 76 HIS D CA 1
ATOM 2876 C C . HIS D 1 70 ? 39.170 1.072 55.115 1.00 82.07 76 HIS D C 1
ATOM 2877 O O . HIS D 1 70 ? 38.779 -0.033 55.490 1.00 83.93 76 HIS D O 1
ATOM 2884 N N . SER D 1 71 ? 40.439 1.335 54.811 1.00 82.80 77 SER D N 1
ATOM 2885 C CA . SER D 1 71 ? 41.480 0.318 54.891 1.00 79.18 77 SER D CA 1
ATO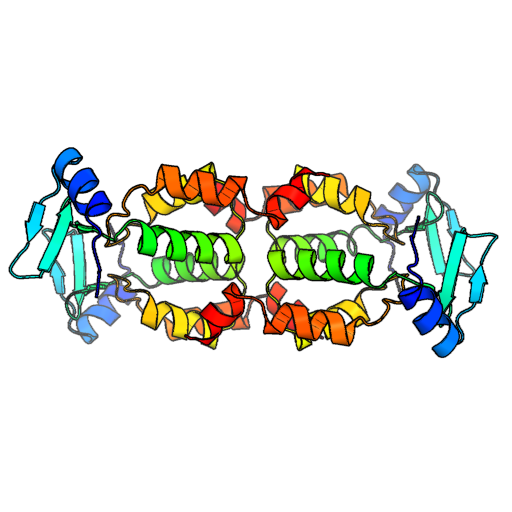M 2886 C C . SER D 1 71 ? 41.626 -0.112 56.344 1.00 75.45 77 SER D C 1
ATOM 2887 O O . SER D 1 71 ? 41.606 0.725 57.247 1.00 73.02 77 SER D O 1
ATOM 2890 N N . PRO D 1 72 ? 41.740 -1.428 56.576 1.00 73.03 78 PRO D N 1
ATOM 2891 C CA . PRO D 1 72 ? 41.836 -1.968 57.937 1.00 68.36 78 PRO D CA 1
ATOM 2892 C C . PRO D 1 72 ? 43.207 -1.729 58.563 1.00 67.40 78 PRO D C 1
ATOM 2893 O O . PRO D 1 72 ? 43.431 -2.079 59.721 1.00 63.67 78 PRO D O 1
ATOM 2897 N N . TYR D 1 73 ? 44.109 -1.138 57.788 1.00 66.01 79 TYR D N 1
ATOM 2898 C CA . TYR D 1 73 ? 45.459 -0.849 58.244 1.00 68.63 79 TYR D CA 1
ATOM 2899 C C . TYR D 1 73 ? 45.722 0.647 58.183 1.00 67.87 79 TYR D C 1
ATOM 2900 O O . TYR D 1 73 ? 45.217 1.337 57.297 1.00 68.34 79 TYR D O 1
ATOM 2909 N N . TYR D 1 74 ? 46.518 1.147 59.121 1.00 65.06 80 TYR D N 1
ATOM 2910 C CA . TYR D 1 74 ? 47.052 2.495 58.999 1.00 63.68 80 TYR D CA 1
ATOM 2911 C C . TYR D 1 74 ? 48.385 2.442 58.267 1.00 55.03 80 TYR D C 1
ATOM 2912 O O . TYR D 1 74 ? 49.294 1.716 58.659 1.00 58.58 80 TYR D O 1
ATOM 2921 N N . MET D 1 75 ? 48.490 3.227 57.205 1.00 48.52 81 MET D N 1
ATOM 2922 C CA . MET D 1 75 ? 49.661 3.206 56.342 1.00 53.07 81 MET D CA 1
ATOM 2923 C C . MET D 1 75 ? 50.661 4.282 56.736 1.00 57.97 81 MET D C 1
ATOM 2924 O O . MET D 1 75 ? 50.420 5.474 56.545 1.00 63.93 81 MET D O 1
ATOM 2929 N N . LEU D 1 76 ? 51.793 3.844 57.277 1.00 57.41 82 LEU D N 1
ATOM 2930 C CA . LEU D 1 76 ? 52.824 4.754 57.758 1.00 60.55 82 LEU D CA 1
ATOM 2931 C C . LEU D 1 76 ? 53.445 5.562 56.626 1.00 59.13 82 LEU D C 1
ATOM 2932 O O . LEU D 1 76 ? 53.892 4.998 55.627 1.00 55.90 82 LEU D O 1
ATOM 2937 N N . ASN D 1 77 ? 53.461 6.882 56.796 1.00 61.07 83 ASN D N 1
ATOM 2938 C CA . ASN D 1 77 ? 54.026 7.806 55.815 1.00 59.95 83 ASN D CA 1
ATOM 2939 C C . ASN D 1 77 ? 53.372 7.672 54.443 1.00 63.22 83 ASN D C 1
ATOM 2940 O O . ASN D 1 77 ? 54.039 7.793 53.418 1.00 67.77 83 ASN D O 1
ATOM 2945 N N . ARG D 1 78 ? 52.067 7.420 54.434 1.00 60.67 84 ARG D N 1
ATOM 2946 C CA . ARG D 1 78 ? 51.323 7.216 53.194 1.00 60.41 84 ARG D CA 1
ATOM 2947 C C . ARG D 1 78 ? 51.467 8.379 52.203 1.00 61.95 84 ARG D C 1
ATOM 2948 O O . ARG D 1 78 ? 51.851 8.163 51.055 1.00 58.48 84 ARG D O 1
ATOM 2956 N N . ASP D 1 79 ? 51.136 9.598 52.628 1.00 62.56 85 ASP D N 1
ATOM 2957 C CA . ASP D 1 79 ? 51.167 10.753 51.722 1.00 70.34 85 ASP D CA 1
ATOM 2958 C C . ASP D 1 79 ? 52.554 11.014 51.142 1.00 67.28 85 ASP D C 1
ATOM 2959 O O . ASP D 1 79 ? 52.694 11.245 49.941 1.00 61.82 85 ASP D O 1
ATOM 2964 N N . ARG D 1 80 ? 53.572 10.986 51.996 1.00 61.97 86 ARG D N 1
ATOM 2965 C CA . ARG D 1 80 ? 54.941 11.207 51.549 1.00 61.94 86 ARG D CA 1
ATOM 2966 C C . ARG D 1 80 ? 55.377 10.124 50.562 1.00 60.75 86 ARG D C 1
ATOM 2967 O O . ARG D 1 80 ? 55.968 10.416 49.521 1.00 56.26 86 ARG D O 1
ATOM 2975 N N . THR D 1 81 ? 55.058 8.876 50.888 1.00 57.30 87 THR D N 1
ATOM 2976 C CA . THR D 1 81 ? 55.382 7.744 50.030 1.00 56.33 87 THR D CA 1
ATOM 2977 C C . THR D 1 81 ? 54.618 7.833 48.710 1.00 61.72 87 THR D C 1
ATOM 2978 O O . THR D 1 81 ? 55.168 7.574 47.639 1.00 60.21 87 THR D O 1
ATOM 2982 N N . LEU D 1 82 ? 53.347 8.208 48.794 1.00 61.87 88 LEU D N 1
ATOM 2983 C CA . LEU D 1 82 ? 52.506 8.331 47.611 1.00 61.41 88 LEU D CA 1
ATOM 2984 C C . LEU D 1 82 ? 53.012 9.398 46.640 1.00 62.13 88 LEU D C 1
ATOM 2985 O O . LEU D 1 82 ? 53.068 9.163 45.431 1.00 61.00 88 LEU D O 1
ATOM 2990 N N . LYS D 1 83 ? 53.372 10.568 47.164 1.00 58.97 89 LYS D N 1
ATOM 2991 C CA . LYS D 1 83 ? 53.900 11.639 46.323 1.00 63.94 89 LYS D CA 1
ATOM 2992 C C . LYS D 1 83 ? 55.192 11.211 45.636 1.00 60.34 89 LYS D C 1
ATOM 2993 O O . LYS D 1 83 ? 55.433 11.549 44.476 1.00 62.08 89 LYS D O 1
ATOM 2999 N N . ASN D 1 84 ? 56.021 10.469 46.363 1.00 56.87 90 ASN D N 1
ATOM 3000 C CA . ASN D 1 84 ? 57.272 9.960 45.818 1.00 62.81 90 ASN D CA 1
ATOM 3001 C C . ASN D 1 84 ? 57.024 8.966 44.690 1.00 61.82 90 ASN D C 1
ATOM 3002 O O . ASN D 1 84 ? 57.730 8.967 43.683 1.00 60.00 90 ASN D O 1
ATOM 3007 N N . ILE D 1 85 ? 56.010 8.126 44.861 1.00 62.39 91 ILE D N 1
ATOM 3008 C CA . ILE D 1 85 ? 55.668 7.123 43.861 1.00 57.83 91 ILE D CA 1
ATOM 3009 C C . ILE D 1 85 ? 55.226 7.787 42.559 1.00 54.84 91 ILE D C 1
ATOM 3010 O O . ILE D 1 85 ? 55.679 7.407 41.476 1.00 53.41 91 ILE D O 1
ATOM 3015 N N . THR D 1 86 ? 54.351 8.783 42.665 1.00 56.81 92 THR D N 1
ATOM 3016 C CA . THR D 1 86 ? 53.805 9.440 41.482 1.00 56.49 92 THR D CA 1
ATOM 3017 C C . THR D 1 86 ? 54.818 10.331 40.763 1.00 58.10 92 THR D C 1
ATOM 3018 O O . THR D 1 86 ? 54.789 10.431 39.534 1.00 56.53 92 THR D O 1
ATOM 3022 N N . GLU D 1 87 ? 55.711 10.972 41.513 1.00 62.38 93 GLU D N 1
ATOM 3023 C CA . GLU D 1 87 ? 56.671 11.886 40.901 1.00 61.24 93 GLU D CA 1
ATOM 3024 C C . GLU D 1 87 ? 57.878 11.183 40.290 1.00 56.61 93 GLU D C 1
ATOM 3025 O O . GLU D 1 87 ? 58.664 11.814 39.587 1.00 58.88 93 GLU D O 1
ATOM 3031 N N . THR D 1 88 ? 58.033 9.890 40.554 1.00 51.53 94 THR D N 1
ATOM 3032 C CA . THR D 1 88 ? 59.134 9.140 39.947 1.00 54.35 94 THR D CA 1
ATOM 3033 C C . THR D 1 88 ? 58.670 8.107 38.921 1.00 53.95 94 THR D C 1
ATOM 3034 O O . THR D 1 88 ? 59.487 7.372 38.366 1.00 53.26 94 THR D O 1
ATOM 3038 N N . CYS D 1 89 ? 57.367 8.058 38.661 1.00 49.37 95 CYS D N 1
ATOM 3039 C CA . CYS D 1 89 ? 56.823 7.115 37.686 1.00 53.33 95 CYS D CA 1
ATOM 3040 C C . CYS D 1 89 ? 57.193 7.479 36.253 1.00 56.93 95 CYS D C 1
ATOM 3041 O O . CYS D 1 89 ? 56.911 8.584 35.787 1.00 59.09 95 CYS D O 1
ATOM 3044 N N . LYS D 1 90 ? 57.816 6.535 35.556 1.00 55.90 96 LYS D N 1
ATOM 3045 C CA . LYS D 1 90 ? 58.245 6.751 34.181 1.00 54.19 96 LYS D CA 1
ATOM 3046 C C . LYS D 1 90 ? 57.065 6.943 33.231 1.00 51.96 96 LYS D C 1
ATOM 3047 O O . LYS D 1 90 ? 57.051 7.880 32.430 1.00 46.96 96 LYS D O 1
ATOM 3053 N N . ALA D 1 91 ? 56.080 6.057 33.324 1.00 50.70 97 ALA D N 1
ATOM 3054 C CA . ALA D 1 91 ? 54.914 6.115 32.448 1.00 49.01 97 ALA D CA 1
ATOM 3055 C C . ALA D 1 91 ? 54.162 7.439 32.574 1.00 50.79 97 ALA D C 1
ATOM 3056 O O . ALA D 1 91 ? 53.815 8.057 31.569 1.00 49.47 97 ALA D O 1
ATOM 3058 N N . CYS D 1 92 ? 53.917 7.875 33.806 1.00 52.67 98 CYS D N 1
ATOM 3059 C CA . CYS D 1 92 ? 53.227 9.142 34.033 1.00 50.66 98 CYS D CA 1
ATOM 3060 C C . CYS D 1 92 ? 54.053 10.334 33.557 1.00 51.08 98 CYS D C 1
ATOM 3061 O O . CYS D 1 92 ? 53.507 11.296 33.015 1.00 50.29 98 CYS D O 1
ATOM 3064 N N . ALA D 1 93 ? 55.367 10.263 33.753 1.00 46.99 99 ALA D N 1
ATOM 3065 C CA . ALA D 1 93 ? 56.273 11.291 33.251 1.00 49.28 99 ALA D CA 1
ATOM 3066 C C . ALA D 1 93 ? 56.225 11.355 31.724 1.00 49.67 99 ALA D C 1
ATOM 3067 O O . ALA D 1 93 ? 56.285 12.431 31.132 1.00 52.70 99 ALA D O 1
ATOM 3069 N N . GLN D 1 94 ? 56.122 10.192 31.092 1.00 43.83 100 GLN D N 1
ATOM 3070 C CA . GLN D 1 94 ? 56.010 10.115 29.640 1.00 49.95 100 GLN D CA 1
ATOM 3071 C C . GLN D 1 94 ? 54.699 10.718 29.144 1.00 51.76 100 GLN D C 1
ATOM 3072 O O . GLN D 1 94 ? 54.658 11.367 28.102 1.00 49.93 100 GLN D O 1
ATOM 3078 N N . VAL D 1 95 ? 53.628 10.496 29.896 1.00 56.88 101 VAL D N 1
ATOM 3079 C CA . VAL D 1 95 ? 52.320 11.025 29.533 1.00 58.65 101 VAL D CA 1
ATOM 3080 C C . VAL D 1 95 ? 52.288 12.560 29.443 1.00 63.28 101 VAL D C 1
ATOM 3081 O O . VAL D 1 95 ? 51.868 13.105 28.422 1.00 66.00 101 VAL D O 1
ATOM 3085 N N . ASN D 1 96 ? 52.742 13.257 30.484 1.00 64.17 102 ASN D N 1
ATOM 3086 C CA . ASN D 1 96 ? 52.689 14.725 30.480 1.00 69.25 102 ASN D CA 1
ATOM 3087 C C . ASN D 1 96 ? 53.802 15.359 29.644 1.00 66.24 102 ASN D C 1
ATOM 3088 O O . ASN D 1 96 ? 53.752 16.545 29.321 1.00 65.71 102 ASN D O 1
ATOM 3093 N N . ALA D 1 97 ? 54.811 14.562 29.307 1.00 66.47 103 ALA D N 1
ATOM 3094 C CA . ALA D 1 97 ? 55.856 14.981 28.379 1.00 72.31 103 ALA D CA 1
ATOM 3095 C C . ALA D 1 97 ? 55.281 15.457 27.041 1.00 78.23 103 ALA D C 1
ATOM 3096 O O . ALA D 1 97 ? 55.935 16.190 26.303 1.00 79.98 103 ALA D O 1
ATOM 3098 N N . SER D 1 98 ? 54.056 15.038 26.739 1.00 80.72 104 SER D N 1
ATOM 3099 C CA . SER D 1 98 ? 53.355 15.491 25.547 1.00 83.23 104 SER D CA 1
ATOM 3100 C C . SER D 1 98 ? 52.540 16.745 25.841 1.00 85.07 104 SER D C 1
ATOM 3101 O O . SER D 1 98 ? 53.034 17.688 26.461 1.00 86.52 104 SER D O 1
#

Organism: Moloney murine leukemia virus (isolate Shinnick) (NCBI:txid928306)

Radius of gyration: 25.34 Å; Cα contacts (8 Å, |Δi|>4): 428; chains: 4; bounding box: 60×40×80 Å

CATH classification: 1.10.340.70

Secondary structure (DSSP, 8-state):
-----HHHHHHHHHHT-EEETTTTEEEETTEEEEPHHHHHHHHHHHHHHH---HHHHHHHHHTTT-SSEETTHHHHHHHHHHT-HHHHHHHT-/-----HHHHHHHHHHT-EEETTTTEEEETTEEEEPHHHHHHHHHHHHHHH---HHHHHHHHHTS--S-EETTHHHHHHHHHHT-HHHHHHHT-/-----HHHHHHHHHHT-EEETTTTEEEETTEEEEPHHHHHHHHHHHHHHH---HHHHHHHHHTS--SSEETTHHHHHHHHHHT-HHHHHHHT-/-----HHHHHHHHHHT-EEETTTTEEEETTEEEEPHHHHHHHHHHHHHHH---HHHHHHHHHTS--SSEETTHHHHHHHHHHT-HHHHHHHT-

Sequence (372 aa):
HFHYTVTDIKDLTKLGAIYDKTKKYWVYQGKPVMPDQFTFELLDFLHQLTHLSFSKMKALLERSHSPYYMLNRDRTLKNITETCKACAQVNASHFHYTVTDIKDLTKLGAIYDKTKKYWVYQGKPVMPDQFTFELLDFLHQLTHLSFSKMKALLERSHSPYYMLNRDRTLKNITETCKACAQVNASHFHHYTVTDIKDLTKLGAIYDKTKKYWVYQGKPVMPDQFFTFELLDFLHQLTHLSFSKMKALLERSHSPYYMLNRDRTLKNITETCKACAQVNASHFHYTVTDIKDLTKLGAIYDKTKKYWVYQGKPVMPDQFTFELLDFLHQLTHLSFSKMKALLERSHSPYYMLNRDRTLKNITETCKACAQVNAS

B-factor: mean 63.66, std 18.58, range [32.84, 149.63]

Solvent-accessible surface area: 21945 Å² total; per-residue (Å²): 134,20,137,40,71,128,87,2,71,108,35,0,75,144,72,50,12,108,104,18,163,121,109,112,44,29,28,45,121,71,63,24,0,4,3,42,101,78,0,67,83,54,0,19,28,64,0,34,30,31,28,25,56,59,78,69,10,69,29,33,25,113,121,58,106,38,45,44,53,19,2,37,52,59,164,13,0,137,83,7,21,136,96,14,129,3,32,64,55,12,102,89,54,154,26,139,36,73,127,93,2,68,120,37,0,77,152,64,43,8,117,100,31,169,102,111,113,47,31,40,43,120,72,71,22,0,5,2,45,100,96,0,72,80,53,0,23,25,62,0,31,27,31,26,31,57,58,73,72,9,66,28,36,29,116,156,56,88,38,43,52,71,20,5,40,65,58,140,13,0,99,79,8,21,142,95,15,131,2,20,64,48,7,93,73,58,143,23,144,42,72,123,68,2,71,119,36,0,80,178,68,53,11,110,113,40,169,121,120,108,49,25,31,41,130,74,75,27,0,4,4,42,100,95,0,68,81,58,0,31,26,62,0,40,25,36,25,27,52,52,75,83,9,72,26,40,25,104,157,52,102,28,50,46,50,23,3,34,52,62,160,13,0,102,71,6,22,124,92,14,120,5,32,53,54,7,112,73,54,198,54,125,30,60,124,88,3,70,121,39,0,88,151,69,44,10,114,100,40,172,114,124,116,47,29,41,42,121,73,60,32,0,11,1,44,94,80,0,70,85,66,0,32,26,62,0,38,26,33,32,25,40,59,72,78,9,76,31,39,25,114,171,55,143,31,46,49,53,18,0,37,41,55,150,13,0,95,78,5,21,128,98,12,110,3,36,58,55,10,112,72,40

Nearest PDB structures (foldseek):
  3nnq-assembly1_A  TM=9.880E-01  e=2.691E-16  Moloney murine leukemia virus
  1yz4-assembly2_B  TM=5.250E-01  e=3.948E+00  Homo sapiens
  3emu-assembly1_A  TM=5.768E-01  e=6.633E+00  unclassified
  3nnq-assembly1_A  TM=9.594E-01  e=2.185E-16  Moloney murine leukemia virus
  4erc-assembly1_A  TM=6.615E-01  e=2.890E+00  Homo sapiens

Foldseek 3Di:
DADEDPVRVVLCVVQVWAADPPVGAIDDPRAGEHYAVNLLVVLLVVCVVPVDALVVVVVCVVVVPDRYDYPCNSVSSNVSNVPDPVVVVVVVD/DADEDPVNVVVQVVLVWAADPVVGAIDDPQAGEHYQVNLLVVLLVVCVVPVDALVVSVVCVVVVPDRYHYPCNSVSSNVSNVPDPVVVVVVVD/DADEDPVNVVLCVVLVWAADPVVGAIDDPNAGEHHAVRLLVVLLVVCVVPVDALVVVVVCVVVPPDRYHYPPNSVSSNVNNVPDPVVVVVVVD/DADEDPVNVVLCVVVVWAADVVVGAIGDPNATEHYAVRLLVVLLVVCVVPVDALVVVVVCVVVVVDRYHYPCNSVSSNVSNVPDPVNVVVVVD